Protein AF-0000000074753159 (afdb_homodimer)

Nearest PDB structures (foldseek):
  1zh8-assembly1_B  TM=9.110E-01  e=6.812E-24  Thermotoga maritima MSB8
  7xr9-assembly1_B  TM=7.878E-01  e=3.392E-16  human intestinal bacterium PUE
  7xre-assembly1_C  TM=8.024E-01  e=1.038E-15  human intestinal bacterium PUE
  6a3i-assembly1_C  TM=8.044E-01  e=7.735E-16  Pseudarthrobacter phenanthrenivorans Sphe3
  3moi-assembly1_A-2  TM=8.042E-01  e=1.394E-15  Bordetella bronchiseptica

Organism: NCBI:txid2562239

Foldseek 3Di:
DPPVLVVLPDDDPDDDDDALQRLVVLLVSLVCLLLPFAPAAFEEEEEEQDPCSQPFVLVLQVVNVRHHDYAEYEEQDPVSQVVSCVVVVNHHGAHHPVSLVVRLVDPGAEYEAEDDQVCRLVSLQVSQVSQHAYEYEDQCHLALVSNVVSPVSPGRYFYQLLLLSQSQLSSLQNSVVSAVQHDQQFKEKEKEKEFADDCPDPCNDPPRPCQDPSHDVCRVPVLSVLLSCCSRNHVQKAWPAKAFAAPDVSHPPGFWMKTWIDGNRYTYIYTGGNHDHDPDDDQDDDGTKMWMWMHHPQFIWTTISFKIWTAGPPPRDTDDMDGGRDRSSSSSSVSQSSCCSVVNHPDSRDSVSSSSSNVRSVVRVVRDHPPPDPPD/DPPVLVVLPDDDPDDDDDALQRLVVLLVSLVCLLLPFAPAAFEEEEEEQDPCSQPFVVVLQVVRRRHHDYAEYEEQDPVSQVVSCVSPVNHHGAHHPVSLVVVLVDPGAEYEAEDDQVCRLVSLQVSQVSQHAYEYEDQCHLALVSNVVSPVSDHRYFYQLLLLSLSQLSSLQNSVVSAVQHDFQFKEKEKEKEFADDCPDPCNDPPRPCQDPSHDVCRVPVLSVLLSCCSRNHVQKAWPAKAFAAPDVSHPPGFWMKTWIDGNRYTYIYTGGNHDHDPDDDQDDDGTKMWMWMHHPQFIWTTISFKIWTAGNPPGDTDDMDGGRDRSSSSSSVSQSSCCSVVNHPDSRDSVSSSSSNVRSVVRVPRDHPDPDPPD

Secondary structure (DSSP, 8-state):
-HHHHHHHHSSS--SS---TT-HHHHHHHHHHHHTPPPSSPEEEEEE--SHHIIIIIHHHHHHTTTTEEEEEEEESSHHHHHHHHHTSTTSEEEEHHHHHHHHTTSS-SEEEE---HHHHHHHHHHHHHTT-EEEEESPS-SSHHHHHHHHTT-SSEEEE-GGGG-HHHHHHHHHHHTTTTSSTT-EEEEEEEE----TTSGGGSTT-GGGSTT--HIIIIIHHHHHHHHHHH-TT-EEEEEEEE-SSTTSSS-SEEEEEEE-SSEEEEEEEESSS--SS--SSSSS---EEEEEETTEEEEE-SSEEEEEETTT--EEEEEE-----HHHHHHHHHHHHHTTS--STT-HHHHHHHHHHHHHHTTS----SS---/-HHHHHHHHSSS--SSPPPTT-HHHHHHHHHHHHTPPPSSPEEEEEE--SHHIIIIIHHHHHHTTTTEEEEEEEESSHHHHHHHHHTSTTSEEEEHHHHHHHHTTSS-SEEEE---HHHHHHHHHHHHHTT-EEEEESPS-SSHHHHHHHHTT-SSEEEE-GGGG-HHHHHHHHHHHTTTTSSTT-EEEEEEEE----TTSGGGSTT-GGGSTT--HIIIIIHHHHHHHHHHH-TT-EEEEEEEE-SSTTSSS-SEEEEEEE-SSEEEEEEEESSS--SS--SSSSS---EEEEEETTEEEEE-SSEEEEEETTT--EEEEEE-----HHHHHHHHHHHHHTTS--STT-HHHHHHHHHHHHHHTTS----SS---

Solvent-accessible surface area (backbone atoms only — not comparable to full-atom values): 38835 Å² total; per-residue (Å²): 125,65,66,65,57,50,62,76,66,60,74,74,88,60,74,79,81,65,56,36,73,37,60,66,53,36,43,53,52,46,52,52,62,54,62,54,81,45,97,55,54,42,38,22,31,44,34,33,56,44,70,61,27,60,70,45,48,46,54,28,44,60,73,37,48,53,32,31,39,64,46,32,28,31,18,77,38,62,68,50,9,47,59,56,20,68,78,40,70,80,22,44,60,29,30,37,72,66,25,50,58,53,53,74,68,51,96,56,54,34,38,40,38,40,58,59,67,92,54,37,55,60,54,50,52,53,41,34,74,69,67,33,28,35,39,31,46,60,44,68,38,81,42,64,68,55,33,54,56,57,57,70,70,56,73,54,55,29,35,47,54,30,49,65,43,28,55,32,49,47,31,49,20,52,26,50,72,58,33,44,30,39,67,88,49,47,36,41,35,44,34,38,38,41,25,53,63,61,70,82,40,75,65,55,30,90,83,28,71,58,53,40,95,81,24,48,47,42,44,64,54,38,26,47,54,38,36,36,47,28,61,44,76,30,82,67,57,40,78,74,42,38,39,59,40,60,79,48,86,71,42,28,83,44,36,29,35,13,29,18,35,33,41,99,34,33,36,16,37,42,39,38,21,42,68,26,38,37,89,42,76,78,74,56,87,78,78,73,61,47,42,36,39,39,29,8,68,51,10,28,41,39,36,30,70,21,29,37,34,35,22,35,36,90,66,30,47,77,76,40,76,49,66,75,52,75,75,58,15,60,36,27,35,51,46,50,47,41,28,32,75,72,69,76,40,77,70,90,34,34,47,67,59,44,47,54,19,41,45,55,44,56,52,48,71,66,37,64,54,74,70,84,73,66,79,122,123,65,64,64,58,50,61,74,66,62,74,73,85,64,73,79,82,66,56,38,73,37,59,67,52,37,42,54,52,48,53,52,61,54,62,54,81,44,97,55,53,42,38,23,31,42,35,34,58,44,71,60,27,61,70,44,49,46,53,29,44,61,73,37,49,54,33,30,39,64,46,31,26,30,16,77,39,62,68,50,9,48,58,52,19,69,78,42,69,80,22,44,60,28,30,38,73,67,25,50,58,52,54,74,68,51,97,55,55,33,38,38,39,40,57,61,69,92,53,36,57,61,53,51,53,54,40,34,74,68,66,32,28,36,38,30,45,59,44,70,39,82,41,63,69,55,32,55,56,56,58,70,71,56,71,55,56,29,34,48,54,29,49,66,41,28,56,30,48,47,32,50,20,53,25,50,74,58,35,44,29,40,67,88,50,46,35,40,35,44,34,38,37,42,25,52,64,61,72,83,39,74,65,56,29,90,84,27,70,58,53,41,95,81,25,48,47,41,44,65,53,39,26,48,54,38,36,35,49,29,61,44,77,30,82,67,56,41,80,76,41,36,39,60,41,59,80,48,83,71,42,27,85,45,35,31,35,13,30,19,34,32,41,98,35,33,36,16,37,42,38,38,22,43,69,26,39,37,88,42,76,78,72,55,87,78,78,74,62,47,42,35,40,39,30,9,69,50,11,29,40,40,38,29,69,20,28,37,36,34,22,35,37,89,66,29,46,77,75,39,75,48,66,75,53,74,74,58,16,60,38,29,34,52,45,49,48,42,28,32,77,71,70,74,41,78,70,91,33,34,48,68,58,43,47,52,18,41,46,55,46,56,52,47,72,65,38,63,54,73,70,85,72,65,77,122

Structure (mmCIF, N/CA/C/O backbone):
data_AF-0000000074753159-model_v1
#
loop_
_entity.id
_entity.type
_entity.pdbx_description
1 polymer 'Gfo/Idh/MocA-like oxidoreductase N-terminal domain-containing protein'
#
loop_
_atom_site.group_PDB
_atom_site.id
_atom_site.type_symbol
_atom_site.label_atom_id
_atom_site.label_alt_id
_atom_site.label_comp_id
_atom_site.label_asym_id
_atom_site.label_entity_id
_atom_site.label_seq_id
_atom_site.pdbx_PDB_ins_code
_atom_site.Cartn_x
_atom_site.Cartn_y
_atom_site.Cartn_z
_atom_site.occupancy
_atom_site.B_iso_or_equiv
_atom_site.auth_seq_id
_atom_site.auth_comp_id
_atom_site.auth_asym_id
_atom_site.auth_atom_id
_atom_site.pdbx_PDB_model_num
ATOM 1 N N . MET A 1 1 ? 17.875 18.031 -3.357 1 27.48 1 MET A N 1
ATOM 2 C CA . MET A 1 1 ? 18.062 16.891 -2.461 1 27.48 1 MET A CA 1
ATOM 3 C C . MET A 1 1 ? 18.875 17.297 -1.237 1 27.48 1 MET A C 1
ATOM 5 O O . MET A 1 1 ? 18.609 16.844 -0.126 1 27.48 1 MET A O 1
ATOM 9 N N . LEU A 1 2 ? 19.812 18.25 -1.621 1 31.81 2 LEU A N 1
ATOM 10 C CA . LEU A 1 2 ? 20.859 18.734 -0.723 1 31.81 2 LEU A CA 1
ATOM 11 C C . LEU A 1 2 ? 20.281 19.703 0.299 1 31.81 2 LEU A C 1
ATOM 13 O O . LEU A 1 2 ? 20.891 19.969 1.336 1 31.81 2 LEU A O 1
ATOM 17 N N . ARG A 1 3 ? 19.203 20.359 -0.165 1 32.41 3 ARG A N 1
ATOM 18 C CA . ARG A 1 3 ? 18.938 21.547 0.64 1 32.41 3 ARG A CA 1
ATOM 19 C C . ARG A 1 3 ? 18.266 21.172 1.959 1 32.41 3 ARG A C 1
ATOM 21 O O . ARG A 1 3 ? 18.328 21.922 2.932 1 32.41 3 ARG A O 1
ATOM 28 N N . LEU A 1 4 ? 17.422 20.109 1.877 1 35.69 4 LEU A N 1
ATOM 29 C CA . LEU A 1 4 ? 16.766 19.828 3.145 1 35.69 4 LEU A CA 1
ATOM 30 C C . LEU A 1 4 ? 17.75 19.297 4.176 1 35.69 4 LEU A C 1
ATOM 32 O O . LEU A 1 4 ? 17.641 19.594 5.363 1 35.69 4 LEU A O 1
ATOM 36 N N . VAL A 1 5 ? 18.703 18.391 3.719 1 36.59 5 VAL A N 1
ATOM 37 C CA . VAL A 1 5 ? 19.766 17.891 4.586 1 36.59 5 VAL A CA 1
ATOM 38 C C . VAL A 1 5 ? 20.578 19.062 5.137 1 36.59 5 VAL A C 1
ATOM 40 O O . VAL A 1 5 ? 21.188 18.953 6.199 1 36.59 5 VAL A O 1
ATOM 43 N N . HIS A 1 6 ? 20.719 20.047 4.305 1 37.09 6 HIS A N 1
ATOM 44 C CA . HIS A 1 6 ? 21.484 21.172 4.844 1 37.09 6 HIS A CA 1
ATOM 45 C C . HIS A 1 6 ? 20.828 21.734 6.102 1 37.09 6 HIS A C 1
ATOM 47 O O . HIS A 1 6 ? 21.484 22.391 6.906 1 37.09 6 HIS A O 1
ATOM 53 N N . PHE A 1 7 ? 19.531 21.594 6.035 1 38.09 7 PHE A N 1
ATOM 54 C CA . PHE A 1 7 ? 18.891 22.297 7.141 1 38.09 7 PHE A CA 1
ATOM 55 C C . PHE A 1 7 ? 19.109 21.547 8.453 1 38.09 7 PHE A C 1
ATOM 57 O O . PHE A 1 7 ? 19.047 22.141 9.531 1 38.09 7 PHE A O 1
ATOM 64 N N . LEU A 1 8 ? 19.109 20.156 8.305 1 40.84 8 LEU A N 1
ATOM 65 C CA . LEU A 1 8 ? 19.25 19.469 9.586 1 40.84 8 LEU A CA 1
ATOM 66 C C . LEU A 1 8 ? 20.656 19.641 10.156 1 40.84 8 LEU A C 1
ATOM 68 O O . LEU A 1 8 ? 20.891 19.328 11.32 1 40.84 8 LEU A O 1
ATOM 72 N N . SER A 1 9 ? 21.688 19.672 9.266 1 37.16 9 SER A N 1
ATOM 73 C CA . SER A 1 9 ? 23.062 19.672 9.773 1 37.16 9 SER A CA 1
ATOM 74 C C . SER A 1 9 ? 23.375 20.969 10.531 1 37.16 9 SER A C 1
ATOM 76 O O . SER A 1 9 ? 24.344 21.031 11.273 1 37.16 9 SER A O 1
ATOM 78 N N . LEU A 1 10 ? 22.953 22.125 9.93 1 36.06 10 LEU A N 1
ATOM 79 C CA . LEU A 1 10 ? 23.75 23.281 10.312 1 36.06 10 LEU A CA 1
ATOM 80 C C . LEU A 1 10 ? 23.75 23.469 11.828 1 36.06 10 LEU A C 1
ATOM 82 O O . LEU A 1 10 ? 24.812 23.656 12.43 1 36.06 10 LEU A O 1
ATOM 86 N N . ALA A 1 11 ? 22.75 24.344 12.398 1 35.97 11 ALA A N 1
ATOM 87 C CA . ALA A 1 11 ? 23.078 25.406 13.336 1 35.97 11 ALA A CA 1
ATOM 88 C C . ALA A 1 11 ? 23.312 24.859 14.742 1 35.97 11 ALA A C 1
ATOM 90 O O . ALA A 1 11 ? 23.719 25.594 15.648 1 35.97 11 ALA A O 1
ATOM 91 N N . VAL A 1 12 ? 22.422 23.875 15.266 1 37.38 12 VAL A N 1
ATOM 92 C CA . VAL A 1 12 ? 22.422 24.078 16.719 1 37.38 12 VAL A CA 1
ATOM 93 C C . VAL A 1 12 ? 23.578 23.297 17.344 1 37.38 12 VAL A C 1
ATOM 95 O O . VAL A 1 12 ? 23.594 22.062 17.312 1 37.38 12 VAL A O 1
ATOM 98 N N . GLY A 1 13 ? 24.797 23.906 17.391 1 44.59 13 GLY A N 1
ATOM 99 C CA . GLY A 1 13 ? 25.875 23.578 18.312 1 44.59 13 GLY A CA 1
ATOM 100 C C . GLY A 1 13 ? 25.766 22.172 18.859 1 44.59 13 GLY A C 1
ATOM 101 O O . GLY A 1 13 ? 26.344 21.875 19.906 1 44.59 13 GLY A O 1
ATOM 102 N N . LEU A 1 14 ? 24.75 21.469 18.328 1 48.56 14 LEU A N 1
ATOM 103 C CA . LEU A 1 14 ? 24.641 20.219 19.062 1 48.56 14 LEU A CA 1
ATOM 104 C C . LEU A 1 14 ? 25.859 19.328 18.812 1 48.56 14 LEU A C 1
ATOM 106 O O . LEU A 1 14 ? 26.578 19.531 17.828 1 48.56 14 LEU A O 1
ATOM 110 N N . GLY A 1 15 ? 26.062 18.297 19.766 1 55.91 15 GLY A N 1
ATOM 111 C CA . GLY A 1 15 ? 27.047 17.25 19.984 1 55.91 15 GLY A CA 1
ATOM 112 C C . GLY A 1 15 ? 27.406 16.484 18.734 1 55.91 15 GLY A C 1
ATOM 113 O O . GLY A 1 15 ? 27.078 16.922 17.625 1 55.91 15 GLY A O 1
ATOM 114 N N . ALA A 1 16 ? 28.016 15.352 18.906 1 65.56 16 ALA A N 1
ATOM 115 C CA . ALA A 1 16 ? 28.531 14.438 17.906 1 65.56 16 ALA A CA 1
ATOM 116 C C . ALA A 1 16 ? 27.438 14.039 16.922 1 65.56 16 ALA A C 1
ATOM 118 O O . ALA A 1 16 ? 26.266 13.93 17.281 1 65.56 16 ALA A O 1
ATOM 119 N N . PRO A 1 17 ? 27.703 14.148 15.633 1 85.94 17 PRO A N 1
ATOM 120 C CA . PRO A 1 17 ? 26.75 13.734 14.602 1 85.94 17 PRO A CA 1
ATOM 121 C C . PRO A 1 17 ? 26.125 12.375 14.883 1 85.94 17 PRO A C 1
ATOM 123 O O . PRO A 1 17 ? 26.781 11.492 15.438 1 85.94 17 PRO A O 1
ATOM 126 N N . CYS A 1 18 ? 24.797 12.32 14.812 1 91.94 18 CYS A N 1
ATOM 127 C CA . CYS A 1 18 ? 24.078 11.07 15.016 1 91.94 18 CYS A CA 1
ATOM 128 C C . CYS A 1 18 ? 24.406 10.07 13.914 1 91.94 18 CYS A C 1
ATOM 130 O O . CYS A 1 18 ? 24.469 10.43 12.734 1 91.94 18 CYS A O 1
ATOM 132 N N . GLY A 1 19 ? 24.688 8.852 14.359 1 91.38 19 GLY A N 1
ATOM 133 C CA . GLY A 1 19 ? 24.703 7.805 13.352 1 91.38 19 GLY A CA 1
ATOM 134 C C . GLY A 1 19 ? 23.344 7.57 12.711 1 91.38 19 GLY A C 1
ATOM 135 O O . GLY A 1 19 ? 22.312 7.773 13.352 1 91.38 19 GLY A O 1
ATOM 136 N N . PRO A 1 20 ? 23.328 7.086 11.508 1 89.31 20 PRO A N 1
ATOM 137 C CA . PRO A 1 20 ? 22.062 6.938 10.797 1 89.31 20 PRO A CA 1
ATOM 138 C C . PRO A 1 20 ? 21.078 6.035 11.531 1 89.31 20 PRO A C 1
ATOM 140 O O . PRO A 1 20 ? 19.859 6.25 11.461 1 89.31 20 PRO A O 1
ATOM 143 N N . ARG A 1 21 ? 21.562 5.102 12.266 1 94.06 21 ARG A N 1
ATOM 144 C CA . ARG A 1 21 ? 20.688 4.105 12.875 1 94.06 21 ARG A CA 1
ATOM 145 C C . ARG A 1 21 ? 20.406 4.441 14.344 1 94.06 21 ARG A C 1
ATOM 147 O O . ARG A 1 21 ? 19.766 3.672 15.047 1 94.06 21 ARG A O 1
ATOM 154 N N . ASP A 1 22 ? 20.906 5.551 14.812 1 95.62 22 ASP A N 1
ATOM 155 C CA . ASP A 1 22 ? 20.734 5.949 16.203 1 95.62 22 ASP A CA 1
ATOM 156 C C . ASP A 1 22 ? 19.469 6.789 16.391 1 95.62 22 ASP A C 1
ATOM 158 O O . ASP A 1 22 ? 19.547 8.008 16.562 1 95.62 22 ASP A O 1
ATOM 162 N N . LEU A 1 23 ? 18.328 6.152 16.484 1 97 23 LEU A N 1
ATOM 163 C CA . LEU A 1 23 ? 17.047 6.836 16.562 1 97 23 LEU A CA 1
ATOM 164 C C . LEU A 1 23 ? 16.938 7.66 17.844 1 97 23 LEU A C 1
ATOM 166 O O . LEU A 1 23 ? 16.312 8.719 17.859 1 97 23 LEU A O 1
ATOM 170 N N . ASP A 1 24 ? 17.578 7.203 18.891 1 95.81 24 ASP A N 1
ATOM 171 C CA . ASP A 1 24 ? 17.547 7.957 20.141 1 95.81 24 ASP A CA 1
ATOM 172 C C . ASP A 1 24 ? 18.281 9.289 20 1 95.81 24 ASP A C 1
ATOM 174 O O . ASP A 1 24 ? 17.781 10.328 20.453 1 95.81 24 ASP A O 1
ATOM 178 N N . CYS A 1 25 ? 19.391 9.188 19.406 1 96 25 CYS A N 1
ATOM 179 C CA . CYS A 1 25 ? 20.141 10.406 19.141 1 96 25 CYS A CA 1
ATOM 180 C C . CYS A 1 25 ? 19.344 11.375 18.281 1 96 25 CYS A C 1
ATOM 182 O O . CYS A 1 25 ? 19.25 12.562 18.594 1 96 25 CYS A O 1
ATOM 184 N N . TRP A 1 26 ? 18.719 10.867 17.234 1 95.75 26 TRP A N 1
ATOM 185 C CA . TRP A 1 26 ? 17.891 11.703 16.375 1 95.75 26 TRP A CA 1
ATOM 186 C C . TRP A 1 26 ? 16.719 12.305 17.141 1 95.75 26 TRP A C 1
ATOM 188 O O . TRP A 1 26 ? 16.359 13.461 16.922 1 95.75 26 TRP A O 1
ATOM 198 N N . THR A 1 27 ? 16.172 11.539 17.969 1 95.75 27 THR A N 1
ATOM 199 C CA . THR A 1 27 ? 15.055 12.016 18.766 1 95.75 27 THR A CA 1
ATOM 200 C C . THR A 1 27 ? 15.477 13.203 19.641 1 95.75 27 THR A C 1
ATOM 202 O O . THR A 1 27 ? 14.766 14.203 19.703 1 95.75 27 THR A O 1
ATOM 205 N N . GLN A 1 28 ? 16.578 13.062 20.25 1 94.44 28 GLN A N 1
ATOM 206 C CA . GLN A 1 28 ? 17.094 14.156 21.078 1 94.44 28 GLN A CA 1
ATOM 207 C C . GLN A 1 28 ? 17.344 15.406 20.25 1 94.44 28 GLN A C 1
ATOM 209 O O . GLN A 1 28 ? 16.984 16.516 20.656 1 94.44 28 GLN A O 1
ATOM 214 N N . HIS A 1 29 ? 17.875 15.227 19.109 1 94.38 29 HIS A N 1
ATOM 215 C CA . HIS A 1 29 ? 18.156 16.359 18.234 1 94.38 29 HIS A CA 1
ATOM 216 C C . HIS A 1 29 ? 16.875 17.031 17.781 1 94.38 29 HIS A C 1
ATOM 218 O O . HIS A 1 29 ? 16.781 18.266 17.797 1 94.38 29 HIS A O 1
ATOM 224 N N . VAL A 1 30 ? 15.953 16.25 17.391 1 94.5 30 VAL A N 1
ATOM 225 C CA . VAL A 1 30 ? 14.688 16.766 16.891 1 94.5 30 VAL A CA 1
ATOM 226 C C . VAL A 1 30 ? 13.953 17.5 18.016 1 94.5 30 VAL A C 1
ATOM 228 O O . VAL A 1 30 ? 13.438 18.609 17.797 1 94.5 30 VAL A O 1
ATOM 231 N N . GLU A 1 31 ? 13.945 16.938 19.141 1 92.94 31 GLU A N 1
ATOM 232 C CA . GLU A 1 31 ? 13.266 17.562 20.281 1 92.94 31 GLU A CA 1
ATOM 233 C C . GLU A 1 31 ? 13.898 18.906 20.641 1 92.94 31 GLU A C 1
ATOM 235 O O . GLU A 1 31 ? 13.195 19.875 20.953 1 92.94 31 GLU A O 1
ATOM 240 N N . ALA A 1 32 ? 15.164 18.953 20.578 1 92.44 32 ALA A N 1
ATOM 241 C CA . ALA A 1 32 ? 15.875 20.203 20.844 1 92.44 32 ALA A CA 1
ATOM 242 C C . ALA A 1 32 ? 15.531 21.25 19.812 1 92.44 32 ALA A C 1
ATOM 244 O O . ALA A 1 32 ? 15.352 22.438 20.141 1 92.44 32 ALA A O 1
ATOM 245 N N . GLN A 1 33 ? 15.398 20.859 18.609 1 90.81 33 GLN A N 1
ATOM 246 C CA . GLN A 1 33 ? 15.062 21.781 17.531 1 90.81 33 GLN A CA 1
ATOM 247 C C . GLN A 1 33 ? 13.641 22.312 17.672 1 90.81 33 GLN A C 1
ATOM 249 O O . GLN A 1 33 ? 13.383 23.5 17.469 1 90.81 33 GLN A O 1
ATOM 254 N N . LEU A 1 34 ? 12.758 21.438 18.016 1 93.12 34 LEU A N 1
ATOM 255 C CA . LEU A 1 34 ? 11.344 21.781 18.078 1 93.12 34 LEU A CA 1
ATOM 256 C C . LEU A 1 34 ? 11.047 22.703 19.25 1 93.12 34 LEU A C 1
ATOM 258 O O . LEU A 1 34 ? 10.047 23.422 19.25 1 93.12 34 LEU A O 1
ATOM 262 N N . SER A 1 35 ? 11.938 22.75 20.25 1 91.5 35 SER A N 1
ATOM 263 C CA . SER A 1 35 ? 11.695 23.531 21.453 1 91.5 35 SER A CA 1
ATOM 264 C C . SER A 1 35 ? 12.672 24.703 21.562 1 91.5 35 SER A C 1
ATOM 266 O O . SER A 1 35 ? 12.812 25.312 22.609 1 91.5 35 SER A O 1
ATOM 268 N N . ARG A 1 36 ? 13.305 24.953 20.469 1 92.06 36 ARG A N 1
ATOM 269 C CA . ARG A 1 36 ? 14.281 26.031 20.469 1 92.06 36 ARG A CA 1
ATOM 270 C C . ARG A 1 36 ? 13.641 27.344 20.922 1 92.06 36 ARG A C 1
ATOM 272 O O . ARG A 1 36 ? 12.578 27.734 20.438 1 92.06 36 ARG A O 1
ATOM 279 N N . PRO A 1 37 ? 14.258 28.031 21.828 1 94.56 37 PRO A N 1
ATOM 280 C CA . PRO A 1 37 ? 13.68 29.297 22.328 1 94.56 37 PRO A CA 1
ATOM 281 C C . PRO A 1 37 ? 13.758 30.422 21.297 1 94.56 37 PRO A C 1
ATOM 283 O O . PRO A 1 37 ? 14.492 30.312 20.312 1 94.56 37 PRO A O 1
ATOM 286 N N . CYS A 1 38 ? 12.969 31.438 21.531 1 95.75 38 CYS A N 1
ATOM 287 C CA . CYS A 1 38 ? 13.008 32.656 20.719 1 95.75 38 CYS A CA 1
ATOM 288 C C . CYS A 1 38 ? 13.852 33.719 21.375 1 95.75 38 CYS A C 1
ATOM 290 O O . CYS A 1 38 ? 14.047 33.719 22.594 1 95.75 38 CYS A O 1
ATOM 292 N N . GLY A 1 39 ? 14.375 34.594 20.531 1 95.31 39 GLY A N 1
ATOM 293 C CA . GLY A 1 39 ? 15.18 35.688 21.062 1 95.31 39 GLY A CA 1
ATOM 294 C C . GLY A 1 39 ? 14.391 36.656 21.938 1 95.31 39 GLY A C 1
ATOM 295 O O . GLY A 1 39 ? 14.93 37.25 22.875 1 95.31 39 GLY A O 1
ATOM 296 N N . ARG A 1 40 ? 13.164 36.875 21.578 1 97.25 40 ARG A N 1
ATOM 297 C CA . ARG A 1 40 ? 12.211 37.688 22.312 1 97.25 40 ARG A CA 1
ATOM 298 C C . ARG A 1 40 ? 10.773 37.312 21.953 1 97.25 40 ARG A C 1
ATOM 300 O O . ARG A 1 40 ? 10.539 36.688 20.906 1 97.25 40 ARG A O 1
ATOM 307 N N . PRO A 1 41 ? 9.875 37.719 22.766 1 97.62 41 PRO A N 1
ATOM 308 C CA . PRO A 1 41 ? 8.477 37.469 22.391 1 97.62 41 PRO A CA 1
ATOM 309 C C . PRO A 1 41 ? 7.988 38.344 21.25 1 97.62 41 PRO A C 1
ATOM 311 O O . PRO A 1 41 ? 8.328 39.531 21.203 1 97.62 41 PRO A O 1
ATOM 314 N N . VAL A 1 42 ? 7.285 37.781 20.344 1 97.81 42 VAL A N 1
ATOM 315 C CA . VAL A 1 42 ? 6.602 38.5 19.266 1 97.81 42 VAL A CA 1
ATOM 316 C C . VAL A 1 42 ? 5.203 38.906 19.734 1 97.81 42 VAL A C 1
ATOM 318 O O . VAL A 1 42 ? 4.434 38.062 20.203 1 97.81 42 VAL A O 1
ATOM 321 N N . ARG A 1 43 ? 4.906 40.156 19.688 1 98.06 43 ARG A N 1
ATOM 322 C CA . ARG A 1 43 ? 3.559 40.625 20.016 1 98.06 43 ARG A CA 1
ATOM 323 C C . ARG A 1 43 ? 2.57 40.25 18.922 1 98.06 43 ARG A C 1
ATOM 325 O O . ARG A 1 43 ? 2.771 40.594 17.75 1 98.06 43 ARG A O 1
ATOM 332 N N . LEU A 1 44 ? 1.466 39.5 19.328 1 98.12 44 LEU A N 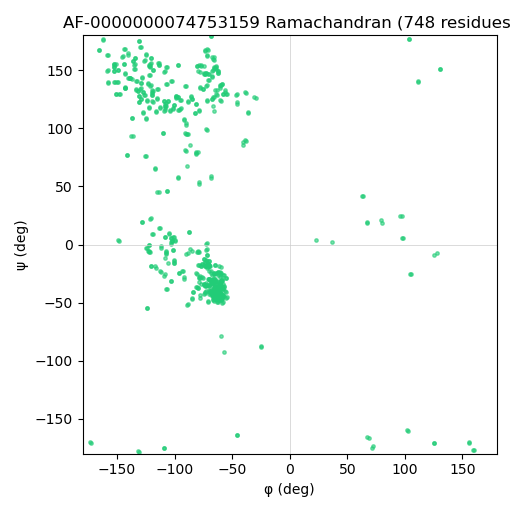1
ATOM 333 C CA . LEU A 1 44 ? 0.607 39 18.25 1 98.12 44 LEU A CA 1
ATOM 334 C C . LEU A 1 44 ? -0.863 39.094 18.656 1 98.12 44 LEU A C 1
ATOM 336 O O . LEU A 1 44 ? -1.183 39.375 19.812 1 98.12 44 LEU A O 1
ATOM 340 N N . ALA A 1 45 ? -1.705 39 17.625 1 98.69 45 ALA A N 1
ATOM 341 C CA . ALA A 1 45 ? -3.137 38.781 17.812 1 98.69 45 ALA A CA 1
ATOM 342 C C . ALA A 1 45 ? -3.525 37.344 17.422 1 98.69 45 ALA A C 1
ATOM 344 O O . ALA A 1 45 ? -3 36.781 16.453 1 98.69 45 ALA A O 1
ATOM 345 N N . LEU A 1 46 ? -4.348 36.75 18.203 1 98.62 46 LEU A N 1
ATOM 346 C CA . LEU A 1 46 ? -5.02 35.5 17.828 1 98.62 46 LEU A CA 1
ATOM 347 C C . LEU A 1 46 ? -6.387 35.812 17.219 1 98.62 46 LEU A C 1
ATOM 349 O O . LEU A 1 46 ? -7.254 36.375 17.875 1 98.62 46 LEU A O 1
ATOM 353 N N . VAL A 1 47 ? -6.539 35.438 15.953 1 98.62 47 VAL A N 1
ATOM 354 C CA . VAL A 1 47 ? -7.754 35.719 15.195 1 98.62 47 VAL A CA 1
ATOM 355 C C . VAL A 1 47 ? -8.547 34.438 14.984 1 98.62 47 VAL A C 1
ATOM 357 O O . VAL A 1 47 ? -8.109 33.562 14.25 1 98.62 47 VAL A O 1
ATOM 360 N N . GLY A 1 48 ? -9.719 34.344 15.492 1 97.44 48 GLY A N 1
ATOM 361 C CA . GLY A 1 48 ? -10.547 33.156 15.5 1 97.44 48 GLY A CA 1
ATOM 362 C C . GLY A 1 48 ? -10.742 32.562 16.891 1 97.44 48 GLY A C 1
ATOM 363 O O . GLY A 1 48 ? -9.812 32.562 17.703 1 97.44 48 GLY A O 1
ATOM 364 N N . ALA A 1 49 ? -11.961 32.094 17.188 1 95.06 49 ALA A N 1
ATOM 365 C CA . ALA A 1 49 ? -12.273 31.609 18.531 1 95.06 49 ALA A CA 1
ATOM 366 C C . ALA A 1 49 ? -12.891 30.219 18.469 1 95.06 49 ALA A C 1
ATOM 368 O O . ALA A 1 49 ? -13.586 29.781 19.391 1 95.06 4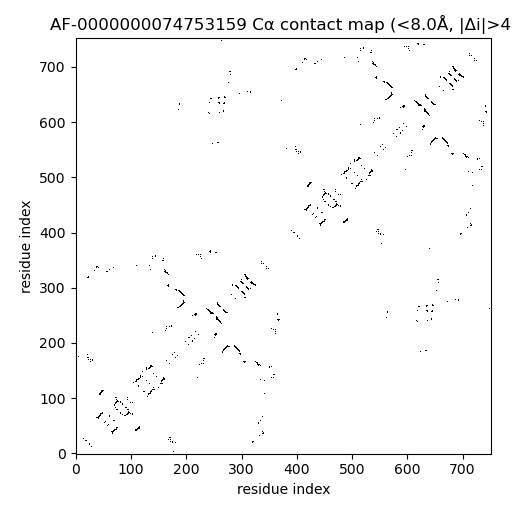9 ALA A O 1
ATOM 369 N N . GLY A 1 50 ? -12.68 29.547 17.344 1 90.5 50 GLY A N 1
ATOM 370 C CA . GLY A 1 50 ? -13.156 28.188 17.219 1 90.5 50 GLY A CA 1
ATOM 371 C C . GLY A 1 50 ? -12.414 27.203 18.109 1 90.5 50 GLY A C 1
ATOM 372 O O . GLY A 1 50 ? -11.523 27.609 18.875 1 90.5 50 GLY A O 1
ATOM 373 N N . SER A 1 51 ? -12.836 25.953 18.016 1 89.31 51 SER A N 1
ATOM 374 C CA . SER A 1 51 ? -12.297 24.906 18.891 1 89.31 51 SER A CA 1
ATOM 375 C C . SER A 1 51 ? -10.781 24.812 18.766 1 89.31 51 SER A C 1
ATOM 377 O O . SER A 1 51 ? -10.078 24.688 19.781 1 89.31 51 SER A O 1
ATOM 379 N N . PHE A 1 52 ? -10.258 24.938 17.562 1 92.56 52 PHE A N 1
ATOM 380 C CA . PHE A 1 52 ? -8.82 24.766 17.375 1 92.56 52 PHE A CA 1
ATOM 381 C C . PHE A 1 52 ? -8.062 25.984 17.906 1 92.56 52 PHE A C 1
ATOM 383 O O . PHE A 1 52 ? -6.941 25.859 18.406 1 92.56 52 PHE A O 1
ATOM 390 N N . ALA A 1 53 ? -8.609 27.156 17.797 1 95.75 53 ALA A N 1
ATOM 391 C CA . ALA A 1 53 ? -8.016 28.344 18.406 1 95.75 53 ALA A CA 1
ATOM 392 C C . ALA A 1 53 ? -7.934 28.219 19.922 1 95.75 53 ALA A C 1
ATOM 394 O O . ALA A 1 53 ? -6.887 28.484 20.516 1 95.75 53 ALA A O 1
ATOM 395 N N . ARG A 1 54 ? -8.961 27.703 20.484 1 94.56 54 ARG A N 1
ATOM 396 C CA . ARG A 1 54 ? -9.094 27.672 21.938 1 94.56 54 ARG A CA 1
ATOM 397 C C . ARG A 1 54 ? -8.297 26.516 22.531 1 94.56 54 ARG A C 1
ATOM 399 O O . ARG A 1 54 ? -7.711 26.641 23.609 1 94.56 54 ARG A O 1
ATOM 406 N N . LYS A 1 55 ? -8.297 25.422 21.797 1 93.38 55 LYS A N 1
ATOM 407 C CA . LYS A 1 55 ? -7.793 24.203 22.422 1 93.38 55 LYS A CA 1
ATOM 408 C C . LYS A 1 55 ? -6.363 23.906 21.984 1 93.38 55 LYS A C 1
ATOM 410 O O . LYS A 1 55 ? -5.664 23.109 22.609 1 93.38 55 LYS A O 1
ATOM 415 N N . ALA A 1 56 ? -5.941 24.516 20.953 1 95.5 56 ALA A N 1
ATOM 416 C CA . ALA A 1 56 ? -4.613 24.203 20.438 1 95.5 56 ALA A CA 1
ATOM 417 C C . ALA A 1 56 ? -3.744 25.453 20.344 1 95.5 56 ALA A C 1
ATOM 419 O O . ALA A 1 56 ? -2.701 25.531 21 1 95.5 56 ALA A O 1
ATOM 420 N N . HIS A 1 57 ? -4.188 26.469 19.672 1 97.81 57 HIS A N 1
ATOM 421 C CA . HIS A 1 57 ? -3.342 27.641 19.438 1 97.81 57 HIS A CA 1
ATOM 422 C C . HIS A 1 57 ? -3.143 28.438 20.719 1 97.81 57 HIS A C 1
ATOM 424 O O . HIS A 1 57 ? -2.008 28.719 21.109 1 97.81 57 HIS A O 1
ATOM 430 N N . LEU A 1 58 ? -4.223 28.719 21.406 1 96.88 58 LEU A N 1
ATOM 431 C CA . LEU A 1 58 ? -4.113 29.578 22.578 1 96.88 58 LEU A CA 1
ATOM 432 C C . LEU A 1 58 ? -3.23 28.922 23.641 1 96.88 58 LEU A C 1
ATOM 434 O O . LEU A 1 58 ? -2.293 29.547 24.141 1 96.88 58 LEU A O 1
ATOM 438 N N . PRO A 1 59 ? -3.463 27.672 23.984 1 96.38 59 PRO A N 1
ATOM 439 C CA . PRO A 1 59 ? -2.559 27.031 24.953 1 96.38 59 PRO A CA 1
ATOM 440 C C . PRO A 1 59 ? -1.106 27.031 24.484 1 96.38 59 PRO A C 1
ATOM 442 O O . PRO A 1 59 ? -0.192 27.219 25.297 1 96.38 59 PRO A O 1
ATOM 445 N N . SER A 1 60 ? -0.878 26.828 23.219 1 97.38 60 SER A N 1
ATOM 446 C CA . SER A 1 60 ? 0.473 26.828 22.672 1 97.38 60 SER A CA 1
ATOM 447 C C . SER A 1 60 ? 1.136 28.188 22.812 1 97.38 60 SER A C 1
ATOM 449 O O . SER A 1 60 ? 2.309 28.281 23.172 1 97.38 60 SER A O 1
ATOM 451 N N . LEU A 1 61 ? 0.393 29.219 22.531 1 97.25 61 LEU A N 1
ATOM 452 C CA . LEU A 1 61 ? 0.9 30.578 22.656 1 97.25 61 LEU A CA 1
ATOM 453 C C . LEU A 1 61 ? 1.237 30.906 24.109 1 97.25 61 LEU A C 1
ATOM 455 O O . LEU A 1 61 ? 2.254 31.547 24.391 1 97.25 61 LEU A O 1
ATOM 459 N N . ARG A 1 62 ? 0.399 30.422 24.969 1 95 62 ARG A N 1
ATOM 460 C CA . ARG A 1 62 ? 0.607 30.656 26.391 1 95 62 ARG A CA 1
ATOM 461 C C . ARG A 1 62 ? 1.835 29.906 26.891 1 95 62 ARG A C 1
ATOM 463 O O . ARG A 1 62 ? 2.637 30.453 27.656 1 95 62 ARG A O 1
ATOM 470 N N . ASP A 1 63 ? 1.951 28.734 26.469 1 95.06 63 ASP A N 1
ATOM 471 C CA . ASP A 1 63 ? 3.051 27.891 26.922 1 95.06 63 ASP A CA 1
ATOM 472 C C . ASP A 1 63 ? 4.387 28.375 26.359 1 95.06 63 ASP A C 1
ATOM 474 O O . ASP A 1 63 ? 5.43 28.203 26.984 1 95.06 63 ASP A O 1
ATOM 478 N N . ALA A 1 64 ? 4.328 28.984 25.188 1 96.75 64 ALA A N 1
ATOM 479 C CA . ALA A 1 64 ? 5.535 29.5 24.547 1 96.75 64 ALA A CA 1
ATOM 480 C C . ALA A 1 64 ? 5.699 30.984 24.828 1 96.75 64 ALA A C 1
ATOM 482 O O . ALA A 1 64 ? 5.887 31.781 23.891 1 96.75 64 ALA A O 1
ATOM 483 N N . SER A 1 65 ? 5.75 31.328 26.047 1 95.5 65 SER A N 1
ATOM 484 C CA . SER A 1 65 ? 5.777 32.719 26.453 1 95.5 65 SER A CA 1
ATOM 485 C C . SER A 1 65 ? 7.113 33.375 26.094 1 95.5 65 SER A C 1
ATOM 487 O O . SER A 1 65 ? 7.223 34.594 26.062 1 95.5 65 SER A O 1
ATOM 489 N N . ASP A 1 66 ? 8.094 32.562 25.859 1 97.38 66 ASP A N 1
ATOM 490 C CA . ASP A 1 66 ? 9.383 33.094 25.406 1 97.38 66 ASP A CA 1
ATOM 491 C C . ASP A 1 66 ? 9.312 33.531 23.953 1 97.38 66 ASP A C 1
ATOM 493 O O . ASP A 1 66 ? 10.18 34.281 23.484 1 97.38 66 ASP A O 1
ATOM 497 N N . CYS A 1 67 ? 8.266 33.156 23.25 1 97.44 67 CYS A N 1
ATOM 498 C CA . CYS A 1 67 ? 8.172 33.469 21.828 1 97.44 67 CYS A CA 1
ATOM 499 C C . CYS A 1 67 ? 6.996 34.406 21.547 1 97.44 67 CYS A C 1
ATOM 501 O O . CYS A 1 67 ? 6.969 35.094 20.516 1 97.44 67 CYS A O 1
ATOM 503 N N . PHE A 1 68 ? 6.059 34.406 22.531 1 97.62 68 PHE A N 1
ATOM 504 C CA . PHE A 1 68 ? 4.84 35.094 22.156 1 97.62 68 PHE A CA 1
ATOM 505 C C . PHE A 1 68 ? 4.332 35.969 23.297 1 97.62 68 PHE A C 1
ATOM 507 O O . PHE A 1 68 ? 4.41 35.594 24.469 1 97.62 68 PHE A O 1
ATOM 514 N N . ALA A 1 69 ? 3.801 37.125 22.984 1 97.38 69 ALA A N 1
ATOM 515 C CA . ALA A 1 69 ? 2.963 37.969 23.828 1 97.38 69 ALA A CA 1
ATOM 516 C C . ALA A 1 69 ? 1.629 38.281 23.141 1 97.38 69 ALA A C 1
ATOM 518 O O . ALA A 1 69 ? 1.57 39.094 22.203 1 97.38 69 ALA A O 1
ATOM 519 N N . VAL A 1 70 ? 0.57 37.688 23.656 1 97.75 70 VAL A N 1
ATOM 520 C CA . VAL A 1 70 ? -0.741 37.875 23.047 1 97.75 70 VAL A CA 1
ATOM 521 C C . VAL A 1 70 ? -1.327 39.219 23.469 1 97.75 70 VAL A C 1
ATOM 523 O O . VAL A 1 70 ? -1.67 39.406 24.641 1 97.75 70 VAL A O 1
ATOM 526 N N . GLY A 1 71 ? -1.501 40.094 22.516 1 97.38 71 GLY A N 1
ATOM 527 C CA . GLY A 1 71 ? -1.998 41.406 22.844 1 97.38 71 GLY A CA 1
ATOM 528 C C . GLY A 1 71 ? -3.463 41.594 22.5 1 97.38 71 GLY A C 1
ATOM 529 O O . GLY A 1 71 ? -4.152 42.406 23.125 1 97.38 71 GLY A O 1
ATOM 530 N N . VAL A 1 72 ? -3.857 40.938 21.5 1 98.25 72 VAL A N 1
ATOM 531 C CA . VAL A 1 72 ? -5.227 41.125 21.016 1 98.25 72 VAL A CA 1
ATOM 532 C C . VAL A 1 72 ? -5.816 39.75 20.641 1 98.25 72 VAL A C 1
ATOM 534 O O . VAL A 1 72 ? -5.102 38.875 20.172 1 98.25 72 VAL A O 1
ATOM 537 N N . VAL A 1 73 ? -7.09 39.594 20.906 1 98.44 73 VAL A N 1
ATOM 538 C CA . VAL A 1 73 ? -7.855 38.469 20.344 1 98.44 73 VAL A CA 1
ATOM 539 C C . VAL A 1 73 ? -9.031 39.031 19.531 1 98.44 73 VAL A C 1
ATOM 541 O O . VAL A 1 73 ? -9.562 40.094 19.844 1 98.44 73 VAL A O 1
ATOM 544 N N . TRP A 1 74 ? -9.367 38.312 18.453 1 98.5 74 TRP A N 1
ATOM 545 C CA . TRP A 1 74 ? -10.477 38.719 17.594 1 98.5 74 TRP A CA 1
ATOM 546 C C . TRP A 1 74 ? -11.383 37.531 17.281 1 98.5 74 TRP A C 1
ATOM 548 O O . TRP A 1 74 ? -10.898 36.406 17.094 1 98.5 74 TRP A O 1
ATOM 558 N N . SER A 1 75 ? -12.703 37.75 17.25 1 98.06 75 SER A N 1
ATOM 559 C CA . SER A 1 75 ? -13.703 36.781 16.75 1 98.06 75 SER A CA 1
ATOM 560 C C . SER A 1 75 ? -14.836 37.5 16.047 1 98.06 75 SER A C 1
ATOM 562 O O . SER A 1 75 ? -14.922 38.75 16.062 1 98.06 75 SER A O 1
ATOM 564 N N . HIS A 1 76 ? -15.602 36.688 15.391 1 96 76 HIS A N 1
ATOM 565 C CA . HIS A 1 76 ? -16.719 37.25 14.641 1 96 76 HIS A CA 1
ATOM 566 C C . HIS A 1 76 ? -17.75 37.875 15.578 1 96 76 HIS A C 1
ATOM 568 O O . HIS A 1 76 ? -18.391 38.875 15.219 1 96 76 HIS A O 1
ATOM 574 N N . THR A 1 77 ? -17.875 37.344 16.812 1 97.25 77 THR A N 1
ATOM 575 C CA . THR A 1 77 ? -18.875 37.844 17.75 1 97.25 77 THR A CA 1
ATOM 576 C C . THR A 1 77 ? -18.219 38.344 19.031 1 97.25 77 THR A C 1
ATOM 578 O O . THR A 1 77 ? -17.156 37.875 19.422 1 97.25 77 THR A O 1
ATOM 581 N N . GLU A 1 78 ? -18.938 39.219 19.641 1 97.38 78 GLU A N 1
ATOM 582 C CA . GLU A 1 78 ? -18.469 39.75 20.922 1 97.38 78 GLU A CA 1
ATOM 583 C C . GLU A 1 78 ? -18.344 38.625 21.953 1 97.38 78 GLU A C 1
ATOM 585 O O . GLU A 1 78 ? -17.328 38.562 22.672 1 97.38 78 GLU A O 1
ATOM 590 N N . VAL A 1 79 ? -19.312 37.781 21.984 1 97.12 79 VAL A N 1
ATOM 591 C CA . VAL A 1 79 ? -19.359 36.719 23 1 97.12 79 VAL A CA 1
ATOM 592 C C . VAL A 1 79 ? -18.141 35.812 22.859 1 97.12 79 VAL A C 1
ATOM 594 O O . VAL A 1 79 ? -17.469 35.531 23.844 1 97.12 79 VAL A O 1
ATOM 597 N N . SER A 1 80 ? -17.859 35.406 21.672 1 96.5 80 SER A N 1
ATOM 598 C CA . SER A 1 80 ? -16.75 34.469 21.453 1 96.5 80 SER A CA 1
ATOM 599 C C . SER A 1 80 ? -15.406 35.188 21.656 1 96.5 80 SER A C 1
ATOM 601 O O . SER A 1 80 ? -14.461 34.562 22.156 1 96.5 80 SER A O 1
ATOM 603 N N . ALA A 1 81 ? -15.281 36.438 21.312 1 97.19 81 ALA A N 1
ATOM 604 C CA . ALA A 1 81 ? -14.047 37.219 21.531 1 97.19 81 ALA A CA 1
ATOM 605 C C . ALA A 1 81 ? -13.75 37.375 23.016 1 97.19 81 ALA A C 1
ATOM 607 O O . ALA A 1 81 ? -12.617 37.156 23.453 1 97.19 81 ALA A O 1
ATOM 608 N N . ARG A 1 82 ? -14.758 37.656 23.766 1 96 82 ARG A N 1
ATOM 609 C CA . ARG A 1 82 ? -14.578 37.875 25.203 1 96 82 ARG A CA 1
ATOM 610 C C . ARG A 1 82 ? -14.242 36.562 25.906 1 96 82 ARG A C 1
ATOM 612 O O . ARG A 1 82 ? -13.43 36.531 26.828 1 96 82 ARG A O 1
ATOM 619 N N . ARG A 1 83 ? -14.891 35.562 25.469 1 94.69 83 ARG A N 1
ATOM 620 C CA . ARG A 1 83 ? -14.578 34.25 26.031 1 94.69 83 ARG A CA 1
ATOM 621 C C . ARG A 1 83 ? -13.117 33.875 25.781 1 94.69 83 ARG A C 1
ATOM 623 O O . ARG A 1 83 ? -12.445 33.375 26.672 1 94.69 83 ARG A O 1
ATOM 630 N N . LEU A 1 84 ? -12.68 34.156 24.578 1 95.06 84 LEU A N 1
ATOM 631 C CA . LEU A 1 84 ? -11.289 33.875 24.234 1 95.06 84 LEU A CA 1
ATOM 632 C C . LEU A 1 84 ? -10.336 34.75 25.047 1 95.06 84 LEU A C 1
ATOM 634 O O . LEU A 1 84 ? -9.305 34.25 25.531 1 95.06 84 LEU A O 1
ATOM 638 N N . ALA A 1 85 ? -10.641 35.938 25.281 1 94.88 85 ALA A N 1
ATOM 639 C CA . ALA A 1 85 ? -9.797 36.875 26.016 1 94.88 85 ALA A CA 1
ATOM 640 C C . ALA A 1 85 ? -9.695 36.5 27.484 1 94.88 85 ALA A C 1
ATOM 642 O O . ALA A 1 85 ? -8.672 36.781 28.125 1 94.88 85 ALA A O 1
ATOM 643 N N . ALA A 1 86 ? -10.711 35.906 28.016 1 93.81 86 ALA A N 1
ATOM 644 C CA . ALA A 1 86 ? -10.734 35.5 29.422 1 93.81 86 ALA A CA 1
ATOM 645 C C . ALA A 1 86 ? -9.617 34.5 29.719 1 93.81 86 ALA A C 1
ATOM 647 O O . ALA A 1 86 ? -9.125 34.438 30.859 1 93.81 86 ALA A O 1
ATOM 648 N N . ASP A 1 87 ? -9.219 33.844 28.703 1 91.25 87 ASP A N 1
ATOM 649 C CA . ASP A 1 87 ? -8.188 32.812 28.891 1 91.25 87 ASP A CA 1
ATOM 650 C C . ASP A 1 87 ? -6.793 33.406 28.734 1 91.25 87 ASP A C 1
ATOM 652 O O . ASP A 1 87 ? -5.793 32.75 28.984 1 91.25 87 ASP A O 1
ATOM 656 N N . VAL A 1 88 ? -6.762 34.656 28.297 1 91 88 VAL A N 1
ATOM 657 C CA . VAL A 1 88 ? -5.488 35.375 28.141 1 91 88 VAL A CA 1
ATOM 658 C C . VAL A 1 88 ? -5.641 36.812 28.562 1 91 88 VAL A C 1
ATOM 660 O O . VAL A 1 88 ? -5.539 37.719 27.734 1 91 88 VAL A O 1
ATOM 663 N N . PRO A 1 89 ? -5.68 37.125 29.781 1 81.75 89 PRO A N 1
ATOM 664 C CA . PRO A 1 89 ? -6.18 38.375 30.344 1 81.75 89 PRO A CA 1
ATOM 665 C C . PRO A 1 89 ? -5.426 39.594 29.828 1 81.75 89 PRO A C 1
ATOM 667 O O . PRO A 1 89 ? -6.023 40.656 29.641 1 81.75 89 PRO A O 1
ATOM 670 N N . PRO A 1 90 ? -4.324 39.625 29.516 1 84.06 90 PRO A N 1
ATOM 671 C CA . PRO A 1 90 ? -3.73 40.875 29.031 1 84.06 90 PRO A CA 1
ATOM 672 C C . PRO A 1 90 ? -4.195 41.25 27.625 1 84.06 90 PRO A C 1
ATOM 674 O O . PRO A 1 90 ? -3.982 42.375 27.172 1 84.06 90 PRO A O 1
ATOM 677 N N . ALA A 1 91 ? -4.957 40.344 27.094 1 91.69 91 ALA A N 1
ATOM 678 C CA . ALA A 1 91 ? -5.281 40.562 25.688 1 91.69 91 ALA A CA 1
ATOM 679 C C . ALA A 1 91 ? -6.562 41.375 25.531 1 91.69 91 ALA A C 1
ATOM 681 O O . ALA A 1 91 ? -7.523 41.188 26.281 1 91.69 91 ALA A O 1
ATOM 682 N N . LYS A 1 92 ? -6.527 42.312 24.641 1 96.69 92 LYS A N 1
ATOM 683 C CA . LYS A 1 92 ? -7.703 43.094 24.234 1 96.69 92 LYS A CA 1
ATOM 684 C C . LYS A 1 92 ? -8.617 42.25 23.328 1 96.69 92 LYS A C 1
ATOM 686 O O . LYS A 1 92 ? -8.141 41.562 22.422 1 96.69 92 LYS A O 1
ATOM 691 N N . ALA A 1 93 ? -9.953 42.312 23.656 1 98 93 ALA A N 1
ATOM 692 C CA . ALA A 1 93 ? -10.914 41.594 22.828 1 98 93 ALA A CA 1
ATOM 693 C C . ALA A 1 93 ? -11.516 42.531 21.766 1 98 93 ALA A C 1
ATOM 695 O O . ALA A 1 93 ? -12.008 43.594 22.094 1 98 93 ALA A O 1
ATOM 696 N N . LEU A 1 94 ? -11.391 42.125 20.531 1 98.44 94 LEU A N 1
ATOM 697 C CA . LEU A 1 94 ? -12.031 42.812 19.422 1 98.44 94 LEU A CA 1
ATOM 698 C C . LEU A 1 94 ? -12.938 41.875 18.656 1 98.44 94 LEU A C 1
ATOM 700 O O . LEU A 1 94 ? -12.758 40.656 18.703 1 98.44 94 LEU A O 1
ATOM 704 N N . TRP A 1 95 ? -13.961 42.406 17.969 1 98.31 95 TRP A N 1
ATOM 705 C CA . TRP A 1 95 ? -14.906 41.531 17.281 1 98.31 95 TRP A CA 1
ATOM 706 C C . TRP A 1 95 ? -15.523 42.25 16.094 1 98.31 95 TRP A C 1
ATOM 708 O O . TRP A 1 95 ? -15.492 43.469 15.992 1 98.31 95 TRP A O 1
ATOM 718 N N . GLY A 1 96 ? -15.961 41.438 15.141 1 97.69 96 GLY A N 1
ATOM 719 C CA . GLY A 1 96 ? -16.688 41.969 13.992 1 97.69 96 GLY A CA 1
ATOM 720 C C . GLY A 1 96 ? -15.812 42.719 13.031 1 97.69 96 GLY A C 1
ATOM 721 O O . GLY A 1 96 ? -14.586 42.75 13.18 1 97.69 96 GLY A O 1
ATOM 722 N N . GLU A 1 97 ? -16.484 43.312 12.062 1 97.19 97 GLU A N 1
ATOM 723 C CA . GLU A 1 97 ? -15.781 44.062 11.023 1 97.19 97 GLU A CA 1
ATOM 724 C C . GLU A 1 97 ? -15.062 45.281 11.602 1 97.19 97 GLU A C 1
ATOM 726 O O . GLU A 1 97 ? -13.93 45.594 11.211 1 97.19 97 GLU A O 1
ATOM 731 N N . GLU A 1 98 ? -15.703 45.906 12.484 1 97.62 98 GLU A N 1
ATOM 732 C CA . GLU A 1 98 ? -15.086 47.062 13.125 1 97.62 98 GLU A CA 1
ATOM 733 C C . GLU A 1 98 ? -13.875 46.656 13.961 1 97.62 98 GLU A C 1
ATOM 735 O O . GLU A 1 98 ? -12.859 47.344 13.984 1 97.62 98 GLU A O 1
ATOM 740 N N . GLY A 1 99 ? -14.039 45.562 14.68 1 98.31 99 GLY A N 1
ATOM 741 C CA . GLY A 1 99 ? -12.922 45.031 15.445 1 98.31 99 GLY A CA 1
ATOM 742 C C . GLY A 1 99 ? -11.734 44.625 14.586 1 98.31 99 GLY A C 1
ATOM 743 O O . GLY A 1 99 ? -10.586 44.844 14.984 1 98.31 99 GLY A O 1
ATOM 744 N N . TRP A 1 100 ? -12.039 44.094 13.375 1 98.38 100 TRP A N 1
ATOM 745 C CA . TRP A 1 100 ? -10.969 43.719 12.453 1 98.38 100 TRP A CA 1
ATOM 746 C C . TRP A 1 100 ? -10.219 44.969 11.969 1 98.38 100 TRP A C 1
ATOM 748 O O . TRP A 1 100 ? -8.984 44.969 11.961 1 98.38 100 TRP A O 1
ATOM 758 N N . ARG A 1 101 ? -10.93 45.969 11.656 1 97.75 101 ARG A N 1
ATOM 759 C CA . ARG A 1 101 ? -10.297 47.219 11.242 1 97.75 101 ARG A CA 1
ATOM 760 C C . ARG A 1 101 ? -9.445 47.812 12.359 1 97.75 101 ARG A C 1
ATOM 762 O O . ARG A 1 101 ? -8.328 48.281 12.117 1 97.75 101 ARG A O 1
ATOM 769 N N . ALA A 1 102 ? -9.969 47.781 13.547 1 98.19 102 ALA A N 1
ATOM 770 C CA . ALA A 1 102 ? -9.234 48.281 14.711 1 98.19 102 ALA A CA 1
ATOM 771 C C . ALA A 1 102 ? -7.965 47.469 14.945 1 98.19 102 ALA A C 1
ATOM 773 O O . ALA A 1 102 ? -6.914 48.031 15.273 1 98.19 102 ALA A O 1
ATOM 774 N N . LEU A 1 103 ? -8.062 46.188 14.773 1 98.38 103 LEU A N 1
ATOM 775 C CA . LEU A 1 103 ? -6.938 45.281 14.969 1 98.38 103 LEU A CA 1
ATOM 776 C C . LEU A 1 103 ? -5.793 45.625 14.023 1 98.38 103 LEU A C 1
ATOM 778 O O . LEU A 1 103 ? -4.625 45.594 14.422 1 98.38 103 LEU A O 1
ATOM 782 N N . LEU A 1 104 ? -6.102 45.969 12.797 1 97.56 104 LEU A N 1
ATOM 783 C CA . LEU A 1 104 ? -5.102 46.25 11.773 1 97.56 104 LEU A CA 1
ATOM 784 C C . LEU A 1 104 ? -4.398 47.594 12.047 1 97.56 104 LEU A C 1
ATOM 786 O O . LEU A 1 104 ? -3.449 47.938 11.344 1 97.56 104 LEU A O 1
ATOM 790 N N . SER A 1 105 ? -4.785 48.25 13.156 1 96.25 105 SER A N 1
ATOM 791 C CA . SER A 1 105 ? -4.133 49.5 13.555 1 96.25 105 SER A CA 1
ATOM 792 C C . SER A 1 105 ? -3.328 49.312 14.844 1 96.25 105 SER A C 1
ATOM 794 O O . SER A 1 105 ? -2.682 50.25 15.32 1 96.25 105 SER A O 1
ATOM 796 N N . GLU A 1 106 ? -3.412 48.125 15.367 1 96.88 106 GLU A N 1
ATOM 797 C CA . GLU A 1 106 ? -2.703 47.812 16.609 1 96.88 106 GLU A CA 1
ATOM 798 C C . GLU A 1 106 ? -1.206 47.656 16.359 1 96.88 106 GLU A C 1
ATOM 800 O O . GLU A 1 106 ? -0.785 47.344 15.242 1 96.88 106 GLU A O 1
ATOM 805 N N . ASP A 1 107 ? -0.374 47.906 17.406 1 96.69 107 ASP A N 1
ATOM 806 C CA . ASP A 1 107 ? 1.067 47.688 17.359 1 96.69 107 ASP A CA 1
ATOM 807 C C . ASP A 1 107 ? 1.402 46.219 17.594 1 96.69 107 ASP A C 1
ATOM 809 O O . ASP A 1 107 ? 1.764 45.844 18.719 1 96.69 107 ASP A O 1
ATOM 813 N N . LEU A 1 108 ? 1.262 45.438 16.625 1 97.75 108 LEU A N 1
ATOM 814 C CA . LEU A 1 108 ? 1.51 44 16.625 1 97.75 108 LEU A CA 1
ATOM 815 C C . LEU A 1 108 ? 2.471 43.594 15.508 1 97.75 108 LEU A C 1
ATOM 817 O O . LEU A 1 108 ? 2.615 44.344 14.523 1 97.75 108 LEU A O 1
ATOM 821 N N . GLU A 1 109 ? 3.107 42.5 15.641 1 97.44 109 GLU A N 1
ATOM 822 C CA . GLU A 1 109 ? 4.086 42.031 14.656 1 97.44 109 GLU A CA 1
ATOM 823 C C . GLU A 1 109 ? 3.555 40.844 13.859 1 97.44 109 GLU A C 1
ATOM 825 O O . GLU A 1 109 ? 3.984 40.625 12.727 1 97.44 109 GLU A O 1
ATOM 830 N N . LEU A 1 110 ? 2.631 40.125 14.469 1 98.31 110 LEU A N 1
ATOM 831 C CA . LEU A 1 110 ? 2.178 38.844 13.891 1 98.31 110 LEU A CA 1
ATOM 832 C C . LEU A 1 110 ? 0.684 38.656 14.125 1 98.31 110 LEU A C 1
ATOM 834 O O . LEU A 1 110 ? 0.178 38.938 15.219 1 98.31 110 LEU A O 1
ATOM 838 N N . LEU A 1 111 ? 0.031 38.25 13.094 1 98.75 111 LEU A N 1
ATOM 839 C CA . LEU A 1 111 ? -1.347 37.781 13.234 1 98.75 111 LEU A CA 1
ATOM 840 C C . LEU A 1 111 ? -1.435 36.281 13.078 1 98.75 111 LEU A C 1
ATOM 842 O O . LEU A 1 111 ? -1.021 35.719 12.047 1 98.75 111 LEU A O 1
ATOM 846 N N . ASP A 1 112 ? -1.901 35.594 14.109 1 98.69 112 ASP A N 1
ATOM 847 C CA . ASP A 1 112 ? -2.207 34.156 14.078 1 98.69 112 ASP A CA 1
ATOM 848 C C . ASP A 1 112 ? -3.658 33.906 13.664 1 98.69 112 ASP A C 1
ATOM 850 O O . ASP A 1 112 ? -4.578 34.125 14.461 1 98.69 112 ASP A O 1
ATOM 854 N N . LEU A 1 113 ? -3.809 33.469 12.406 1 98.44 113 LEU A N 1
ATOM 855 C CA . LEU A 1 113 ? -5.148 33.312 11.844 1 98.44 113 LEU A CA 1
ATOM 856 C C . LEU A 1 113 ? -5.609 31.875 11.953 1 98.44 113 LEU A C 1
ATOM 858 O O . LEU A 1 113 ? -5.043 30.984 11.312 1 98.44 113 LEU A O 1
ATOM 862 N N . VAL A 1 114 ? -6.656 31.594 12.719 1 97.44 114 VAL A N 1
ATOM 863 C CA . VAL A 1 114 ? -7.289 30.297 12.914 1 97.44 114 VAL A CA 1
ATOM 864 C C . VAL A 1 114 ? -8.773 30.391 12.594 1 97.44 114 VAL A C 1
ATOM 866 O O . VAL A 1 114 ? -9.617 30.375 13.492 1 97.44 114 VAL A O 1
ATOM 869 N N . LEU A 1 115 ? -9.094 30.438 11.305 1 94 115 LEU A N 1
ATOM 870 C CA . LEU A 1 115 ? -10.438 30.688 10.797 1 94 115 LEU A CA 1
ATOM 871 C C . LEU A 1 115 ? -10.875 29.578 9.852 1 94 115 LEU A C 1
ATOM 873 O O . LEU A 1 115 ? -10.039 28.812 9.352 1 94 115 LEU A O 1
ATOM 877 N N . PRO A 1 116 ? -12.148 29.516 9.617 1 86.81 116 PRO A N 1
ATOM 878 C CA . PRO A 1 116 ? -12.602 28.547 8.609 1 86.81 116 PRO A CA 1
ATOM 879 C C . PRO A 1 116 ? -12.031 28.844 7.219 1 86.81 116 PRO A C 1
ATOM 881 O O . PRO A 1 116 ? -11.805 30 6.871 1 86.81 116 PRO A O 1
ATOM 884 N N . PHE A 1 117 ? -11.82 27.766 6.418 1 76.62 117 PHE A N 1
ATOM 885 C CA . PHE A 1 117 ? -11.047 27.891 5.188 1 76.62 117 PHE A CA 1
ATOM 886 C C . PHE A 1 117 ? -11.758 28.781 4.18 1 76.62 117 PHE A C 1
ATOM 888 O O . PHE A 1 117 ? -11.117 29.469 3.381 1 76.62 117 PHE A O 1
ATOM 895 N N . GLY A 1 118 ? -13.078 28.875 4.281 1 79.94 118 GLY A N 1
ATOM 896 C CA . GLY A 1 118 ? -13.789 29.688 3.316 1 79.94 118 GLY A CA 1
ATOM 897 C C . GLY A 1 118 ? -13.555 31.172 3.514 1 79.94 118 GLY A C 1
ATOM 898 O O . GLY A 1 118 ? -13.734 31.969 2.586 1 79.94 118 GLY A O 1
ATOM 899 N N . VAL A 1 119 ? -13.047 31.578 4.684 1 89.31 119 VAL A N 1
ATOM 900 C CA . VAL A 1 119 ? -12.922 33 4.941 1 89.31 119 VAL A CA 1
ATOM 901 C C . VAL A 1 119 ? -11.453 33.375 5.203 1 89.31 119 VAL A C 1
ATOM 903 O O . VAL A 1 119 ? -11.062 34.531 5.109 1 89.31 119 VAL A O 1
ATOM 906 N N . GLN A 1 120 ? -10.633 32.438 5.523 1 93.56 120 GLN A N 1
ATOM 907 C CA . GLN A 1 120 ? -9.266 32.688 5.973 1 93.56 120 GLN A CA 1
ATOM 908 C C . GLN A 1 120 ? -8.469 33.438 4.914 1 93.56 120 GLN A C 1
ATOM 910 O O . GLN A 1 120 ? -7.695 34.344 5.234 1 93.56 120 GLN A O 1
ATOM 915 N N . SER A 1 121 ? -8.711 33.125 3.682 1 94.5 121 SER A N 1
ATOM 916 C CA . SER A 1 121 ? -7.922 33.719 2.602 1 94.5 121 SER A CA 1
ATOM 917 C C . SER A 1 121 ? -8.078 35.219 2.553 1 94.5 121 SER A C 1
ATOM 919 O O . SER A 1 121 ? -7.105 35.969 2.318 1 94.5 121 SER A O 1
ATOM 921 N N . SER A 1 122 ? -9.242 35.688 2.75 1 95.31 122 SER A N 1
ATOM 922 C CA . SER A 1 122 ? -9.477 37.125 2.729 1 95.31 122 SER A CA 1
ATOM 923 C C . SER A 1 122 ? -8.766 37.812 3.883 1 95.31 122 SER A C 1
ATOM 925 O O . SER A 1 122 ? -8.203 38.906 3.711 1 95.31 122 SER A O 1
ATOM 927 N N . PHE A 1 123 ? -8.773 37.219 5.035 1 97.19 123 PHE A N 1
ATOM 928 C CA . PHE A 1 123 ? -8.086 37.75 6.199 1 97.19 123 PHE A CA 1
ATOM 929 C C . PHE A 1 123 ? -6.578 37.781 5.977 1 97.19 123 PHE A C 1
ATOM 931 O O . PHE A 1 123 ? -5.91 38.75 6.332 1 97.19 123 PHE A O 1
ATOM 938 N N . VAL A 1 124 ? -6.078 36.75 5.363 1 97.12 124 VAL A N 1
ATOM 939 C CA . VAL A 1 124 ? -4.656 36.688 5.047 1 97.12 124 VAL A CA 1
ATOM 940 C C . VAL A 1 124 ? -4.285 37.844 4.113 1 97.12 124 VAL A C 1
ATOM 942 O O . VAL A 1 124 ? -3.332 38.562 4.375 1 97.12 124 VAL A O 1
ATOM 945 N N . ARG A 1 125 ? -5.043 38 3.133 1 95.81 125 ARG A N 1
ATOM 946 C CA . ARG A 1 125 ? -4.797 39.031 2.146 1 95.81 125 ARG A CA 1
ATOM 947 C C . ARG A 1 125 ? -4.777 40.406 2.803 1 95.81 125 ARG A C 1
ATOM 949 O O . ARG A 1 125 ? -3.848 41.188 2.584 1 95.81 125 ARG A O 1
ATOM 956 N N . GLU A 1 126 ? -5.734 40.719 3.561 1 96.75 126 GLU A N 1
ATOM 957 C CA . GLU A 1 126 ? -5.871 42.031 4.191 1 96.75 126 GLU A CA 1
ATOM 958 C C . GLU A 1 126 ? -4.746 42.281 5.191 1 96.75 126 GLU A C 1
ATOM 960 O O . GLU A 1 126 ? -4.215 43.375 5.273 1 96.75 126 GLU A O 1
ATOM 965 N N . ALA A 1 127 ? -4.453 41.25 5.934 1 97.5 127 ALA A N 1
ATOM 966 C CA . ALA A 1 127 ? -3.391 41.375 6.93 1 97.5 127 ALA A CA 1
ATOM 967 C C . ALA A 1 127 ? -2.043 41.656 6.262 1 97.5 127 ALA A C 1
ATOM 969 O O . ALA A 1 127 ? -1.287 42.531 6.695 1 97.5 127 ALA A O 1
ATOM 970 N N . LEU A 1 128 ? -1.759 40.906 5.246 1 96 128 LEU A N 1
ATOM 971 C CA . LEU A 1 128 ? -0.502 41.062 4.527 1 96 128 LEU A CA 1
ATOM 972 C C . LEU A 1 128 ? -0.429 42.469 3.895 1 96 128 LEU A C 1
ATOM 974 O O . LEU A 1 128 ? 0.615 43.125 3.941 1 96 128 LEU A O 1
ATOM 978 N N . LYS A 1 129 ? -1.495 42.906 3.34 1 95.19 129 LYS A N 1
ATOM 979 C CA . LYS A 1 129 ? -1.559 44.25 2.742 1 95.19 129 LYS A CA 1
ATOM 980 C C . LYS A 1 129 ? -1.288 45.344 3.783 1 95.19 129 LYS A C 1
ATOM 982 O O . LYS A 1 129 ? -0.7 46.375 3.469 1 95.19 129 LYS A O 1
ATOM 987 N N . ALA A 1 130 ? -1.713 45.062 4.973 1 96.19 130 ALA A N 1
ATOM 988 C CA . ALA A 1 130 ? -1.542 46.031 6.062 1 96.19 130 ALA A CA 1
ATOM 989 C C . ALA A 1 130 ? -0.127 45.969 6.633 1 96.19 130 ALA A C 1
ATOM 991 O O . ALA A 1 130 ? 0.226 46.75 7.523 1 96.19 130 ALA A O 1
ATOM 992 N N . GLY A 1 131 ? 0.683 45 6.18 1 95.12 131 GLY A N 1
ATOM 993 C CA . GLY A 1 131 ? 2.096 44.969 6.52 1 95.12 131 GLY A CA 1
ATOM 994 C C . GLY A 1 131 ? 2.406 44.031 7.668 1 95.12 131 GLY A C 1
ATOM 995 O O . GLY A 1 131 ? 3.553 43.938 8.109 1 95.12 131 GLY A O 1
ATOM 996 N N . PHE A 1 132 ? 1.472 43.312 8.125 1 97.31 132 PHE A N 1
ATOM 997 C CA . PHE A 1 132 ? 1.692 42.375 9.219 1 97.31 132 PHE A CA 1
ATOM 998 C C . PHE A 1 132 ? 2.35 41.094 8.711 1 97.31 132 PHE A C 1
ATOM 1000 O O . PHE A 1 132 ? 2.141 40.688 7.566 1 97.31 132 PHE A O 1
ATOM 1007 N N . ALA A 1 133 ? 3.16 40.438 9.562 1 97.06 133 ALA A N 1
ATOM 1008 C CA . ALA A 1 133 ? 3.404 39.031 9.375 1 97.06 133 ALA A CA 1
ATOM 1009 C C . ALA A 1 133 ? 2.164 38.188 9.719 1 97.06 133 ALA A C 1
ATOM 1011 O O . ALA A 1 133 ? 1.37 38.594 10.578 1 97.06 133 ALA A O 1
ATOM 1012 N N . VAL A 1 134 ? 2.043 37.125 8.992 1 97.94 134 VAL A N 1
ATOM 1013 C CA . VAL A 1 134 ? 0.86 36.312 9.195 1 97.94 134 VAL A CA 1
ATOM 1014 C C . VAL A 1 134 ? 1.278 34.844 9.375 1 97.94 134 VAL A C 1
ATOM 1016 O O . VAL A 1 134 ? 2.152 34.344 8.664 1 97.94 134 VAL A O 1
ATOM 1019 N N . VAL A 1 135 ? 0.736 34.156 10.352 1 97.94 135 VAL A N 1
ATOM 1020 C CA . VAL A 1 135 ? 0.709 32.688 10.398 1 97.94 135 VAL A CA 1
ATOM 1021 C C . VAL A 1 135 ? -0.735 32.188 10.344 1 97.94 135 VAL A C 1
ATOM 1023 O O . VAL A 1 135 ? -1.552 32.562 11.195 1 97.94 135 VAL A O 1
ATOM 1026 N N . SER A 1 136 ? -1.021 31.516 9.273 1 97.44 136 SER A N 1
ATOM 1027 C CA . SER A 1 136 ? -2.371 31 9.117 1 97.44 136 SER A CA 1
ATOM 1028 C C . SER A 1 136 ? -2.393 29.469 9.266 1 97.44 136 SER A C 1
ATOM 1030 O O . SER A 1 136 ? -1.418 28.797 8.93 1 97.44 136 SER A O 1
ATOM 1032 N N . GLU A 1 137 ? -3.486 29 9.766 1 96.06 137 GLU A N 1
ATOM 1033 C CA . GLU A 1 137 ? -3.699 27.547 9.82 1 96.06 137 GLU A CA 1
ATOM 1034 C C . GLU A 1 137 ? -3.773 26.953 8.422 1 96.06 137 GLU A C 1
ATOM 1036 O O . GLU A 1 137 ? -4.125 27.641 7.461 1 96.06 137 GLU A O 1
ATOM 1041 N N . LYS A 1 138 ? -3.383 25.75 8.336 1 95.25 138 LYS A N 1
ATOM 1042 C CA . LYS A 1 138 ? -3.559 25 7.102 1 95.25 138 LYS A CA 1
ATOM 1043 C C . LYS A 1 138 ? -5.039 24.766 6.801 1 95.25 138 LYS A C 1
ATOM 1045 O O . LYS A 1 138 ? -5.875 24.812 7.707 1 95.25 138 LYS A O 1
ATOM 1050 N N . PRO A 1 139 ? -5.43 24.5 5.586 1 95.06 139 PRO A N 1
ATOM 1051 C CA . PRO A 1 139 ? -4.598 24.562 4.379 1 95.06 139 PRO A CA 1
ATOM 1052 C C . PRO A 1 139 ? -4.305 26 3.936 1 95.06 139 PRO A C 1
ATOM 1054 O O . PRO A 1 139 ? -4.91 26.938 4.445 1 95.06 139 PRO A O 1
ATOM 1057 N N . ILE A 1 140 ? -3.33 26.141 3.018 1 95.81 140 ILE A N 1
ATOM 1058 C CA . ILE A 1 140 ? -2.93 27.453 2.539 1 95.81 140 ILE A CA 1
ATOM 1059 C C . ILE A 1 140 ? -4.129 28.156 1.916 1 95.81 140 ILE A C 1
ATOM 1061 O O . ILE A 1 140 ? -4.246 29.391 1.998 1 95.81 140 ILE A O 1
ATOM 1065 N N . ALA A 1 141 ? -4.965 27.391 1.228 1 93.5 141 ALA A N 1
ATOM 1066 C CA . ALA A 1 141 ? -6.211 27.828 0.608 1 93.5 141 ALA A CA 1
ATOM 1067 C C . ALA A 1 141 ? -7.117 26.641 0.292 1 93.5 141 ALA A C 1
ATOM 1069 O O . ALA A 1 141 ? -6.734 25.484 0.497 1 93.5 141 ALA A O 1
ATOM 1070 N N . THR A 1 142 ? -8.289 26.969 -0.196 1 87.75 142 THR A N 1
ATOM 1071 C CA . THR A 1 142 ? -9.234 25.891 -0.511 1 87.75 142 THR A CA 1
ATOM 1072 C C . THR A 1 142 ? -8.859 25.219 -1.829 1 87.75 142 THR A C 1
ATOM 1074 O O . THR A 1 142 ? -9.172 24.047 -2.041 1 87.75 142 THR A O 1
ATOM 1077 N N . THR A 1 143 ? -8.242 26.016 -2.676 1 90.44 143 THR A N 1
ATOM 1078 C CA . THR A 1 143 ? -7.801 25.516 -3.967 1 90.44 143 THR A CA 1
ATOM 1079 C C . THR A 1 143 ? -6.383 25.969 -4.281 1 90.44 143 THR A C 1
ATOM 1081 O O . THR A 1 143 ? -5.91 26.969 -3.725 1 90.44 143 THR A O 1
ATOM 1084 N N . VAL A 1 144 ? -5.801 25.25 -5.195 1 94.25 144 VAL A N 1
ATOM 1085 C CA . VAL A 1 144 ? -4.457 25.609 -5.645 1 94.25 144 VAL A CA 1
ATOM 1086 C C . VAL A 1 144 ? -4.48 26.984 -6.312 1 94.25 144 VAL A C 1
ATOM 1088 O O . VAL A 1 144 ? -3.596 27.812 -6.078 1 94.25 144 VAL A O 1
ATOM 1091 N N . ALA A 1 145 ? -5.5 27.266 -7.059 1 93.88 145 ALA A N 1
ATOM 1092 C CA . ALA A 1 145 ? -5.625 28.547 -7.746 1 93.88 145 ALA A CA 1
ATOM 1093 C C . ALA A 1 145 ? -5.684 29.688 -6.75 1 93.88 145 ALA A C 1
ATOM 1095 O O . ALA A 1 145 ? -5 30.703 -6.918 1 93.88 145 ALA A O 1
ATOM 1096 N N . GLU A 1 146 ? -6.449 29.516 -5.746 1 93.06 146 GLU A N 1
ATOM 1097 C CA . GLU A 1 146 ? -6.562 30.531 -4.711 1 93.06 146 GLU A CA 1
ATOM 1098 C C . GLU A 1 146 ? -5.234 30.734 -3.98 1 93.06 146 GLU A C 1
ATOM 1100 O O . GLU A 1 146 ? -4.855 31.859 -3.668 1 93.06 146 GLU A O 1
ATOM 1105 N N . ALA A 1 147 ? -4.617 29.656 -3.73 1 95.44 147 ALA A N 1
ATOM 1106 C CA . ALA A 1 147 ? -3.322 29.703 -3.059 1 95.44 147 ALA A CA 1
ATOM 1107 C C . ALA A 1 147 ? -2.312 30.5 -3.887 1 95.44 147 ALA A C 1
ATOM 1109 O O . ALA A 1 147 ? -1.596 31.344 -3.357 1 95.44 147 ALA A O 1
ATOM 1110 N N . GLU A 1 148 ? -2.273 30.219 -5.148 1 96 148 GLU A N 1
ATOM 1111 C CA . GLU A 1 148 ? -1.345 30.891 -6.043 1 96 148 GLU A CA 1
ATOM 1112 C C . GLU A 1 148 ? -1.637 32.375 -6.109 1 96 148 GLU A C 1
ATOM 1114 O O . GLU A 1 148 ? -0.714 33.219 -6.141 1 96 148 GLU A O 1
ATOM 1119 N N . GLU A 1 149 ? -2.85 32.688 -6.109 1 94.56 149 GLU A N 1
ATOM 1120 C CA . GLU A 1 149 ? -3.242 34.094 -6.082 1 94.56 149 GLU A CA 1
ATOM 1121 C C . GLU A 1 149 ? -2.764 34.781 -4.805 1 94.56 149 GLU A C 1
ATOM 1123 O O . GLU A 1 149 ? -2.234 35.906 -4.852 1 94.56 149 GLU A O 1
ATOM 1128 N N . LEU A 1 150 ? -2.945 34.188 -3.723 1 94.25 150 LEU A N 1
ATOM 1129 C CA . LEU A 1 150 ? -2.533 34.75 -2.443 1 94.25 150 LEU A CA 1
ATOM 1130 C C . LEU A 1 150 ? -1.022 34.938 -2.4 1 94.25 150 LEU A C 1
ATOM 1132 O O . LEU A 1 150 ? -0.543 35.938 -1.86 1 94.25 150 LEU A O 1
ATOM 1136 N N . LEU A 1 151 ? -0.336 34 -2.949 1 95.25 151 LEU A N 1
ATOM 1137 C CA . LEU A 1 151 ? 1.122 34.062 -2.941 1 95.25 151 LEU A CA 1
ATOM 1138 C C . LEU A 1 151 ? 1.634 35.219 -3.77 1 95.25 151 LEU A C 1
ATOM 1140 O O . LEU A 1 151 ? 2.725 35.75 -3.518 1 95.25 151 LEU A O 1
ATOM 1144 N N . SER A 1 152 ? 0.868 35.625 -4.684 1 92.94 152 SER A N 1
ATOM 1145 C CA . SER A 1 152 ? 1.293 36.719 -5.57 1 92.94 152 SER A CA 1
ATOM 1146 C C . SER A 1 152 ? 1.352 38.031 -4.836 1 92.94 152 SER A C 1
ATOM 1148 O O . SER A 1 152 ? 2.002 39 -5.297 1 92.94 152 SER A O 1
ATOM 1150 N N . HIS A 1 153 ? 0.729 38.188 -3.709 1 88.88 153 HIS A N 1
ATOM 1151 C CA . HIS A 1 153 ? 0.705 39.406 -2.945 1 88.88 153 HIS A CA 1
ATOM 1152 C C . HIS A 1 153 ? 1.996 39.594 -2.156 1 88.88 153 HIS A C 1
ATOM 1154 O O . HIS A 1 153 ? 2.289 40.719 -1.688 1 88.88 153 HIS A O 1
ATOM 1160 N N . GLY A 1 154 ? 2.736 38.531 -1.993 1 88.81 154 GLY A N 1
ATOM 1161 C CA . GLY A 1 154 ? 3.957 38.594 -1.206 1 88.81 154 GLY A CA 1
ATOM 1162 C C . GLY A 1 154 ? 3.701 38.844 0.27 1 88.81 154 GLY A C 1
ATOM 1163 O O . GLY A 1 154 ? 2.598 38.594 0.762 1 88.81 154 GLY A O 1
ATOM 1164 N N . GLY A 1 155 ? 4.871 39.25 1.062 1 92.56 155 GLY A N 1
ATOM 1165 C CA . GLY A 1 155 ? 4.77 39.469 2.492 1 92.56 155 GLY A CA 1
ATOM 1166 C C . GLY A 1 155 ? 5.34 38.344 3.328 1 92.56 155 GLY A C 1
ATOM 1167 O O . GLY A 1 155 ? 5.785 37.344 2.787 1 92.56 155 GLY A O 1
ATOM 1168 N N . ARG A 1 156 ? 5.293 38.594 4.59 1 94.69 156 ARG A N 1
ATOM 1169 C CA . ARG A 1 156 ? 5.758 37.594 5.535 1 94.69 156 ARG A CA 1
ATOM 1170 C C . ARG A 1 156 ? 4.617 36.688 5.957 1 94.69 156 ARG A C 1
ATOM 1172 O O . ARG A 1 156 ? 3.834 37.031 6.848 1 94.69 156 ARG A O 1
ATOM 1179 N N . TRP A 1 157 ? 4.527 35.531 5.254 1 96.5 157 TRP A N 1
ATOM 1180 C CA . TRP A 1 157 ? 3.412 34.625 5.441 1 96.5 157 TRP A CA 1
ATOM 1181 C C . TRP A 1 157 ? 3.916 33.219 5.762 1 96.5 157 TRP A C 1
ATOM 1183 O O . TRP A 1 157 ? 4.82 32.719 5.094 1 96.5 157 TRP A O 1
ATOM 1193 N N . TYR A 1 158 ? 3.377 32.688 6.84 1 96.44 158 TYR A N 1
ATOM 1194 C CA . TYR A 1 158 ? 3.654 31.312 7.289 1 96.44 158 TYR A CA 1
ATOM 1195 C C . TYR A 1 158 ? 2.375 30.5 7.355 1 96.44 158 TYR A C 1
ATOM 1197 O O . TYR A 1 158 ? 1.325 31 7.766 1 96.44 158 TYR A O 1
ATOM 1205 N N . VAL A 1 159 ? 2.428 29.281 6.898 1 96.88 159 VAL A N 1
ATOM 1206 C CA . VAL A 1 159 ? 1.282 28.391 7.02 1 96.88 159 VAL A CA 1
ATOM 1207 C C . VAL A 1 159 ? 1.569 27.312 8.07 1 96.88 159 VAL A C 1
ATOM 1209 O O . VAL A 1 159 ? 2.516 26.547 7.938 1 96.88 159 VAL A O 1
ATOM 1212 N N . ALA A 1 160 ? 0.748 27.281 9.062 1 96.69 160 ALA A N 1
ATOM 1213 C CA . ALA A 1 160 ? 0.959 26.406 10.211 1 96.69 160 ALA A CA 1
ATOM 1214 C C . ALA A 1 160 ? 0.486 24.984 9.906 1 96.69 160 ALA A C 1
ATOM 1216 O O . ALA A 1 160 ? -0.578 24.562 10.367 1 96.69 160 ALA A O 1
ATOM 1217 N N . GLU A 1 161 ? 1.277 24.266 9.203 1 96.62 161 GLU A N 1
ATOM 1218 C CA . GLU A 1 161 ? 1.133 22.812 9.039 1 96.62 161 GLU A CA 1
ATOM 1219 C C . GLU A 1 161 ? 1.883 22.062 10.133 1 96.62 161 GLU A C 1
ATOM 1221 O O . GLU A 1 161 ? 3.061 21.734 9.977 1 96.62 161 GLU A O 1
ATOM 1226 N N . ASN A 1 162 ? 1.144 21.734 11.156 1 95.88 162 ASN A N 1
ATOM 1227 C CA . ASN A 1 162 ? 1.798 21.219 12.359 1 95.88 162 ASN A CA 1
ATOM 1228 C C . ASN A 1 162 ? 2.336 19.812 12.156 1 95.88 162 ASN A C 1
ATOM 1230 O O . ASN A 1 162 ? 3.205 19.359 12.898 1 95.88 162 ASN A O 1
ATOM 1234 N N . TRP A 1 163 ? 1.938 19.125 11.102 1 95.81 163 TRP A N 1
ATOM 1235 C CA . TRP A 1 163 ? 2.416 17.766 10.891 1 95.81 163 TRP A CA 1
ATOM 1236 C C . TRP A 1 163 ? 3.871 17.766 10.438 1 95.81 163 TRP A C 1
ATOM 1238 O O . TRP A 1 163 ? 4.559 16.734 10.531 1 95.81 163 TRP A O 1
ATOM 1248 N N . ARG A 1 164 ? 4.309 18.859 9.969 1 96.06 164 ARG A N 1
ATOM 1249 C CA . ARG A 1 164 ? 5.73 19 9.664 1 96.06 164 ARG A CA 1
ATOM 1250 C C . ARG A 1 164 ? 6.555 19.078 10.945 1 96.06 164 ARG A C 1
ATOM 1252 O O . ARG A 1 164 ? 7.781 18.953 10.914 1 96.06 164 ARG A O 1
ATOM 1259 N N . PHE A 1 165 ? 5.855 19.188 12.031 1 96 165 PHE A N 1
ATOM 1260 C CA . PHE A 1 165 ? 6.539 19.375 13.305 1 96 165 PHE A CA 1
ATOM 1261 C C . PHE A 1 165 ? 6.223 18.234 14.258 1 96 165 PHE A C 1
ATOM 1263 O O . PHE A 1 165 ? 6.492 18.312 15.461 1 96 165 PHE A O 1
ATOM 1270 N N . GLU A 1 166 ? 5.574 17.203 13.766 1 95.38 166 GLU A N 1
ATOM 1271 C CA . GLU A 1 166 ? 5.445 15.977 14.547 1 95.38 166 GLU A CA 1
ATOM 1272 C C . GLU A 1 166 ? 6.801 15.297 14.734 1 95.38 166 GLU A C 1
ATOM 1274 O O . GLU A 1 166 ? 7.48 14.977 13.758 1 95.38 166 GLU A O 1
ATOM 1279 N N . PRO A 1 167 ? 7.152 15 15.984 1 95.88 167 PRO A N 1
ATOM 1280 C CA . PRO A 1 167 ? 8.516 14.523 16.25 1 95.88 167 PRO A CA 1
ATOM 1281 C C . PRO A 1 167 ? 8.828 13.219 15.516 1 95.88 167 PRO A C 1
ATOM 1283 O O . PRO A 1 167 ? 9.93 13.047 14.984 1 95.88 167 PRO A O 1
ATOM 1286 N N . ALA A 1 168 ? 7.934 12.305 15.5 1 96.12 168 ALA A N 1
ATOM 1287 C CA . ALA A 1 168 ? 8.18 11.008 14.883 1 96.12 168 ALA A CA 1
ATOM 1288 C C . ALA A 1 168 ? 8.547 11.164 13.406 1 96.12 168 ALA A C 1
ATOM 1290 O O . ALA A 1 168 ? 9.492 10.531 12.93 1 96.12 168 ALA A O 1
ATOM 1291 N N . PHE A 1 169 ? 7.816 12.008 12.688 1 96.81 169 PHE A N 1
ATOM 1292 C CA . PHE A 1 169 ? 8.078 12.195 11.266 1 96.81 169 PHE A CA 1
ATOM 1293 C C . PHE A 1 169 ? 9.406 12.914 11.047 1 96.81 169 PHE A C 1
ATOM 1295 O O . PHE A 1 169 ? 10.125 12.625 10.086 1 96.81 169 PHE A O 1
ATOM 1302 N N . ARG A 1 170 ? 9.75 13.812 11.906 1 96.56 170 ARG A N 1
ATOM 1303 C CA . ARG A 1 170 ? 11.031 14.508 11.805 1 96.56 170 ARG A CA 1
ATOM 1304 C C . ARG A 1 170 ? 12.188 13.555 12.094 1 96.56 170 ARG A C 1
ATOM 1306 O O . ARG A 1 170 ? 13.227 13.617 11.43 1 96.56 170 ARG A O 1
ATOM 1313 N N . VAL A 1 171 ? 11.992 12.719 13.086 1 96.75 171 VAL A N 1
ATOM 1314 C CA . VAL A 1 171 ? 13.008 11.719 13.391 1 96.75 171 VAL A CA 1
ATOM 1315 C C . VAL A 1 171 ? 13.195 10.789 12.195 1 96.75 171 VAL A C 1
ATOM 1317 O O . VAL A 1 171 ? 14.328 10.516 11.781 1 96.75 171 VAL A O 1
ATOM 1320 N N . ALA A 1 172 ? 12.102 10.344 11.656 1 96.75 172 ALA A N 1
ATOM 1321 C CA . ALA A 1 172 ? 12.156 9.484 10.477 1 96.75 172 ALA A CA 1
ATOM 1322 C C . ALA A 1 172 ? 12.867 10.188 9.32 1 96.75 172 ALA A C 1
ATOM 1324 O O . ALA A 1 172 ? 13.719 9.594 8.656 1 96.75 172 ALA A O 1
ATOM 1325 N N . ALA A 1 173 ? 12.5 11.422 9.078 1 95.94 173 ALA A N 1
ATOM 1326 C CA . ALA A 1 173 ? 13.109 12.195 8 1 95.94 173 ALA A CA 1
ATOM 1327 C C . ALA A 1 173 ? 14.617 12.312 8.188 1 95.94 173 ALA A C 1
ATOM 1329 O O . ALA A 1 173 ? 15.383 12.109 7.246 1 95.94 173 ALA A O 1
ATOM 1330 N N . ALA A 1 174 ? 15.008 12.609 9.375 1 94.62 174 ALA A N 1
ATOM 1331 C CA . ALA A 1 174 ? 16.438 12.742 9.68 1 94.62 174 ALA A CA 1
ATOM 1332 C C . ALA A 1 174 ? 17.172 11.43 9.438 1 94.62 174 ALA A C 1
ATOM 1334 O O . ALA A 1 174 ? 18.234 11.414 8.812 1 94.62 174 ALA A O 1
ATOM 1335 N N . ALA A 1 175 ? 16.609 10.375 9.914 1 94.69 175 ALA A N 1
ATOM 1336 C CA . ALA A 1 175 ? 17.219 9.055 9.766 1 94.69 175 ALA A CA 1
ATOM 1337 C C . ALA A 1 175 ? 17.328 8.664 8.297 1 94.69 175 ALA A C 1
ATOM 1339 O O . ALA A 1 175 ? 18.375 8.188 7.852 1 94.69 175 ALA A O 1
ATOM 1340 N N . VAL A 1 176 ? 16.266 8.828 7.555 1 94.12 176 VAL A N 1
ATOM 1341 C CA . VAL A 1 176 ? 16.234 8.477 6.141 1 94.12 176 VAL A CA 1
ATOM 1342 C C . VAL A 1 176 ? 17.281 9.297 5.387 1 94.12 176 VAL A C 1
ATOM 1344 O O . VAL A 1 176 ? 18.047 8.75 4.59 1 94.12 176 VAL A O 1
ATOM 1347 N N . HIS A 1 177 ? 17.344 10.531 5.637 1 90.69 177 HIS A N 1
ATOM 1348 C CA . HIS A 1 177 ? 18.281 11.414 4.961 1 90.69 177 HIS A CA 1
ATOM 1349 C C . HIS A 1 177 ? 19.719 11.062 5.316 1 90.69 177 HIS A C 1
ATOM 1351 O O . HIS A 1 177 ? 20.625 11.234 4.5 1 90.69 177 HIS A O 1
ATOM 1357 N N . ALA A 1 178 ? 19.875 10.594 6.484 1 92.56 178 ALA A N 1
ATOM 1358 C CA . ALA A 1 178 ? 21.203 10.211 6.941 1 92.56 178 ALA A CA 1
ATOM 1359 C C . ALA A 1 178 ? 21.609 8.844 6.391 1 92.56 178 ALA A C 1
ATOM 1361 O O . ALA A 1 178 ? 22.719 8.367 6.633 1 92.56 178 ALA A O 1
ATOM 1362 N N . GLY A 1 179 ? 20.688 8.164 5.711 1 92.69 179 GLY A N 1
ATOM 1363 C CA . GLY A 1 179 ? 21.031 6.945 5 1 92.69 179 GLY A CA 1
ATOM 1364 C C . GLY A 1 179 ? 20.719 5.688 5.793 1 92.69 179 GLY A C 1
ATOM 1365 O O . GLY A 1 179 ? 21.359 4.652 5.598 1 92.69 179 GLY A O 1
ATOM 1366 N N . VAL A 1 180 ? 19.812 5.754 6.688 1 93.88 180 VAL A N 1
ATOM 1367 C CA . VAL A 1 180 ? 19.5 4.625 7.551 1 93.88 180 VAL A CA 1
ATOM 1368 C C . VAL A 1 180 ? 19.109 3.418 6.703 1 93.88 180 VAL A C 1
ATOM 1370 O O . VAL A 1 180 ? 19.312 2.271 7.105 1 93.88 180 VAL A O 1
ATOM 1373 N N . LEU A 1 181 ? 18.609 3.656 5.523 1 94.31 181 LEU A N 1
ATOM 1374 C CA . LEU A 1 181 ? 18.078 2.59 4.68 1 94.31 181 LEU A CA 1
ATOM 1375 C C . LEU A 1 181 ? 19 2.314 3.5 1 94.31 181 LEU A C 1
ATOM 1377 O O . LEU A 1 181 ? 18.656 1.526 2.613 1 94.31 181 LEU A O 1
ATOM 1381 N N . GLY A 1 182 ? 20.109 2.918 3.471 1 89.31 182 GLY A N 1
ATOM 1382 C CA . GLY A 1 182 ? 21.047 2.736 2.379 1 89.31 182 GLY A CA 1
ATOM 1383 C C . GLY A 1 182 ? 21.047 3.889 1.393 1 89.31 182 GLY A C 1
ATOM 1384 O O . GLY A 1 182 ? 20.688 5.016 1.746 1 89.31 182 GLY A O 1
ATOM 1385 N N . GLU A 1 183 ? 21.609 3.498 0.137 1 75.69 183 GLU A N 1
ATOM 1386 C CA . GLU A 1 183 ? 21.766 4.531 -0.884 1 75.69 183 GLU A CA 1
ATOM 1387 C C . GLU A 1 183 ? 20.406 5.109 -1.292 1 75.69 183 GLU A C 1
ATOM 1389 O O . GLU A 1 183 ? 19.422 4.383 -1.394 1 75.69 183 GLU A O 1
ATOM 1394 N N . ALA A 1 184 ? 20.625 6.402 -1.6 1 65.31 184 ALA A N 1
ATOM 1395 C CA . ALA A 1 184 ? 19.469 7.141 -2.066 1 65.31 184 ALA A CA 1
ATOM 1396 C C . ALA A 1 184 ? 18.969 6.605 -3.41 1 65.31 184 ALA A C 1
ATOM 1398 O O . ALA A 1 184 ? 19.781 6.18 -4.242 1 65.31 184 ALA A O 1
ATOM 1399 N N . GLY A 1 185 ? 17.906 6.09 -3.553 1 66.81 185 GLY A N 1
ATOM 1400 C CA . GLY A 1 185 ? 17.375 5.629 -4.824 1 66.81 185 GLY A CA 1
ATOM 1401 C C . GLY A 1 185 ? 16.891 4.195 -4.781 1 66.81 185 GLY A C 1
ATOM 1402 O O . GLY A 1 185 ? 16.359 3.682 -5.77 1 66.81 185 GLY A O 1
ATOM 1403 N N . ALA A 1 186 ? 17.141 3.678 -3.809 1 82.19 186 ALA A N 1
ATOM 1404 C CA . ALA A 1 186 ? 16.766 2.268 -3.719 1 82.19 186 ALA A CA 1
ATOM 1405 C C . ALA A 1 186 ? 15.703 2.045 -2.646 1 82.19 186 ALA A C 1
ATOM 1407 O O . ALA A 1 186 ? 15.789 1.091 -1.87 1 82.19 186 ALA A O 1
ATOM 1408 N N . VAL A 1 187 ? 14.719 2.945 -2.703 1 90.81 187 VAL A N 1
ATOM 1409 C CA . VAL A 1 187 ? 13.75 2.885 -1.615 1 90.81 187 VAL A CA 1
ATOM 1410 C C . VAL A 1 187 ? 12.344 2.701 -2.188 1 90.81 187 VAL A C 1
ATOM 1412 O O . VAL A 1 187 ? 12.031 3.213 -3.264 1 90.81 187 VAL A O 1
ATOM 1415 N N . ALA A 1 188 ? 11.562 1.895 -1.589 1 95 188 ALA A N 1
ATOM 1416 C CA . ALA A 1 188 ? 10.117 1.81 -1.809 1 95 188 ALA A CA 1
ATOM 1417 C C . ALA A 1 188 ? 9.352 2.057 -0.514 1 95 188 ALA A C 1
ATOM 1419 O O . ALA A 1 188 ? 9.891 1.868 0.58 1 95 188 ALA A O 1
ATOM 1420 N N . PHE A 1 189 ? 8.078 2.568 -0.667 1 96.62 189 PHE A N 1
ATOM 1421 C CA . PHE A 1 189 ? 7.355 2.908 0.555 1 96.62 189 PHE A CA 1
ATOM 1422 C C . PHE A 1 189 ? 5.867 2.602 0.41 1 96.62 189 PHE A C 1
ATOM 1424 O O . PHE A 1 189 ? 5.363 2.469 -0.706 1 96.62 189 PHE A O 1
ATOM 1431 N N . SER A 1 190 ? 5.23 2.383 1.532 1 96.81 190 SER A N 1
ATOM 1432 C CA . SER A 1 190 ? 3.785 2.225 1.661 1 96.81 190 SER A CA 1
ATOM 1433 C C . SER A 1 190 ? 3.23 3.096 2.783 1 96.81 190 SER A C 1
ATOM 1435 O O . SER A 1 190 ? 3.666 2.99 3.932 1 96.81 190 SER A O 1
ATOM 1437 N N . ALA A 1 191 ? 2.301 3.932 2.391 1 97.19 191 ALA A N 1
ATOM 1438 C CA . ALA A 1 191 ? 1.664 4.828 3.352 1 97.19 191 ALA A CA 1
ATOM 1439 C C . ALA A 1 191 ? 0.183 4.496 3.512 1 97.19 191 ALA A C 1
ATOM 1441 O O . ALA A 1 191 ? -0.514 4.242 2.525 1 97.19 191 ALA A O 1
ATOM 1442 N N . HIS A 1 192 ? -0.245 4.449 4.789 1 95.62 192 HIS A N 1
ATOM 1443 C CA . HIS A 1 192 ? -1.641 4.184 5.117 1 95.62 192 HIS A CA 1
ATOM 1444 C C . HIS A 1 192 ? -2.203 5.25 6.051 1 95.62 192 HIS A C 1
ATOM 1446 O O . HIS A 1 192 ? -1.718 5.418 7.172 1 95.62 192 HIS A O 1
ATOM 1452 N N . SER A 1 193 ? -3.1 5.977 5.547 1 95.56 193 SER A N 1
ATOM 1453 C CA . SER A 1 193 ? -3.895 6.898 6.352 1 95.56 193 SER A CA 1
ATOM 1454 C C . SER A 1 193 ? -5.367 6.516 6.34 1 95.56 193 SER A C 1
ATOM 1456 O O . SER A 1 193 ? -6.207 7.266 5.836 1 95.56 193 SER A O 1
ATOM 1458 N N . VAL A 1 194 ? -5.637 5.395 6.91 1 92.69 194 VAL A N 1
ATOM 1459 C CA . VAL A 1 194 ? -6.977 4.812 6.934 1 92.69 194 VAL A CA 1
ATOM 1460 C C . VAL A 1 194 ? -7.547 4.887 8.344 1 92.69 194 VAL A C 1
ATOM 1462 O O . VAL A 1 194 ? -6.984 4.312 9.281 1 92.69 194 VAL A O 1
ATOM 1465 N N . SER A 1 195 ? -8.562 5.629 8.461 1 89.75 195 SER A N 1
ATOM 1466 C CA . SER A 1 195 ? -9.266 5.77 9.727 1 89.75 195 SER A CA 1
ATOM 1467 C C . SER A 1 195 ? -10.742 6.09 9.508 1 89.75 195 SER A C 1
ATOM 1469 O O . SER A 1 195 ? -11.086 6.941 8.688 1 89.75 195 SER A O 1
ATOM 1471 N N . PHE A 1 196 ? -11.547 5.488 10.305 1 91.31 196 PHE A N 1
ATOM 1472 C CA . PHE A 1 196 ? -12.977 5.75 10.211 1 91.31 196 PHE A CA 1
ATOM 1473 C C . PHE A 1 196 ? -13.344 7.035 10.945 1 91.31 196 PHE A C 1
ATOM 1475 O O . PHE A 1 196 ? -13.117 7.156 12.148 1 91.31 196 PHE A O 1
ATOM 1482 N N . MET A 1 197 ? -13.93 7.996 10.188 1 92.44 197 MET A N 1
ATOM 1483 C CA . MET A 1 197 ? -14.453 9.211 10.805 1 92.44 197 MET A CA 1
ATOM 1484 C C . MET A 1 197 ? -15.852 8.977 11.375 1 92.44 197 MET A C 1
ATOM 1486 O O . MET A 1 197 ? -16.812 8.789 10.617 1 92.44 197 MET A O 1
ATOM 1490 N N . PRO A 1 198 ? -15.938 9.047 12.688 1 90.88 198 PRO A N 1
ATOM 1491 C CA . PRO A 1 198 ? -17.25 8.773 13.281 1 90.88 198 PRO A CA 1
ATOM 1492 C C . PRO A 1 198 ? -18.281 9.836 12.945 1 90.88 198 PRO A C 1
ATOM 1494 O O . PRO A 1 198 ? -17.953 11.023 12.883 1 90.88 198 PRO A O 1
ATOM 1497 N N . PRO A 1 199 ? -19.516 9.383 12.773 1 89.06 199 PRO A N 1
ATOM 1498 C CA . PRO A 1 199 ? -20.578 10.328 12.398 1 89.06 199 PRO A CA 1
ATOM 1499 C C . PRO A 1 199 ? -20.938 11.281 13.531 1 89.06 199 PRO A C 1
ATOM 1501 O O . PRO A 1 199 ? -21.547 12.328 13.297 1 89.06 199 PRO A O 1
ATOM 1504 N N . ASP A 1 200 ? -20.516 10.984 14.734 1 89.94 200 ASP A N 1
ATOM 1505 C CA . ASP A 1 200 ? -20.984 11.75 15.883 1 89.94 200 ASP A CA 1
ATOM 1506 C C . ASP A 1 200 ? -19.938 12.773 16.328 1 89.94 200 ASP A C 1
ATOM 1508 O O . ASP A 1 200 ? -20.156 13.508 17.281 1 89.94 200 ASP A O 1
ATOM 1512 N N . VAL A 1 201 ? -18.906 12.891 15.57 1 87.69 201 VAL A N 1
ATOM 1513 C CA . VAL A 1 201 ? -17.922 13.906 15.922 1 87.69 201 VAL A CA 1
ATOM 1514 C C . VAL A 1 201 ? -18.391 15.273 15.43 1 87.69 201 VAL A C 1
ATOM 1516 O O . VAL A 1 201 ? -19.156 15.359 14.469 1 87.69 201 VAL A O 1
ATOM 1519 N N . PRO A 1 202 ? -17.953 16.312 16.078 1 84 202 PRO A N 1
ATOM 1520 C CA . PRO A 1 202 ? -18.422 17.656 15.742 1 84 202 PRO A CA 1
ATOM 1521 C C . PRO A 1 202 ? -18.203 18 14.273 1 84 202 PRO A C 1
ATOM 1523 O O . PRO A 1 202 ? -19.031 18.703 13.68 1 84 202 PRO A O 1
ATOM 1526 N N . TYR A 1 203 ? -17.234 17.453 13.641 1 85.38 203 TYR A N 1
ATOM 1527 C CA . TYR A 1 203 ? -16.875 17.766 12.258 1 85.38 203 TYR A CA 1
ATOM 1528 C C . TYR A 1 203 ? -17.938 17.234 11.297 1 85.38 203 TYR A C 1
ATOM 1530 O O . TYR A 1 203 ? -18.047 17.719 10.164 1 85.38 203 TYR A O 1
ATOM 1538 N N . MET A 1 204 ? -18.656 16.266 11.781 1 89.81 204 MET A N 1
ATOM 1539 C CA . MET A 1 204 ? -19.578 15.578 10.891 1 89.81 204 MET A CA 1
ATOM 1540 C C . MET A 1 204 ? -21.016 16.031 11.141 1 89.81 204 MET A C 1
ATOM 1542 O O . MET A 1 204 ? -21.938 15.531 10.508 1 89.81 204 MET A O 1
ATOM 1546 N N . GLN A 1 205 ? -21.188 16.969 12.055 1 88.75 205 GLN A N 1
ATOM 1547 C CA . GLN A 1 205 ? -22.531 17.422 12.391 1 88.75 205 GLN A CA 1
ATOM 1548 C C . GLN A 1 205 ? -23.062 18.391 11.336 1 88.75 205 GLN A C 1
ATOM 1550 O O . GLN A 1 205 ? -22.297 19.109 10.703 1 88.75 205 GLN A O 1
ATOM 1555 N N . PRO A 1 206 ? -24.406 18.312 11.375 1 84.44 206 PRO A N 1
ATOM 1556 C CA . PRO A 1 206 ? -25.016 19.297 10.477 1 84.44 206 PRO A CA 1
ATOM 1557 C C . PRO A 1 206 ? -24.656 20.734 10.852 1 84.44 206 PRO A C 1
ATOM 1559 O O . PRO A 1 206 ? -24.562 21.062 12.031 1 84.44 206 PRO A O 1
ATOM 1562 N N . GLY A 1 207 ? -24.312 21.578 10.023 1 83.44 207 GLY A N 1
ATOM 1563 C CA . GLY A 1 207 ? -23.938 22.953 10.289 1 83.44 207 GLY A CA 1
ATOM 1564 C C . GLY A 1 207 ? -22.438 23.188 10.195 1 83.44 207 GLY A C 1
ATOM 1565 O O . GLY A 1 207 ? -21.984 24.328 10.047 1 83.44 207 GLY A O 1
ATOM 1566 N N . SER A 1 208 ? -21.781 22 10.438 1 86.38 208 SER A N 1
ATOM 1567 C CA . SER A 1 208 ? -20.344 22.125 10.242 1 86.38 208 SER A CA 1
ATOM 1568 C C . SER A 1 208 ? -20.016 22.531 8.812 1 86.38 208 SER A C 1
ATOM 1570 O O . SER A 1 208 ? -20.625 22.031 7.863 1 86.38 208 SER A O 1
ATOM 1572 N N . TRP A 1 209 ? -19.047 23.484 8.766 1 82.81 209 TRP A N 1
ATOM 1573 C CA . TRP A 1 209 ? -18.625 23.891 7.426 1 82.81 209 TRP A CA 1
ATOM 1574 C C . TRP A 1 209 ? -18.062 22.703 6.645 1 82.81 209 TRP A C 1
ATOM 1576 O O . TRP A 1 209 ? -18.078 22.703 5.414 1 82.81 209 TRP A O 1
ATOM 1586 N N . ARG A 1 210 ? -17.656 21.641 7.242 1 88.19 210 ARG A N 1
ATOM 1587 C CA . ARG A 1 210 ? -17.078 20.453 6.613 1 88.19 210 ARG A CA 1
ATOM 1588 C C . ARG A 1 210 ? -18.156 19.609 5.945 1 88.19 210 ARG A C 1
ATOM 1590 O O . ARG A 1 210 ? -17.844 18.703 5.164 1 88.19 210 ARG A O 1
ATOM 1597 N N . MET A 1 211 ? -19.312 19.875 6.309 1 90.69 211 MET A N 1
ATOM 1598 C CA . MET A 1 211 ? -20.406 19.094 5.75 1 90.69 211 MET A CA 1
ATOM 1599 C C . MET A 1 211 ? -21.141 19.875 4.66 1 90.69 211 MET A C 1
ATOM 1601 O O . MET A 1 211 ? -22.125 19.391 4.094 1 90.69 211 MET A O 1
ATOM 1605 N N . SER A 1 212 ? -20.641 21.016 4.391 1 86.56 212 SER A N 1
ATOM 1606 C CA . SER A 1 212 ? -21.234 21.828 3.328 1 86.56 212 SER A CA 1
ATOM 1607 C C . SER A 1 212 ? -20.953 21.234 1.955 1 86.56 212 SER A C 1
ATOM 1609 O O . SER A 1 212 ? -20.062 20.391 1.815 1 86.56 212 SER A O 1
ATOM 1611 N N . GLU A 1 213 ? -21.656 21.734 0.909 1 85.31 213 GLU A N 1
ATOM 1612 C CA . GLU A 1 213 ? -21.484 21.25 -0.457 1 85.31 213 GLU A CA 1
ATOM 1613 C C . GLU A 1 213 ? -20.141 21.656 -1.034 1 85.31 213 GLU A C 1
ATOM 1615 O O . GLU A 1 213 ? -19.656 21.062 -1.998 1 85.31 213 GLU A O 1
ATOM 1620 N N . THR A 1 214 ? -19.578 22.594 -0.41 1 80.75 214 THR A N 1
ATOM 1621 C CA . THR A 1 214 ? -18.312 23.109 -0.928 1 80.75 214 THR A CA 1
ATOM 1622 C C . THR A 1 214 ? -17.141 22.625 -0.089 1 80.75 214 THR A C 1
ATOM 1624 O O . THR A 1 214 ? -16.016 23.078 -0.265 1 80.75 214 THR A O 1
ATOM 1627 N N . SER A 1 215 ? -17.531 21.688 0.773 1 85.44 215 SER A N 1
ATOM 1628 C CA . SER A 1 215 ? -16.484 21.172 1.629 1 85.44 215 SER A CA 1
ATOM 1629 C C . SER A 1 215 ? -15.453 20.375 0.82 1 85.44 215 SER A C 1
ATOM 1631 O O . SER A 1 215 ? -15.758 19.891 -0.27 1 85.44 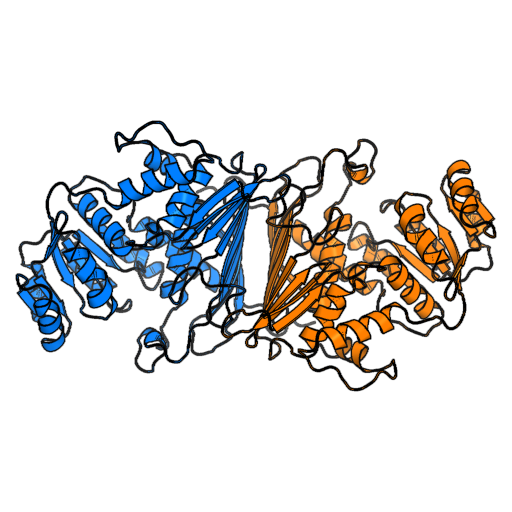215 SER A O 1
ATOM 1633 N N . ASN A 1 216 ? -14.219 20.422 1.317 1 89.75 216 ASN A N 1
ATOM 1634 C CA . ASN A 1 216 ? -13.117 19.656 0.727 1 89.75 216 ASN A CA 1
ATOM 1635 C C . ASN A 1 216 ? -12.258 18.984 1.797 1 89.75 216 ASN A C 1
ATOM 1637 O O . ASN A 1 216 ? -11.289 19.578 2.279 1 89.75 216 ASN A O 1
ATOM 1641 N N . TRP A 1 217 ? -12.602 17.734 2.088 1 90.88 217 TRP A N 1
ATOM 1642 C CA . TRP A 1 217 ? -11.93 17 3.152 1 90.88 217 TRP A CA 1
ATOM 1643 C C . TRP A 1 217 ? -10.484 16.688 2.773 1 90.88 217 TRP A C 1
ATOM 1645 O O . TRP A 1 217 ? -9.633 16.5 3.646 1 90.88 217 TRP A O 1
ATOM 1655 N N . MET A 1 218 ? -10.172 16.625 1.479 1 90.81 218 MET A N 1
ATOM 1656 C CA . MET A 1 218 ? -8.805 16.391 1.037 1 90.81 218 MET A CA 1
ATOM 1657 C C . MET A 1 218 ? -7.93 17.609 1.336 1 90.81 218 MET A C 1
ATOM 1659 O O . MET A 1 218 ? -6.797 17.469 1.805 1 90.81 218 MET A O 1
ATOM 1663 N N . ALA A 1 219 ? -8.484 18.75 1.115 1 90.5 219 ALA A N 1
ATOM 1664 C CA . ALA A 1 219 ? -7.746 19.969 1.433 1 90.5 219 ALA A CA 1
ATOM 1665 C C . ALA A 1 219 ? -7.621 20.156 2.941 1 90.5 219 ALA A C 1
ATOM 1667 O O . ALA A 1 219 ? -6.621 20.703 3.426 1 90.5 219 ALA A O 1
ATOM 1668 N N . ASP A 1 220 ? -8.57 19.672 3.623 1 90.12 220 ASP A N 1
ATOM 1669 C CA . ASP A 1 220 ? -8.594 19.891 5.066 1 90.12 220 ASP A CA 1
ATOM 1670 C C . ASP A 1 220 ? -7.75 18.859 5.797 1 90.12 220 ASP A C 1
ATOM 1672 O O . ASP A 1 220 ? -6.965 19.203 6.684 1 90.12 220 ASP A O 1
ATOM 1676 N N . VAL A 1 221 ? -7.941 17.578 5.406 1 92.25 221 VAL A N 1
ATOM 1677 C CA . VAL A 1 221 ? -7.328 16.484 6.148 1 92.25 221 VAL A CA 1
ATOM 1678 C C . VAL A 1 221 ? -6.164 15.906 5.344 1 92.25 221 VAL A C 1
ATOM 1680 O O . VAL A 1 221 ? -5.109 15.602 5.902 1 92.25 221 VAL A O 1
ATOM 1683 N N . GLY A 1 222 ? -6.328 15.828 4.113 1 94.44 222 GLY A N 1
ATOM 1684 C CA . GLY A 1 222 ? -5.344 15.195 3.252 1 94.44 222 GLY A CA 1
ATOM 1685 C C . GLY A 1 222 ? -4.004 15.906 3.26 1 94.44 222 GLY A C 1
ATOM 1686 O O . GLY A 1 222 ? -2.959 15.266 3.111 1 94.44 222 GLY A O 1
ATOM 1687 N N . VAL A 1 223 ? -3.975 17.172 3.418 1 95.88 223 VAL A N 1
ATOM 1688 C CA . VAL A 1 223 ? -2.748 17.953 3.326 1 95.88 223 VAL A CA 1
ATOM 1689 C C . VAL A 1 223 ? -1.814 17.594 4.48 1 95.88 223 VAL A C 1
ATOM 1691 O O . VAL A 1 223 ? -0.592 17.688 4.352 1 95.88 223 VAL A O 1
ATOM 1694 N N . HIS A 1 224 ? -2.396 17.188 5.664 1 96.5 224 HIS A N 1
ATOM 1695 C CA . HIS A 1 224 ? -1.558 16.719 6.762 1 96.5 224 HIS A CA 1
ATOM 1696 C C . HIS A 1 224 ? -0.653 15.578 6.316 1 96.5 224 HIS A C 1
ATOM 1698 O O . HIS A 1 224 ? 0.551 15.594 6.578 1 96.5 224 HIS A O 1
ATOM 1704 N N . PHE A 1 225 ? -1.244 14.703 5.648 1 97.12 225 PHE A N 1
ATOM 1705 C CA . PHE A 1 225 ? -0.527 13.508 5.23 1 97.12 225 PHE A CA 1
ATOM 1706 C C . PHE A 1 225 ? 0.466 13.828 4.117 1 97.12 225 PHE A C 1
ATOM 1708 O O . PHE A 1 225 ? 1.591 13.328 4.117 1 97.12 225 PHE A O 1
ATOM 1715 N N . ALA A 1 226 ? 0.031 14.672 3.225 1 97.25 226 ALA A N 1
ATOM 1716 C CA . ALA A 1 226 ? 0.946 15.117 2.178 1 97.25 226 ALA A CA 1
ATOM 1717 C C . ALA A 1 226 ? 2.186 15.773 2.779 1 97.25 226 ALA A C 1
ATOM 1719 O O . ALA A 1 226 ? 3.311 15.5 2.352 1 97.25 226 ALA A O 1
ATOM 1720 N N . ALA A 1 227 ? 1.972 16.609 3.742 1 97.38 227 ALA A N 1
ATOM 1721 C CA . ALA A 1 227 ? 3.074 17.297 4.398 1 97.38 227 ALA A CA 1
ATOM 1722 C C . ALA A 1 227 ? 4.035 16.312 5.055 1 97.38 227 ALA A C 1
ATOM 1724 O O . ALA A 1 227 ? 5.25 16.422 4.887 1 97.38 227 ALA A O 1
ATOM 1725 N N . ALA A 1 228 ? 3.479 15.352 5.766 1 97.19 228 ALA A N 1
ATOM 1726 C CA . ALA A 1 228 ? 4.301 14.352 6.441 1 97.19 228 ALA A CA 1
ATOM 1727 C C . ALA A 1 228 ? 5.078 13.508 5.434 1 97.19 228 ALA A C 1
ATOM 1729 O O . ALA A 1 228 ? 6.273 13.258 5.613 1 97.19 228 ALA A O 1
ATOM 1730 N N . LEU A 1 229 ? 4.391 13.086 4.41 1 97.38 229 LEU A N 1
ATOM 1731 C CA . LEU A 1 229 ? 5.027 12.258 3.395 1 97.38 229 LEU A CA 1
ATOM 1732 C C . LEU A 1 229 ? 6.16 13.008 2.705 1 97.38 229 LEU A C 1
ATOM 1734 O O . LEU A 1 229 ? 7.254 12.469 2.525 1 97.38 229 LEU A O 1
ATOM 1738 N N . ARG A 1 230 ? 5.914 14.258 2.322 1 96.88 230 ARG A N 1
ATOM 1739 C CA . ARG A 1 230 ? 6.922 15.062 1.634 1 96.88 230 ARG A CA 1
ATOM 1740 C C . ARG A 1 230 ? 8.094 15.383 2.557 1 96.88 230 ARG A C 1
ATOM 1742 O O . ARG A 1 230 ? 9.234 15.477 2.107 1 96.88 230 ARG A O 1
ATOM 1749 N N . LEU A 1 231 ? 7.801 15.531 3.814 1 96.31 231 LEU A N 1
ATOM 1750 C CA . LEU A 1 231 ? 8.852 15.75 4.801 1 96.31 231 LEU A CA 1
ATOM 1751 C C . LEU A 1 231 ? 9.781 14.547 4.879 1 96.31 231 LEU A C 1
ATOM 1753 O O . LEU A 1 231 ? 11.008 14.703 4.867 1 96.31 231 LEU A O 1
ATOM 1757 N N . VAL A 1 232 ? 9.227 13.359 4.914 1 96.19 232 VAL A N 1
ATOM 1758 C CA . VAL A 1 232 ? 9.992 12.148 5.184 1 96.19 232 VAL A CA 1
ATOM 1759 C C . VAL A 1 232 ? 10.625 11.641 3.893 1 96.19 232 VAL A C 1
ATOM 1761 O O . VAL A 1 232 ? 11.781 11.211 3.885 1 96.19 232 VAL A O 1
ATOM 1764 N N . LEU A 1 233 ? 9.875 11.695 2.779 1 94.94 233 LEU A N 1
ATOM 1765 C CA . LEU A 1 233 ? 10.297 11.023 1.552 1 94.94 233 LEU A CA 1
ATOM 1766 C C . LEU A 1 233 ? 11.008 12 0.62 1 94.94 233 LEU A C 1
ATOM 1768 O O . LEU A 1 233 ? 11.734 11.586 -0.285 1 94.94 233 LEU A O 1
ATOM 1772 N N . GLY A 1 234 ? 10.703 13.25 0.78 1 93.19 234 GLY A N 1
ATOM 1773 C CA . GLY A 1 234 ? 11.305 14.266 -0.07 1 93.19 234 GLY A CA 1
ATOM 1774 C C . GLY A 1 234 ? 10.297 15.219 -0.674 1 93.19 234 GLY A C 1
ATOM 1775 O O . GLY A 1 234 ? 9.18 14.812 -1.015 1 93.19 234 GLY A O 1
ATOM 1776 N N . GLU A 1 235 ? 10.758 16.391 -0.907 1 92.75 235 GLU A N 1
ATOM 1777 C CA . GLU A 1 235 ? 9.891 17.453 -1.411 1 92.75 235 GLU A CA 1
ATOM 1778 C C . GLU A 1 235 ? 9.547 17.234 -2.881 1 92.75 235 GLU A C 1
ATOM 1780 O O . GLU A 1 235 ? 8.633 17.859 -3.41 1 92.75 235 GLU A O 1
ATOM 1785 N N . ASP A 1 236 ? 10.266 16.391 -3.566 1 92.62 236 ASP A N 1
ATOM 1786 C CA . ASP A 1 236 ? 10.023 16.109 -4.98 1 92.62 236 ASP A CA 1
ATOM 1787 C C . ASP A 1 236 ? 8.992 15 -5.152 1 92.62 236 ASP A C 1
ATOM 1789 O O . ASP A 1 236 ? 8.789 14.5 -6.262 1 92.62 236 ASP A O 1
ATOM 1793 N N . LEU A 1 237 ? 8.328 14.617 -4.074 1 94.69 237 LEU A N 1
ATOM 1794 C CA . LEU A 1 237 ? 7.281 13.609 -4.141 1 94.69 237 LEU A CA 1
ATOM 1795 C C . LEU A 1 237 ? 6.176 14.031 -5.102 1 94.69 237 LEU A C 1
ATOM 1797 O O . LEU A 1 237 ? 5.668 15.156 -5.016 1 94.69 237 LEU A O 1
ATOM 1801 N N . ARG A 1 238 ? 5.812 13.117 -6.027 1 93.12 238 ARG A N 1
ATOM 1802 C CA . ARG A 1 238 ? 4.797 13.453 -7.02 1 93.12 238 ARG A CA 1
ATOM 1803 C C . ARG A 1 238 ? 3.811 12.305 -7.195 1 93.12 238 ARG A C 1
ATOM 1805 O O . ARG A 1 238 ? 4.137 11.148 -6.914 1 93.12 238 ARG A O 1
ATOM 1812 N N . LEU A 1 239 ? 2.672 12.695 -7.688 1 94.69 239 LEU A N 1
ATOM 1813 C CA . LEU A 1 239 ? 1.608 11.742 -7.977 1 94.69 239 LEU A CA 1
ATOM 1814 C C . LEU A 1 239 ? 1.782 11.141 -9.367 1 94.69 239 LEU A C 1
ATOM 1816 O O . LEU A 1 239 ? 1.956 11.867 -10.344 1 94.69 239 LEU A O 1
ATOM 1820 N N . VAL A 1 240 ? 1.779 9.828 -9.414 1 91.81 240 VAL A N 1
ATOM 1821 C CA . VAL A 1 240 ? 1.781 9.133 -10.695 1 91.81 240 VAL A CA 1
ATOM 1822 C C . VAL A 1 240 ? 0.345 8.922 -11.172 1 91.81 240 VAL A C 1
ATOM 1824 O O . VAL A 1 240 ? 0.003 9.273 -12.305 1 91.81 240 VAL A O 1
ATOM 1827 N N . ALA A 1 241 ? -0.467 8.359 -10.289 1 90.81 241 ALA A N 1
ATOM 1828 C CA . ALA A 1 241 ? -1.885 8.133 -10.555 1 90.81 241 ALA A CA 1
ATOM 1829 C C . ALA A 1 241 ? -2.641 7.809 -9.273 1 90.81 241 ALA A C 1
ATOM 1831 O O . ALA A 1 241 ? -2.029 7.562 -8.227 1 90.81 241 ALA A O 1
ATOM 1832 N N . ALA A 1 242 ? -3.943 7.848 -9.414 1 94.31 242 ALA A N 1
ATOM 1833 C CA . ALA A 1 242 ? -4.785 7.5 -8.273 1 94.31 242 ALA A CA 1
ATOM 1834 C C . ALA A 1 242 ? -6.137 6.957 -8.734 1 94.31 242 ALA A C 1
ATOM 1836 O O . ALA A 1 242 ? -6.539 7.176 -9.875 1 94.31 242 ALA A O 1
ATOM 1837 N N . ALA A 1 243 ? -6.711 6.148 -7.918 1 92.69 243 ALA A N 1
ATOM 1838 C CA . ALA A 1 243 ? -8.109 5.734 -8.016 1 92.69 243 ALA A CA 1
ATOM 1839 C C . ALA A 1 243 ? -8.891 6.137 -6.766 1 92.69 243 ALA A C 1
ATOM 1841 O O . ALA A 1 243 ? -8.445 5.887 -5.645 1 92.69 243 ALA A O 1
ATOM 1842 N N . THR A 1 244 ? -10.031 6.809 -7.012 1 92.62 244 THR A N 1
ATOM 1843 C CA . THR A 1 244 ? -10.789 7.328 -5.875 1 92.62 244 THR A CA 1
ATOM 1844 C C . THR A 1 244 ? -12.133 6.625 -5.75 1 92.62 244 THR A C 1
ATOM 1846 O O . THR A 1 244 ? -12.609 6.012 -6.707 1 92.62 244 THR A O 1
ATOM 1849 N N . GLN A 1 245 ? -12.641 6.625 -4.527 1 90.75 245 GLN A N 1
ATOM 1850 C CA . GLN A 1 245 ? -13.992 6.188 -4.207 1 90.75 245 GLN A CA 1
ATOM 1851 C C . GLN A 1 245 ? -14.641 7.102 -3.17 1 90.75 245 GLN A C 1
ATOM 1853 O O . GLN A 1 245 ? -13.945 7.707 -2.35 1 90.75 245 GLN A O 1
ATOM 1858 N N . ARG A 1 246 ? -15.883 7.285 -3.377 1 91.44 246 ARG A N 1
ATOM 1859 C CA . ARG A 1 246 ? -16.672 7.953 -2.35 1 91.44 246 ARG A CA 1
ATOM 1860 C C . ARG A 1 246 ? -17.641 6.977 -1.683 1 91.44 246 ARG A C 1
ATOM 1862 O O . ARG A 1 246 ? -18.766 6.781 -2.158 1 91.44 246 ARG A O 1
ATOM 1869 N N . LEU A 1 247 ? -17.234 6.43 -0.562 1 90.69 247 LEU A N 1
ATOM 1870 C CA . LEU A 1 247 ? -18 5.402 0.143 1 90.69 247 LEU A CA 1
ATOM 1871 C C . LEU A 1 247 ? -19.125 6.023 0.958 1 90.69 247 LEU A C 1
ATOM 1873 O O . LEU A 1 247 ? -20.172 5.402 1.152 1 90.69 247 LEU A O 1
ATOM 1877 N N . ARG A 1 248 ? -18.859 7.148 1.522 1 91.62 248 ARG A N 1
ATOM 1878 C CA . ARG A 1 248 ? -19.875 7.93 2.24 1 91.62 248 ARG A CA 1
ATOM 1879 C C . ARG A 1 248 ? -20.172 9.234 1.51 1 91.62 248 ARG A C 1
ATOM 1881 O O . ARG A 1 248 ? -19.328 10.133 1.454 1 91.62 248 ARG A O 1
ATOM 1888 N N . PRO A 1 249 ? -21.344 9.43 1.083 1 89.94 249 PRO A N 1
ATOM 1889 C CA . PRO A 1 249 ? -21.688 10.555 0.212 1 89.94 249 PRO A CA 1
ATOM 1890 C C . PRO A 1 249 ? -21.484 11.914 0.883 1 89.94 249 PRO A C 1
ATOM 1892 O O . PRO A 1 249 ? -21.25 12.914 0.2 1 89.94 249 PRO A O 1
ATOM 1895 N N . GLU A 1 250 ? -21.516 11.992 2.188 1 91.31 250 GLU A N 1
ATOM 1896 C CA . GLU A 1 250 ? -21.406 13.273 2.885 1 91.31 250 GLU A CA 1
ATOM 1897 C C . GLU A 1 250 ? -19.969 13.766 2.916 1 91.31 250 GLU A C 1
ATOM 1899 O O . GLU A 1 250 ? -19.703 14.945 3.164 1 91.31 250 GLU A O 1
ATOM 1904 N N . LEU A 1 251 ? -19.031 12.852 2.693 1 92.69 251 LEU A N 1
ATOM 1905 C CA . LEU A 1 251 ? -17.609 13.227 2.688 1 92.69 251 LEU A CA 1
ATOM 1906 C C . LEU A 1 251 ? -17.156 13.594 1.279 1 92.69 251 LEU A C 1
ATOM 1908 O O . LEU A 1 251 ? -17 12.719 0.426 1 92.69 251 LEU A O 1
ATOM 1912 N N . ARG A 1 252 ? -16.953 14.961 1.148 1 90.75 252 ARG A N 1
ATOM 1913 C CA . ARG A 1 252 ? -16.656 15.461 -0.187 1 90.75 252 ARG A CA 1
ATOM 1914 C C . ARG A 1 252 ? -15.195 15.875 -0.3 1 90.75 252 ARG A C 1
ATOM 1916 O O . ARG A 1 252 ? -14.594 16.312 0.684 1 90.75 252 ARG A O 1
ATOM 1923 N N . PRO A 1 253 ? -14.562 15.812 -1.63 1 90.38 253 PRO A N 1
ATOM 1924 C CA . PRO A 1 253 ? -15.172 15.281 -2.852 1 90.38 253 PRO A CA 1
ATOM 1925 C C . PRO A 1 253 ? -15.156 13.758 -2.912 1 90.38 253 PRO A C 1
ATOM 1927 O O . PRO A 1 253 ? -15.938 13.156 -3.648 1 90.38 253 PRO A O 1
ATOM 1930 N N . PHE A 1 254 ? -14.242 13.133 -2.303 1 92.12 254 PHE A N 1
ATOM 1931 C CA . PHE A 1 254 ? -14.125 11.703 -2.082 1 92.12 254 PHE A CA 1
ATOM 1932 C C . PHE A 1 254 ? -13.5 11.414 -0.724 1 92.12 254 PHE A C 1
ATOM 1934 O O . PHE A 1 254 ? -12.914 12.305 -0.099 1 92.12 254 PHE A O 1
ATOM 1941 N N . ASP A 1 255 ? -13.688 10.148 -0.266 1 93.5 255 ASP A N 1
ATOM 1942 C CA . ASP A 1 255 ? -13.234 9.875 1.096 1 93.5 255 ASP A CA 1
ATOM 1943 C C . ASP A 1 255 ? -12.266 8.695 1.125 1 93.5 255 ASP A C 1
ATOM 1945 O O . ASP A 1 255 ? -11.781 8.312 2.191 1 93.5 255 ASP A O 1
ATOM 1949 N N . THR A 1 256 ? -12.047 8.078 -0.042 1 94.62 256 THR A N 1
ATOM 1950 C CA . THR A 1 256 ? -11.156 6.934 -0.165 1 94.62 256 THR A CA 1
ATOM 1951 C C . THR A 1 256 ? -10.383 6.984 -1.481 1 94.62 256 THR A C 1
ATOM 1953 O O . THR A 1 256 ? -10.953 7.301 -2.527 1 94.62 256 THR A O 1
ATOM 1956 N N . PHE A 1 257 ? -9.039 6.707 -1.37 1 95.31 257 PHE A N 1
ATOM 1957 C CA . PHE A 1 257 ? -8.289 6.602 -2.615 1 95.31 257 PHE A CA 1
ATOM 1958 C C . PHE A 1 257 ? -7.078 5.691 -2.443 1 95.31 257 PHE A C 1
ATOM 1960 O O . PHE A 1 257 ? -6.641 5.438 -1.319 1 95.31 257 PHE A O 1
ATOM 1967 N N . ALA A 1 258 ? -6.648 5.141 -3.492 1 96.5 258 ALA A N 1
ATOM 1968 C CA . ALA A 1 258 ? -5.344 4.508 -3.66 1 96.5 258 ALA A CA 1
ATOM 1969 C C . ALA A 1 258 ? -4.496 5.25 -4.688 1 96.5 258 ALA A C 1
ATOM 1971 O O . ALA A 1 258 ? -4.938 5.477 -5.816 1 96.5 258 ALA A O 1
ATOM 1972 N N . ALA A 1 259 ? -3.279 5.625 -4.242 1 95.81 259 ALA A N 1
ATOM 1973 C CA . ALA A 1 259 ? -2.438 6.426 -5.129 1 95.81 259 ALA A CA 1
ATOM 1974 C C . ALA A 1 259 ? -1.048 5.809 -5.266 1 95.81 259 ALA A C 1
ATOM 1976 O O . ALA A 1 259 ? -0.535 5.203 -4.32 1 95.81 259 ALA A O 1
ATOM 1977 N N . THR A 1 260 ? -0.494 5.91 -6.445 1 95.06 260 THR A N 1
ATOM 1978 C CA . THR A 1 260 ? 0.915 5.633 -6.703 1 95.06 260 THR A CA 1
ATOM 1979 C C . THR A 1 260 ? 1.724 6.926 -6.742 1 95.06 260 THR A C 1
ATOM 1981 O O . THR A 1 260 ? 1.343 7.883 -7.418 1 95.06 260 THR A O 1
ATOM 1984 N N . LEU A 1 261 ? 2.775 6.91 -5.906 1 95.25 261 LEU A N 1
ATOM 1985 C CA . LEU A 1 261 ? 3.637 8.086 -5.809 1 95.25 261 LEU A CA 1
ATOM 1986 C C . LEU A 1 261 ? 5.07 7.734 -6.191 1 95.25 261 LEU A C 1
ATOM 1988 O O . LEU A 1 261 ? 5.453 6.562 -6.188 1 95.25 261 LEU A O 1
ATOM 1992 N N . ARG A 1 262 ? 5.828 8.812 -6.535 1 93.38 262 ARG A N 1
ATOM 1993 C CA . ARG A 1 262 ? 7.25 8.602 -6.785 1 93.38 262 ARG A CA 1
ATOM 1994 C C . ARG A 1 262 ? 8.055 9.859 -6.488 1 93.38 262 ARG A C 1
ATOM 1996 O O . ARG A 1 262 ? 7.52 10.969 -6.508 1 93.38 262 ARG A O 1
ATOM 2003 N N . THR A 1 263 ? 9.242 9.656 -6.078 1 91.62 263 THR A N 1
ATOM 2004 C CA . THR A 1 263 ? 10.297 10.664 -6.145 1 91.62 263 THR A CA 1
ATOM 2005 C C . THR A 1 263 ? 11.344 10.281 -7.195 1 91.62 263 THR A C 1
ATOM 2007 O O . THR A 1 263 ? 11.156 9.312 -7.938 1 91.62 263 THR A O 1
ATOM 2010 N N . ASN A 1 264 ? 12.383 11.078 -7.254 1 83.38 264 ASN A N 1
ATOM 2011 C CA . ASN A 1 264 ? 13.477 10.695 -8.133 1 83.38 264 ASN A CA 1
ATOM 2012 C C . ASN A 1 264 ? 14.156 9.406 -7.66 1 83.38 264 ASN A C 1
ATOM 2014 O O . ASN A 1 264 ? 14.742 8.68 -8.461 1 83.38 264 ASN A O 1
ATOM 2018 N N . ALA A 1 265 ? 13.914 9.078 -6.43 1 80.69 265 ALA A N 1
ATOM 2019 C CA . ALA A 1 265 ? 14.703 8.008 -5.836 1 80.69 265 ALA A CA 1
ATOM 2020 C C . ALA A 1 265 ? 13.805 6.883 -5.328 1 80.69 265 ALA A C 1
ATOM 2022 O O . ALA A 1 265 ? 14.289 5.836 -4.891 1 80.69 265 ALA A O 1
ATOM 2023 N N . SER A 1 266 ? 12.531 7.055 -5.371 1 89.75 266 SER A N 1
ATOM 2024 C CA . SER A 1 266 ? 11.68 6.082 -4.688 1 89.75 266 SER A CA 1
ATOM 2025 C C . SER A 1 266 ? 10.336 5.941 -5.391 1 89.75 266 SER A C 1
ATOM 2027 O O . SER A 1 266 ? 9.898 6.848 -6.102 1 89.75 266 SER A O 1
ATOM 2029 N N . VAL A 1 267 ? 9.781 4.762 -5.293 1 93.5 267 VAL A N 1
ATOM 2030 C CA . VAL A 1 267 ? 8.391 4.523 -5.684 1 93.5 267 VAL A CA 1
ATOM 2031 C C . VAL A 1 267 ? 7.586 4.047 -4.477 1 93.5 267 VAL A C 1
ATOM 2033 O O . VAL A 1 267 ? 8.141 3.453 -3.551 1 93.5 267 VAL A O 1
ATOM 2036 N N . GLY A 1 268 ? 6.352 4.34 -4.449 1 96.38 268 GLY A N 1
ATOM 2037 C CA . GLY A 1 268 ? 5.539 3.859 -3.348 1 96.38 268 GLY A CA 1
ATOM 2038 C C . GLY A 1 268 ? 4.059 4.145 -3.527 1 96.38 268 GLY A C 1
ATOM 2039 O O . GLY A 1 268 ? 3.607 4.426 -4.641 1 96.38 268 GLY A O 1
ATOM 2040 N N . GLN A 1 269 ? 3.355 3.889 -2.426 1 96.62 269 GLN A N 1
ATOM 2041 C CA . GLN A 1 269 ? 1.897 3.934 -2.471 1 96.62 269 GLN A CA 1
ATOM 2042 C C . GLN A 1 269 ? 1.333 4.684 -1.269 1 96.62 269 GLN A C 1
ATOM 2044 O O . GLN A 1 269 ? 1.986 4.785 -0.228 1 96.62 269 GLN A O 1
ATOM 2049 N N . TRP A 1 270 ? 0.131 5.219 -1.486 1 97.56 270 TRP A N 1
ATOM 2050 C CA . TRP A 1 270 ? -0.614 5.902 -0.435 1 97.56 270 TRP A CA 1
ATOM 2051 C C . TRP A 1 270 ? -2.084 5.5 -0.458 1 97.56 270 TRP A C 1
ATOM 2053 O O . TRP A 1 270 ? -2.803 5.805 -1.413 1 97.56 270 TRP A O 1
ATOM 2063 N N . LEU A 1 271 ? -2.496 4.715 0.557 1 97.06 271 LEU A N 1
ATOM 2064 C CA . LEU A 1 271 ? -3.902 4.375 0.75 1 97.06 271 LEU A CA 1
ATOM 2065 C C . LEU A 1 271 ? -4.539 5.27 1.807 1 97.06 271 LEU A C 1
ATOM 2067 O O . LEU A 1 271 ? -4 5.422 2.906 1 97.06 271 LEU A O 1
ATOM 2071 N N . PHE A 1 272 ? -5.645 5.848 1.413 1 96.44 272 PHE A N 1
ATOM 2072 C CA . PHE A 1 272 ? -6.352 6.777 2.287 1 96.44 272 PHE A CA 1
ATOM 2073 C C . PHE A 1 272 ? -7.828 6.406 2.387 1 96.44 272 PHE A C 1
ATOM 2075 O O . PHE A 1 272 ? -8.453 6.051 1.386 1 96.44 272 PHE A O 1
ATOM 2082 N N . SER A 1 273 ? -8.359 6.516 3.633 1 95.5 273 SER A N 1
ATOM 2083 C CA . SER A 1 273 ? -9.812 6.426 3.775 1 95.5 273 SER A CA 1
ATOM 2084 C C . SER A 1 273 ? -10.281 7.086 5.066 1 95.5 273 SER A C 1
ATOM 2086 O O . SER A 1 273 ? -9.641 6.945 6.109 1 95.5 273 SER A O 1
ATOM 2088 N N . LEU A 1 274 ? -11.375 7.773 4.949 1 94.62 274 LEU A N 1
ATOM 2089 C CA . LEU A 1 274 ? -12.062 8.289 6.129 1 94.62 274 LEU A CA 1
ATOM 2090 C C . LEU A 1 274 ? -13.289 7.445 6.449 1 94.62 274 LEU A C 1
ATOM 2092 O O . LEU A 1 274 ? -14.047 7.77 7.367 1 94.62 274 LEU A O 1
ATOM 2096 N N . SER A 1 275 ? -13.461 6.352 5.707 1 93.75 275 SER A N 1
ATOM 2097 C CA . SER A 1 275 ? -14.703 5.602 5.824 1 93.75 275 SER A CA 1
ATOM 2098 C C . SER A 1 275 ? -14.438 4.148 6.203 1 93.75 275 SER A C 1
ATOM 2100 O O . SER A 1 275 ? -15.375 3.389 6.457 1 93.75 275 SER A O 1
ATOM 2102 N N . LEU A 1 276 ? -13.234 3.752 6.258 1 94.12 276 LEU A N 1
ATOM 2103 C CA . LEU A 1 276 ? -12.867 2.377 6.57 1 94.12 276 LEU A CA 1
ATOM 2104 C C . LEU A 1 276 ? -12.117 2.303 7.898 1 94.12 276 LEU A C 1
ATOM 2106 O O . LEU A 1 276 ? -11.516 3.289 8.336 1 94.12 276 LEU A O 1
ATOM 2110 N N . PRO A 1 277 ? -12.164 1.123 8.516 1 92.25 277 PRO A N 1
ATOM 2111 C CA . PRO A 1 277 ? -11.461 0.999 9.797 1 92.25 277 PRO A CA 1
ATOM 2112 C C . PRO A 1 277 ? -9.945 0.941 9.641 1 92.25 277 PRO A C 1
ATOM 2114 O O . PRO A 1 277 ? -9.445 0.407 8.648 1 92.25 277 PRO A O 1
ATOM 2117 N N . LYS A 1 278 ? -9.25 1.464 10.57 1 89.31 278 LYS A N 1
ATOM 2118 C CA . LYS A 1 278 ? -7.797 1.288 10.617 1 89.31 278 LYS A CA 1
ATOM 2119 C C . LYS A 1 278 ? -7.43 -0.178 10.82 1 89.31 278 LYS A C 1
ATOM 2121 O O . LYS A 1 278 ? -7.965 -0.843 11.711 1 89.31 278 LYS A O 1
ATOM 2126 N N . PRO A 1 279 ? -6.473 -0.718 9.906 1 84.38 279 PRO A N 1
ATOM 2127 C CA . PRO A 1 279 ? -6.09 -2.127 10.023 1 84.38 279 PRO A CA 1
ATOM 2128 C C . PRO A 1 279 ? -5.086 -2.373 11.148 1 84.38 279 PRO A C 1
ATOM 2130 O O . PRO A 1 279 ? -4.023 -2.951 10.914 1 84.38 279 PRO A O 1
ATOM 2133 N N . GLY A 1 280 ? -5.301 -1.963 12.344 1 81.69 280 GLY A N 1
ATOM 2134 C CA . GLY A 1 280 ? -4.387 -2.146 13.461 1 81.69 280 GLY A CA 1
ATOM 2135 C C . GLY A 1 280 ? -4.648 -1.187 14.609 1 81.69 280 GLY A C 1
ATOM 2136 O O . GLY A 1 280 ? -5.562 -0.363 14.539 1 81.69 280 GLY A O 1
ATOM 2137 N N . PRO A 1 281 ? -3.779 -1.37 15.492 1 76.81 281 PRO A N 1
ATOM 2138 C CA . PRO A 1 281 ? -3.967 -0.53 16.672 1 76.81 281 PRO A CA 1
ATOM 2139 C C . PRO A 1 281 ? -3.572 0.926 16.438 1 76.81 281 PRO A C 1
ATOM 2141 O O . PRO A 1 281 ? -2.682 1.203 15.633 1 76.81 281 PRO A O 1
ATOM 2144 N N . LYS A 1 282 ? -4.32 1.771 17.141 1 75.62 282 LYS A N 1
ATOM 2145 C CA . LYS A 1 282 ? -3.932 3.18 17.141 1 75.62 282 LYS A CA 1
ATOM 2146 C C . LYS A 1 282 ? -2.746 3.418 18.078 1 75.62 282 LYS A C 1
ATOM 2148 O O . LYS A 1 282 ? -2.676 2.84 19.172 1 75.62 282 LYS A O 1
ATOM 2153 N N . THR A 1 283 ? -1.814 4.184 17.562 1 69.38 283 THR A N 1
ATOM 2154 C CA . THR A 1 283 ? -0.648 4.477 18.391 1 69.38 283 THR A CA 1
ATOM 2155 C C . THR A 1 283 ? -0.842 5.785 19.156 1 69.38 283 THR A C 1
ATOM 2157 O O . THR A 1 283 ? -0.12 6.066 20.109 1 69.38 283 THR A O 1
ATOM 2160 N N . VAL A 1 284 ? -1.71 6.621 18.641 1 70.06 284 VAL A N 1
ATOM 2161 C CA . VAL A 1 284 ? -2.027 7.883 19.297 1 70.06 284 VAL A CA 1
ATOM 2162 C C . VAL A 1 284 ? -3.539 8.094 19.297 1 70.06 284 VAL A C 1
ATOM 2164 O O . VAL A 1 284 ? -4.25 7.586 18.438 1 70.06 284 VAL A O 1
ATOM 2167 N N . PRO A 1 285 ? -3.887 8.812 20.328 1 69.5 285 PRO A N 1
ATOM 2168 C CA . PRO A 1 285 ? -5.301 9.188 20.281 1 69.5 285 PRO A CA 1
ATOM 2169 C C . PRO A 1 285 ? -5.625 10.125 19.125 1 69.5 285 PRO A C 1
ATOM 2171 O O . PRO A 1 285 ? -4.742 10.82 18.625 1 69.5 285 PRO A O 1
ATOM 2174 N N . GLY A 1 286 ? -6.891 10.031 18.703 1 71.31 286 GLY A N 1
ATOM 2175 C CA . GLY A 1 286 ? -7.309 10.977 17.688 1 71.31 286 GLY A CA 1
ATOM 2176 C C . GLY A 1 286 ? -7.883 10.312 16.453 1 71.31 286 GLY A C 1
ATOM 2177 O O . GLY A 1 286 ? -8.047 9.094 16.422 1 71.31 286 GLY A O 1
ATOM 2178 N N . LEU A 1 287 ? -8.07 11.227 15.445 1 71.44 287 LEU A N 1
ATOM 2179 C CA . LEU A 1 287 ? -8.867 10.781 14.305 1 71.44 287 LEU A CA 1
ATOM 2180 C C . LEU A 1 287 ? -7.988 10.555 13.086 1 71.44 287 LEU A C 1
ATOM 2182 O O . LEU A 1 287 ? -8.438 10 12.078 1 71.44 287 LEU A O 1
ATOM 2186 N N . SER A 1 288 ? -6.734 10.969 13.266 1 76.12 288 SER A N 1
ATOM 2187 C CA . SER A 1 288 ? -5.879 10.836 12.086 1 76.12 288 SER A CA 1
ATOM 2188 C C . SER A 1 288 ? -4.555 10.164 12.438 1 76.12 288 SER A C 1
ATOM 2190 O O . SER A 1 288 ? -3.938 10.492 13.453 1 76.12 288 SER A O 1
ATOM 2192 N N . ASP A 1 289 ? -4.23 9.203 11.617 1 83.94 289 ASP A N 1
ATOM 2193 C CA . ASP A 1 289 ? -2.951 8.516 11.766 1 83.94 289 ASP A CA 1
ATOM 2194 C C . ASP A 1 289 ? -2.348 8.172 10.406 1 83.94 289 ASP A C 1
ATOM 2196 O O . ASP A 1 289 ? -3.055 8.141 9.398 1 83.94 289 ASP A O 1
ATOM 2200 N N . LEU A 1 290 ? -1.076 8.211 10.398 1 93.19 290 LEU A N 1
ATOM 2201 C CA . LEU A 1 290 ? -0.307 7.785 9.234 1 93.19 290 LEU A CA 1
ATOM 2202 C C . LEU A 1 290 ? 0.667 6.672 9.602 1 93.19 290 LEU A C 1
ATOM 2204 O O . LEU A 1 290 ? 1.479 6.828 10.516 1 93.19 290 LEU A O 1
ATOM 2208 N N . ASP A 1 291 ? 0.456 5.57 8.992 1 94.44 291 ASP A N 1
ATOM 2209 C CA . ASP A 1 291 ? 1.434 4.488 9.07 1 94.44 291 ASP A CA 1
ATOM 2210 C C . ASP A 1 291 ? 2.285 4.422 7.805 1 94.44 291 ASP A C 1
ATOM 2212 O O . ASP A 1 291 ? 1.767 4.191 6.711 1 94.44 291 ASP A O 1
ATOM 2216 N N . LEU A 1 292 ? 3.553 4.641 8 1 96.12 292 LEU A N 1
ATOM 2217 C CA . LEU A 1 292 ? 4.48 4.691 6.875 1 96.12 292 LEU A CA 1
ATOM 2218 C C . LEU A 1 292 ? 5.551 3.611 7 1 96.12 292 LEU A C 1
ATOM 2220 O O . LEU A 1 292 ? 6.168 3.463 8.055 1 96.12 292 LEU A O 1
ATOM 2224 N N . GLN A 1 293 ? 5.617 2.809 5.984 1 96.31 293 GLN A N 1
ATOM 2225 C CA . GLN A 1 293 ? 6.684 1.821 5.84 1 96.31 293 GLN A CA 1
ATOM 2226 C C . GLN A 1 293 ? 7.637 2.201 4.715 1 96.31 293 GLN A C 1
ATOM 2228 O O . GLN A 1 293 ? 7.207 2.434 3.582 1 96.31 293 GLN A O 1
ATOM 2233 N N . ILE A 1 294 ? 8.898 2.316 5.023 1 96.31 294 ILE A N 1
ATOM 2234 C CA . ILE A 1 294 ? 9.922 2.654 4.035 1 96.31 294 ILE A CA 1
ATOM 2235 C C . ILE A 1 294 ? 11.008 1.586 4.035 1 96.31 294 ILE A C 1
ATOM 2237 O O . ILE A 1 294 ? 11.656 1.346 5.059 1 96.31 294 ILE A O 1
ATOM 2241 N N . SER A 1 295 ? 11.242 1.013 2.875 1 95.81 295 SER A N 1
ATOM 2242 C CA . SER A 1 295 ? 12.219 -0.069 2.789 1 95.81 295 SER A CA 1
ATOM 2243 C C . SER A 1 295 ? 13.359 0.29 1.845 1 95.81 295 SER A C 1
ATOM 2245 O O . SER A 1 295 ? 13.125 0.81 0.751 1 95.81 295 SER A O 1
ATOM 2247 N N . GLY A 1 296 ? 14.5 0.06 2.305 1 95.12 296 GLY A N 1
ATOM 2248 C CA . GLY A 1 296 ? 15.727 0.103 1.519 1 95.12 296 GLY A CA 1
ATOM 2249 C C . GLY A 1 296 ? 16.609 -1.113 1.722 1 95.12 296 GLY A C 1
ATOM 2250 O O . GLY A 1 296 ? 16.234 -2.051 2.428 1 95.12 296 GLY A O 1
ATOM 2251 N N . PRO A 1 297 ? 17.734 -1.092 1.071 1 91.94 297 PRO A N 1
ATOM 2252 C CA . PRO A 1 297 ? 18.609 -2.27 1.098 1 91.94 297 PRO A CA 1
ATOM 2253 C C . PRO A 1 297 ? 19.062 -2.631 2.508 1 91.94 297 PRO A C 1
ATOM 2255 O O . PRO A 1 297 ? 19.359 -3.795 2.785 1 91.94 297 PRO A O 1
ATOM 2258 N N . LEU A 1 298 ? 19.078 -1.677 3.41 1 94.12 298 LEU A N 1
ATOM 2259 C CA . LEU A 1 298 ? 19.688 -1.931 4.715 1 94.12 298 LEU A CA 1
ATOM 2260 C C . LEU A 1 298 ? 18.609 -2.201 5.762 1 94.12 298 LEU A C 1
ATOM 2262 O O . LEU A 1 298 ? 18.922 -2.506 6.918 1 94.12 298 LEU A O 1
ATOM 2266 N N . GLY A 1 299 ? 17.391 -2.074 5.395 1 95 299 GLY A N 1
ATOM 2267 C CA . GLY A 1 299 ? 16.328 -2.34 6.352 1 95 299 GLY A CA 1
ATOM 2268 C C . GLY A 1 299 ? 15.031 -1.622 6.023 1 95 299 GLY A C 1
ATOM 2269 O O . GLY A 1 299 ? 14.844 -1.15 4.898 1 95 299 GLY A O 1
ATOM 2270 N N . THR A 1 300 ? 14.133 -1.706 7.004 1 96.25 300 THR A N 1
ATOM 2271 C CA . THR A 1 300 ? 12.82 -1.073 6.871 1 96.25 300 THR A CA 1
ATOM 2272 C C . THR A 1 300 ? 12.531 -0.17 8.062 1 96.25 300 THR A C 1
ATOM 2274 O O . THR A 1 300 ? 12.758 -0.56 9.211 1 96.25 300 THR A O 1
ATOM 2277 N N . LEU A 1 301 ? 12.117 1.011 7.77 1 96.69 301 LEU A N 1
ATOM 2278 C CA . LEU A 1 301 ? 11.68 1.944 8.797 1 96.69 301 LEU A CA 1
ATOM 2279 C C . LEU A 1 301 ? 10.156 1.986 8.883 1 96.69 301 LEU A C 1
ATOM 2281 O O . LEU A 1 301 ? 9.484 2.219 7.879 1 96.69 301 LEU A O 1
ATOM 2285 N N . LEU A 1 302 ? 9.625 1.645 10.039 1 96 302 LEU A N 1
ATOM 2286 C CA . LEU A 1 302 ? 8.211 1.795 10.344 1 96 302 LEU A CA 1
ATOM 2287 C C . LEU A 1 302 ? 7.953 3.08 11.117 1 96 302 LEU A C 1
ATOM 2289 O O . LEU A 1 302 ? 8.57 3.312 12.164 1 96 302 LEU A O 1
ATOM 2293 N N . VAL A 1 303 ? 7.008 3.893 10.586 1 96 303 VAL A N 1
ATOM 2294 C CA . VAL A 1 303 ? 6.797 5.211 11.172 1 96 303 VAL A CA 1
ATOM 2295 C C . VAL A 1 303 ? 5.309 5.438 11.43 1 96 303 VAL A C 1
ATOM 2297 O O . VAL A 1 303 ? 4.48 5.176 10.555 1 96 303 VAL A O 1
ATOM 2300 N N . SER A 1 304 ? 4.957 5.805 12.578 1 93.44 304 SER A N 1
ATOM 2301 C CA . SER A 1 304 ? 3.658 6.352 12.953 1 93.44 304 SER A CA 1
ATOM 2302 C C . SER A 1 304 ? 3.811 7.633 13.766 1 93.44 304 SER A C 1
ATOM 2304 O O . SER A 1 304 ? 4.93 8.055 14.055 1 93.44 304 SER A O 1
ATOM 2306 N N . ARG A 1 305 ? 2.703 8.258 14.062 1 90.88 305 ARG A N 1
ATOM 2307 C CA . ARG A 1 305 ? 2.791 9.477 14.859 1 90.88 305 ARG A CA 1
ATOM 2308 C C . ARG A 1 305 ? 3.367 9.195 16.234 1 90.88 305 ARG A C 1
ATOM 2310 O O . ARG A 1 305 ? 4.008 10.055 16.844 1 90.88 305 ARG A O 1
ATOM 2317 N N . GLY A 1 306 ? 3.246 7.969 16.672 1 91 306 GLY A N 1
ATOM 2318 C CA . GLY A 1 306 ? 3.648 7.66 18.031 1 91 306 GLY A CA 1
ATOM 2319 C C . GLY A 1 306 ? 4.934 6.855 18.109 1 91 306 GLY A C 1
ATOM 2320 O O . GLY A 1 306 ? 5.465 6.625 19.203 1 91 306 GLY A O 1
ATOM 2321 N N . SER A 1 307 ? 5.426 6.449 16.969 1 94.12 307 SER A N 1
ATOM 2322 C CA . SER A 1 307 ? 6.566 5.547 17.062 1 94.12 307 SER A CA 1
ATOM 2323 C C . SER A 1 307 ? 7.383 5.555 15.773 1 94.12 307 SER A C 1
ATOM 2325 O O . SER A 1 307 ? 6.852 5.824 14.695 1 94.12 307 SER A O 1
ATOM 2327 N N . VAL A 1 308 ? 8.672 5.312 15.93 1 97 308 VAL A N 1
ATOM 2328 C CA . VAL A 1 308 ? 9.617 5.027 14.852 1 97 308 VAL A CA 1
ATOM 2329 C C . VAL A 1 308 ? 10.398 3.756 15.172 1 97 308 VAL A C 1
ATOM 2331 O O . VAL A 1 308 ? 11.016 3.652 16.234 1 97 308 VAL A O 1
ATOM 2334 N N . GLN A 1 309 ? 10.359 2.824 14.266 1 97 309 GLN A N 1
ATOM 2335 C CA . GLN A 1 309 ? 10.992 1.527 14.484 1 97 309 GLN A CA 1
ATOM 2336 C C . GLN A 1 309 ? 11.82 1.107 13.273 1 97 309 GLN A C 1
ATOM 2338 O O . GLN A 1 309 ? 11.367 1.226 12.133 1 97 309 GLN A O 1
ATOM 2343 N N . LEU A 1 310 ? 13.008 0.661 13.539 1 97.38 310 LEU A N 1
ATOM 2344 C CA . LEU A 1 310 ? 13.898 0.181 12.492 1 97.38 310 LEU A CA 1
ATOM 2345 C C . LEU A 1 310 ? 14 -1.341 12.516 1 97.38 310 LEU A C 1
ATOM 2347 O O . LEU A 1 310 ? 14.352 -1.926 13.547 1 97.38 310 LEU A O 1
ATOM 2351 N N . LEU A 1 311 ? 13.68 -1.966 11.391 1 96.31 311 LEU A N 1
ATOM 2352 C CA . LEU A 1 311 ? 13.805 -3.41 11.219 1 96.31 311 LEU A CA 1
ATOM 2353 C C . LEU A 1 311 ? 15.047 -3.752 10.391 1 96.31 311 LEU A C 1
ATOM 2355 O O . LEU A 1 311 ? 15.336 -3.084 9.398 1 96.31 311 LEU A O 1
ATOM 2359 N N . GLU A 1 312 ? 15.695 -4.789 10.797 1 95.12 312 GLU A N 1
ATOM 2360 C CA . GLU A 1 312 ? 16.875 -5.258 10.078 1 95.12 312 GLU A CA 1
ATOM 2361 C C . GLU A 1 312 ? 16.5 -5.914 8.758 1 95.12 312 GLU A C 1
ATOM 2363 O O . GLU A 1 312 ? 15.469 -6.582 8.664 1 95.12 312 GLU A O 1
ATOM 2368 N N . ALA A 1 313 ? 17.391 -5.758 7.793 1 91.25 313 ALA A N 1
ATOM 2369 C CA . ALA A 1 313 ? 17.125 -6.301 6.465 1 91.25 313 ALA A CA 1
ATOM 2370 C C . ALA A 1 313 ? 17.141 -7.828 6.484 1 91.25 313 ALA A C 1
ATOM 2372 O O . ALA A 1 313 ? 16.344 -8.469 5.797 1 91.25 313 ALA A O 1
ATOM 2373 N N . SER A 1 314 ? 17.938 -8.469 7.289 1 86.56 314 SER A N 1
ATOM 2374 C CA . SER A 1 314 ? 18.219 -9.898 7.238 1 86.56 314 SER A CA 1
ATOM 2375 C C . SER A 1 314 ? 17.047 -10.711 7.773 1 86.56 314 SER A C 1
ATOM 2377 O O . SER A 1 314 ? 16.734 -11.781 7.246 1 86.56 314 SER A O 1
ATOM 2379 N N . ASP A 1 315 ? 16.359 -10.117 8.797 1 87.19 315 ASP A N 1
ATOM 2380 C CA . ASP A 1 315 ? 15.367 -10.984 9.438 1 87.19 315 ASP A CA 1
ATOM 2381 C C . ASP A 1 315 ? 14.195 -10.172 9.969 1 87.19 315 ASP A C 1
ATOM 2383 O O . ASP A 1 315 ? 13.352 -10.688 10.711 1 87.19 315 ASP A O 1
ATOM 2387 N N . ALA A 1 316 ? 14.195 -8.914 9.727 1 89.06 316 ALA A N 1
ATOM 2388 C CA . ALA A 1 316 ? 13.125 -7.996 10.102 1 89.06 316 ALA A CA 1
ATOM 2389 C C . ALA A 1 316 ? 13.039 -7.848 11.617 1 89.06 316 ALA A C 1
ATOM 2391 O O . ALA A 1 316 ? 12 -7.434 12.148 1 89.06 316 ALA A O 1
ATOM 2392 N N . ARG A 1 317 ? 14.172 -8.234 12.25 1 92.44 317 ARG A N 1
ATOM 2393 C CA . ARG A 1 317 ? 14.188 -7.992 13.688 1 92.44 317 ARG A CA 1
ATOM 2394 C C . ARG A 1 317 ? 14.297 -6.5 13.992 1 92.44 317 ARG A C 1
ATOM 2396 O O . ARG A 1 317 ? 15.039 -5.781 13.32 1 92.44 317 ARG A O 1
ATOM 2403 N N . SER A 1 318 ? 13.578 -6.062 15.039 1 94.25 318 SER A N 1
ATOM 2404 C CA . SER A 1 318 ? 13.672 -4.672 15.477 1 94.25 318 SER A CA 1
ATOM 2405 C C . SER A 1 318 ? 15.047 -4.363 16.047 1 94.25 318 SER A C 1
ATOM 2407 O O . SER A 1 318 ? 15.5 -5.031 16.984 1 94.25 318 SER A O 1
ATOM 2409 N N . VAL A 1 319 ? 15.711 -3.363 15.547 1 94.94 319 VAL A N 1
ATOM 2410 C CA . VAL A 1 319 ? 17.047 -3.053 16.016 1 94.94 319 VAL A CA 1
ATOM 2411 C C . VAL A 1 319 ? 17.047 -1.72 16.766 1 94.94 319 VAL A C 1
ATOM 2413 O O . VAL A 1 319 ? 17.953 -1.432 17.547 1 94.94 319 VAL A O 1
ATOM 2416 N N . ALA A 1 320 ? 16.125 -0.872 16.516 1 96.25 320 ALA A N 1
ATOM 2417 C CA . ALA A 1 320 ? 15.898 0.392 17.219 1 96.25 320 ALA A CA 1
ATOM 2418 C C . ALA A 1 320 ? 14.422 0.763 17.219 1 96.25 320 ALA A C 1
ATOM 2420 O O . ALA A 1 320 ? 13.719 0.535 16.234 1 96.25 320 ALA A O 1
ATOM 2421 N N . LYS A 1 321 ? 14.023 1.261 18.344 1 96.81 321 LYS A N 1
ATOM 2422 C CA . LYS A 1 321 ? 12.625 1.674 18.453 1 96.81 321 LYS A CA 1
ATOM 2423 C C . LYS A 1 321 ? 12.477 2.826 19.453 1 96.81 321 LYS A C 1
ATOM 2425 O O . LYS A 1 321 ? 13.023 2.781 20.547 1 96.81 321 LYS A O 1
ATOM 2430 N N . VAL A 1 322 ? 11.805 3.842 18.984 1 96.44 322 VAL A N 1
ATOM 2431 C CA . VAL A 1 322 ? 11.391 4.934 19.859 1 96.44 322 VAL A CA 1
ATOM 2432 C C . VAL A 1 322 ? 9.867 5.047 19.844 1 96.44 322 VAL A C 1
ATOM 2434 O O . VAL A 1 322 ? 9.242 5.039 18.781 1 96.44 322 VAL A O 1
ATOM 2437 N N . GLU A 1 323 ? 9.273 5.129 21 1 93.69 323 GLU A N 1
ATOM 2438 C CA . GLU A 1 323 ? 7.82 5.199 21.141 1 93.69 323 GLU A CA 1
ATOM 2439 C C . GLU A 1 323 ? 7.406 6.359 22.047 1 93.69 323 GLU A C 1
ATOM 2441 O O . GLU A 1 323 ? 8.258 7.047 22.609 1 93.69 323 GLU A O 1
ATOM 2446 N N . ASN A 1 324 ? 6.109 6.605 22.047 1 88.62 324 ASN A N 1
ATOM 2447 C CA . ASN A 1 324 ? 5.469 7.57 22.953 1 88.62 324 ASN A CA 1
ATOM 2448 C C . ASN A 1 324 ? 5.961 8.992 22.688 1 88.62 324 ASN A C 1
ATOM 2450 O O . ASN A 1 324 ? 6.309 9.711 23.625 1 88.62 324 ASN A O 1
ATOM 2454 N N . PHE A 1 325 ? 6.059 9.258 21.453 1 87.75 325 PHE A N 1
ATOM 2455 C CA . PHE A 1 325 ? 6.355 10.648 21.109 1 87.75 325 PHE A CA 1
ATOM 2456 C C . PHE A 1 325 ? 5.266 11.578 21.625 1 87.75 325 PHE A C 1
ATOM 2458 O O . PHE A 1 325 ? 4.074 11.281 21.484 1 87.75 325 PHE A O 1
ATOM 2465 N N . SER A 1 326 ? 5.664 12.508 22.375 1 77.38 326 SER A N 1
ATOM 2466 C CA . SER A 1 326 ? 4.746 13.57 22.766 1 77.38 326 SER A CA 1
ATOM 2467 C C . SER A 1 326 ? 4.691 14.672 21.703 1 77.38 326 SER A C 1
ATOM 2469 O O . SER A 1 326 ? 5.73 15.172 21.266 1 77.38 326 SER A O 1
ATOM 2471 N N . SER A 1 327 ? 3.455 14.898 21.312 1 78.06 327 SER A N 1
ATOM 2472 C CA . SER A 1 327 ? 3.436 15.883 20.234 1 78.06 327 SER A CA 1
ATOM 2473 C C . SER A 1 327 ? 2.984 17.25 20.734 1 78.06 327 SER A C 1
ATOM 2475 O O . SER A 1 327 ? 1.908 17.375 21.328 1 78.06 327 SER A O 1
ATOM 2477 N N . ARG A 1 328 ? 3.855 18.281 20.703 1 91.25 328 ARG A N 1
ATOM 2478 C CA . ARG A 1 328 ? 3.566 19.719 20.797 1 91.25 328 ARG A CA 1
ATOM 2479 C C . ARG A 1 328 ? 3.73 20.406 19.453 1 91.25 328 ARG A C 1
ATOM 2481 O O . ARG A 1 328 ? 4.348 21.469 19.359 1 91.25 328 ARG A O 1
ATOM 2488 N N . SER A 1 329 ? 3.125 19.688 18.5 1 94.38 329 SER A N 1
ATOM 2489 C CA . SER A 1 329 ? 3.438 20.062 17.125 1 94.38 329 SER A CA 1
ATOM 2490 C C . SER A 1 329 ? 2.871 21.438 16.781 1 94.38 329 SER A C 1
ATOM 2492 O O . SER A 1 329 ? 3.482 22.203 16.031 1 94.38 329 SER A O 1
ATOM 2494 N N . VAL A 1 330 ? 1.74 21.828 17.344 1 96.69 330 VAL A N 1
ATOM 2495 C CA . VAL A 1 330 ? 1.169 23.156 17.109 1 96.69 330 VAL A CA 1
ATOM 2496 C C . VAL A 1 330 ? 2.08 24.219 17.703 1 96.69 330 VAL A C 1
ATOM 2498 O O . VAL A 1 330 ? 2.416 25.203 17.016 1 96.69 330 VAL A O 1
ATOM 2501 N N . GLU A 1 331 ? 2.498 24.016 18.906 1 97.12 331 GLU A N 1
ATOM 2502 C CA . GLU A 1 331 ? 3.418 24.938 19.547 1 97.12 331 GLU A CA 1
ATOM 2503 C C . GLU A 1 331 ? 4.719 25.062 18.75 1 97.12 331 GLU A C 1
ATOM 2505 O O . GLU A 1 331 ? 5.203 26.172 18.531 1 97.12 331 GLU A O 1
ATOM 2510 N N . SER A 1 332 ? 5.207 23.906 18.375 1 96 332 SER A N 1
ATOM 2511 C CA . SER A 1 332 ? 6.465 23.891 17.641 1 96 332 SER A CA 1
ATOM 2512 C C . SER A 1 332 ? 6.34 24.656 16.328 1 96 332 SER A C 1
ATOM 2514 O O . SER A 1 332 ? 7.254 25.391 15.93 1 96 332 SER A O 1
ATOM 2516 N N . ALA A 1 333 ? 5.27 24.5 15.641 1 96.44 333 ALA A N 1
ATOM 2517 C CA . ALA A 1 333 ? 5.027 25.234 14.398 1 96.44 333 ALA A CA 1
ATOM 2518 C C . ALA A 1 333 ? 4.949 26.734 14.656 1 96.44 333 ALA A C 1
ATOM 2520 O O . ALA A 1 333 ? 5.531 27.531 13.906 1 96.44 333 ALA A O 1
ATOM 2521 N N . LEU A 1 334 ? 4.27 27.125 15.688 1 97.12 334 LEU A N 1
ATOM 2522 C CA . LEU A 1 334 ? 4.129 28.531 16.016 1 97.12 334 LEU A CA 1
ATOM 2523 C C . LEU A 1 334 ? 5.473 29.141 16.406 1 97.12 334 LEU A C 1
ATOM 2525 O O . LEU A 1 334 ? 5.781 30.281 16.031 1 97.12 334 LEU A O 1
ATOM 2529 N N . ARG A 1 335 ? 6.277 28.391 17.141 1 96.12 335 ARG A N 1
ATOM 2530 C CA . ARG A 1 335 ? 7.625 28.844 17.453 1 96.12 335 ARG A CA 1
ATOM 2531 C C . ARG A 1 335 ? 8.43 29.109 16.188 1 96.12 335 ARG A C 1
ATOM 2533 O O . ARG A 1 335 ? 9.148 30.109 16.109 1 96.12 335 ARG A O 1
ATOM 2540 N N . ALA A 1 336 ? 8.289 28.203 15.289 1 95.38 336 ALA A N 1
ATOM 2541 C CA . ALA A 1 336 ? 8.992 28.375 14.023 1 95.38 336 ALA A CA 1
ATOM 2542 C C . ALA A 1 336 ? 8.555 29.672 13.328 1 95.38 336 ALA A C 1
ATOM 2544 O O . ALA A 1 336 ? 9.375 30.375 12.75 1 95.38 336 ALA A O 1
ATOM 2545 N N . ALA A 1 337 ? 7.273 29.938 13.336 1 96 337 ALA A N 1
ATOM 2546 C CA . ALA A 1 337 ? 6.766 31.188 12.766 1 96 337 ALA A CA 1
ATOM 2547 C C . ALA A 1 337 ? 7.363 32.406 13.477 1 96 337 ALA A C 1
ATOM 2549 O O . ALA A 1 337 ? 7.793 33.344 12.82 1 96 337 ALA A O 1
ATOM 2550 N N . ALA A 1 338 ? 7.395 32.344 14.789 1 96.56 338 ALA A N 1
ATOM 2551 C CA . ALA A 1 338 ? 7.961 33.469 15.57 1 96.56 338 ALA A CA 1
ATOM 2552 C C . ALA A 1 338 ? 9.422 33.688 15.203 1 96.56 338 ALA A C 1
ATOM 2554 O O . ALA A 1 338 ? 9.844 34.844 15 1 96.56 338 ALA A O 1
ATOM 2555 N N . ARG A 1 339 ? 10.133 32.594 15.109 1 95.44 339 ARG A N 1
ATOM 2556 C CA . ARG A 1 339 ? 11.539 32.719 14.75 1 95.44 339 ARG A CA 1
ATOM 2557 C C . ARG A 1 339 ? 11.695 33.281 13.336 1 95.44 339 ARG A C 1
ATOM 2559 O O . ARG A 1 339 ? 12.656 34 13.047 1 95.44 339 ARG A O 1
ATOM 2566 N N . GLY A 1 340 ? 10.797 32.938 12.484 1 94.19 340 GLY A N 1
ATOM 2567 C CA . GLY A 1 340 ? 10.773 33.562 11.164 1 94.19 340 GLY A CA 1
ATOM 2568 C C . GLY A 1 340 ? 10.539 35.062 11.203 1 94.19 340 GLY A C 1
ATOM 2569 O O . GLY A 1 340 ? 11.234 35.812 10.523 1 94.19 340 GLY A O 1
ATOM 2570 N N . VAL A 1 341 ? 9.609 35.438 11.984 1 95.06 341 VAL A N 1
ATOM 2571 C CA . VAL A 1 341 ? 9.273 36.844 12.141 1 95.06 341 VAL A CA 1
ATOM 2572 C C . VAL A 1 341 ? 10.492 37.625 12.672 1 95.06 341 VAL A C 1
ATOM 2574 O O . VAL A 1 341 ? 10.758 38.75 12.242 1 95.06 341 VAL A O 1
ATOM 2577 N N . LEU A 1 342 ? 11.25 36.969 13.516 1 95.12 342 LEU A N 1
ATOM 2578 C CA . LEU A 1 342 ? 12.398 37.562 14.164 1 95.12 342 LEU A CA 1
ATOM 2579 C C . LEU A 1 342 ? 13.641 37.469 13.281 1 95.12 342 LEU A C 1
ATOM 2581 O O . LEU A 1 342 ? 14.711 37.938 13.664 1 95.12 342 LEU A O 1
ATOM 2585 N N . GLY A 1 343 ? 13.539 36.75 12.078 1 91 343 GLY A N 1
ATOM 2586 C CA . GLY A 1 343 ? 14.656 36.625 11.156 1 91 343 GLY A CA 1
ATOM 2587 C C . GLY A 1 343 ? 15.648 35.562 11.578 1 91 343 GLY A C 1
ATOM 2588 O O . GLY A 1 343 ? 16.797 35.531 11.117 1 91 343 GLY A O 1
ATOM 2589 N N . GLU A 1 344 ? 15.234 34.656 12.438 1 83.19 344 GLU A N 1
ATOM 2590 C CA . GLU A 1 344 ? 16.109 33.625 12.984 1 83.19 344 GLU A CA 1
ATOM 2591 C C . GLU A 1 344 ? 16.062 32.344 12.141 1 83.19 344 GLU A C 1
ATOM 2593 O O . GLU A 1 344 ? 16.938 31.484 12.234 1 83.19 344 GLU A O 1
ATOM 2598 N N . GLU A 1 345 ? 14.914 32.125 11.484 1 72.25 345 GLU A N 1
ATOM 2599 C CA . GLU A 1 345 ? 14.688 30.891 10.734 1 72.25 345 GLU A CA 1
ATOM 2600 C C . GLU A 1 345 ? 13.789 31.141 9.523 1 72.25 345 GLU A C 1
ATOM 2602 O O . GLU A 1 345 ? 12.906 32 9.562 1 72.25 345 GLU A O 1
ATOM 2607 N N . GLN A 1 346 ? 14.031 30.781 8.328 1 62.94 346 GLN A N 1
ATOM 2608 C CA . GLN A 1 346 ? 13.164 31.172 7.223 1 62.94 346 GLN A CA 1
ATOM 2609 C C . GLN A 1 346 ? 12.352 29.984 6.711 1 62.94 346 GLN A C 1
ATOM 2611 O O . GLN A 1 346 ? 11.227 30.156 6.238 1 62.94 346 GLN A O 1
ATOM 2616 N N . ALA A 1 347 ? 12.555 28.734 7.02 1 65.44 347 ALA A N 1
ATOM 2617 C CA . ALA A 1 347 ? 12.258 27.875 5.867 1 65.44 347 ALA A CA 1
ATOM 2618 C C . ALA A 1 347 ? 11.188 26.844 6.215 1 65.44 347 ALA A C 1
ATOM 2620 O O . ALA A 1 347 ? 10.352 26.5 5.375 1 65.44 347 ALA A O 1
ATOM 2621 N N . GLU A 1 348 ? 10.672 26.797 7.402 1 81.06 348 GLU A N 1
ATOM 2622 C CA . GLU A 1 348 ? 10.008 25.5 7.598 1 81.06 348 GLU A CA 1
ATOM 2623 C C . GLU A 1 348 ? 8.492 25.641 7.418 1 81.06 348 GLU A C 1
ATOM 2625 O O . GLU A 1 348 ? 7.801 24.641 7.223 1 81.06 348 GLU A O 1
ATOM 2630 N N . LEU A 1 349 ? 7.957 26.938 7.422 1 92.12 349 LEU A N 1
ATOM 2631 C CA . LEU A 1 349 ? 6.527 27.172 7.27 1 92.12 349 LEU A CA 1
ATOM 2632 C C . LEU A 1 349 ? 6.25 28.047 6.043 1 92.12 349 LEU A C 1
ATOM 2634 O O . LEU A 1 349 ? 5.203 28.688 5.957 1 92.12 349 LEU A O 1
ATOM 2638 N N . ALA A 1 350 ? 7.227 28.016 5.137 1 93.12 350 ALA A N 1
ATOM 2639 C CA . ALA A 1 350 ? 7.055 28.812 3.926 1 93.12 350 ALA A CA 1
ATOM 2640 C C . ALA A 1 350 ? 5.801 28.391 3.166 1 93.12 350 ALA A C 1
ATOM 2642 O O . ALA A 1 350 ? 5.512 27.203 3.039 1 93.12 350 ALA A O 1
ATOM 2643 N N . PRO A 1 351 ? 5.078 29.391 2.668 1 95.44 351 PRO A N 1
ATOM 2644 C CA . PRO A 1 351 ? 3.795 29.094 2.033 1 95.44 351 PRO A CA 1
ATOM 2645 C C . PRO A 1 351 ? 3.939 28.172 0.818 1 95.44 351 PRO A C 1
ATOM 2647 O O . PRO A 1 351 ? 3.025 27.406 0.507 1 95.44 351 PRO A O 1
ATOM 2650 N N . HIS A 1 352 ? 5.109 28.219 0.15 1 94.56 352 HIS A N 1
ATOM 2651 C CA . HIS A 1 352 ? 5.281 27.359 -1.021 1 94.56 352 HIS A CA 1
ATOM 2652 C C . HIS A 1 352 ? 5.258 25.891 -0.635 1 94.56 352 HIS A C 1
ATOM 2654 O O . HIS A 1 352 ? 4.863 25.047 -1.438 1 94.56 352 HIS A O 1
ATOM 2660 N N . LEU A 1 353 ? 5.676 25.562 0.553 1 95.69 353 LEU A N 1
ATOM 2661 C CA . LEU A 1 353 ? 5.59 24.188 1.026 1 95.69 353 LEU A CA 1
ATOM 2662 C C . LEU A 1 353 ? 4.137 23.75 1.166 1 95.69 353 LEU A C 1
ATOM 2664 O O . LEU A 1 353 ? 3.77 22.656 0.74 1 95.69 353 LEU A O 1
ATOM 2668 N N . ALA A 1 354 ? 3.365 24.641 1.747 1 96.75 354 ALA A N 1
ATOM 2669 C CA . ALA A 1 354 ? 1.947 24.344 1.913 1 96.75 354 ALA A CA 1
ATOM 2670 C C . ALA A 1 354 ? 1.242 24.25 0.562 1 96.75 354 ALA A C 1
ATOM 2672 O O . ALA A 1 354 ? 0.321 23.453 0.385 1 96.75 354 ALA A O 1
ATOM 2673 N N . LEU A 1 355 ? 1.677 25.094 -0.353 1 97.06 355 LEU A N 1
ATOM 2674 C CA . LEU A 1 355 ? 1.128 25.031 -1.703 1 97.06 355 LEU A CA 1
ATOM 2675 C C . LEU A 1 355 ? 1.394 23.656 -2.322 1 97.06 355 LEU A C 1
ATOM 2677 O O . LEU A 1 355 ? 0.491 23.047 -2.904 1 97.06 355 LEU A O 1
ATOM 2681 N N . ALA A 1 356 ? 2.59 23.188 -2.195 1 96.88 356 ALA A N 1
ATOM 2682 C CA . ALA A 1 356 ? 2.967 21.891 -2.758 1 96.88 356 ALA A CA 1
ATOM 2683 C C . ALA A 1 356 ? 2.156 20.766 -2.125 1 96.88 356 ALA A C 1
ATOM 2685 O O . ALA A 1 356 ? 1.781 19.797 -2.805 1 96.88 356 ALA A O 1
ATOM 2686 N N . ASP A 1 357 ? 1.905 20.875 -0.808 1 97 357 ASP A N 1
ATOM 2687 C CA . ASP A 1 357 ? 1.053 19.891 -0.144 1 97 357 ASP A CA 1
ATOM 2688 C C . ASP A 1 357 ? -0.342 19.859 -0.765 1 97 357 ASP A C 1
ATOM 2690 O O . ASP A 1 357 ? -0.873 18.797 -1.067 1 97 357 ASP A O 1
ATOM 2694 N N . LEU A 1 358 ? -0.879 21.047 -0.94 1 96.62 358 LEU A N 1
ATOM 2695 C CA . LEU A 1 358 ? -2.223 21.156 -1.499 1 96.62 358 LEU A CA 1
ATOM 2696 C C . LEU A 1 358 ? -2.254 20.672 -2.943 1 96.62 358 LEU A C 1
ATOM 2698 O O . LEU A 1 358 ? -3.213 20.016 -3.361 1 96.62 358 LEU A O 1
ATOM 2702 N N . GLN A 1 359 ? -1.243 20.969 -3.707 1 96.44 359 GLN A N 1
ATOM 2703 C CA . GLN A 1 359 ? -1.153 20.516 -5.09 1 96.44 359 GLN A CA 1
ATOM 2704 C C . GLN A 1 359 ? -1.182 19 -5.176 1 96.44 359 GLN A C 1
ATOM 2706 O O . GLN A 1 359 ? -1.853 18.422 -6.039 1 96.44 359 GLN A O 1
ATOM 2711 N N . LEU A 1 360 ? -0.493 18.344 -4.324 1 95.88 360 LEU A N 1
ATOM 2712 C CA . LEU A 1 360 ? -0.44 16.875 -4.312 1 95.88 360 LEU A CA 1
ATOM 2713 C C . LEU A 1 360 ? -1.819 16.281 -4.035 1 95.88 360 LEU A C 1
ATOM 2715 O O . LEU A 1 360 ? -2.26 15.375 -4.738 1 95.88 360 LEU A O 1
ATOM 2719 N N . VAL A 1 361 ? -2.508 16.828 -3.082 1 94.88 361 VAL A N 1
ATOM 2720 C CA . VAL A 1 361 ? -3.797 16.266 -2.688 1 94.88 361 VAL A CA 1
ATOM 2721 C C . VAL A 1 361 ? -4.852 16.594 -3.742 1 94.88 361 VAL A C 1
ATOM 2723 O O . VAL A 1 361 ? -5.703 15.766 -4.059 1 94.88 361 VAL A O 1
ATOM 2726 N N . GLU A 1 362 ? -4.824 17.859 -4.242 1 93.06 362 GLU A N 1
ATOM 2727 C CA . GLU A 1 362 ? -5.785 18.25 -5.27 1 93.06 362 GLU A CA 1
ATOM 2728 C C . GLU A 1 362 ? -5.613 17.406 -6.531 1 93.06 362 GLU A C 1
ATOM 2730 O O . GLU A 1 362 ? -6.594 17.062 -7.199 1 93.06 362 GLU A O 1
ATOM 2735 N N . ALA A 1 363 ? -4.422 17.078 -6.867 1 93.06 363 ALA A N 1
ATOM 2736 C CA . ALA A 1 363 ? -4.125 16.297 -8.062 1 93.06 363 ALA A CA 1
ATOM 2737 C C . ALA A 1 363 ? -4.801 14.93 -8 1 93.06 363 ALA A C 1
ATOM 2739 O O . ALA A 1 363 ? -5.184 14.375 -9.039 1 93.06 363 ALA A O 1
ATOM 2740 N N . ILE A 1 364 ? -4.973 14.367 -6.832 1 92.94 364 ILE A N 1
ATOM 2741 C CA . ILE A 1 364 ? -5.598 13.062 -6.664 1 92.94 364 ILE A CA 1
ATOM 2742 C C . ILE A 1 364 ? -7.016 13.094 -7.234 1 92.94 364 ILE A C 1
ATOM 2744 O O . ILE A 1 364 ? -7.473 12.117 -7.832 1 92.94 364 ILE A O 1
ATOM 2748 N N . GLY A 1 365 ? -7.688 14.172 -7.086 1 87.56 365 GLY A N 1
ATOM 2749 C CA . GLY A 1 365 ? -9.07 14.305 -7.516 1 87.56 365 GLY A CA 1
ATOM 2750 C C . GLY A 1 365 ? -9.219 14.383 -9.023 1 87.56 365 GLY A C 1
ATOM 2751 O O . GLY A 1 365 ? -10.328 14.227 -9.555 1 87.56 365 GLY A O 1
ATOM 2752 N N . PHE A 1 366 ? -8.141 14.695 -9.742 1 81.62 366 PHE A N 1
ATOM 2753 C CA . PHE A 1 366 ? -8.211 14.82 -11.195 1 81.62 366 PHE A CA 1
ATOM 2754 C C . PHE A 1 366 ? -8.156 13.453 -11.859 1 81.62 366 PHE A C 1
ATOM 2756 O O . PHE A 1 366 ? -8.438 13.32 -13.055 1 81.62 366 PHE A O 1
ATOM 2763 N N . PHE A 1 367 ? -7.602 12.523 -11.25 1 72.94 367 PHE A N 1
ATOM 2764 C CA . PHE A 1 367 ? -7.547 11.188 -11.828 1 72.94 367 PHE A CA 1
ATOM 2765 C C . PHE A 1 367 ? -8.914 10.523 -11.789 1 72.94 367 PHE A C 1
ATOM 2767 O O . PHE A 1 367 ? -9.672 10.695 -10.836 1 72.94 367 PHE A O 1
ATOM 2774 N N . GLU A 1 368 ? -9.594 10.648 -13.164 1 57.09 368 GLU A N 1
ATOM 2775 C CA . GLU A 1 368 ? -10.945 10.125 -13.367 1 57.09 368 GLU A CA 1
ATOM 2776 C C . GLU A 1 368 ? -11.141 8.805 -12.633 1 57.09 368 GLU A C 1
ATOM 2778 O O . GLU A 1 368 ? -10.188 8.055 -12.422 1 57.09 368 GLU A O 1
ATOM 2783 N N . GLN A 1 369 ? -12.305 8.812 -11.898 1 52.31 369 GLN A N 1
ATOM 2784 C CA . GLN A 1 369 ? -12.969 7.578 -11.484 1 52.31 369 GLN A CA 1
ATOM 2785 C C . GLN A 1 369 ? -13.055 6.586 -12.641 1 52.31 369 GLN A C 1
ATOM 2787 O O . GLN A 1 369 ? -13.102 6.984 -13.805 1 52.31 369 GLN A O 1
ATOM 2792 N N . PRO A 1 370 ? -12.531 5.352 -12.531 1 43.84 370 PRO A N 1
ATOM 2793 C CA . PRO A 1 370 ? -12.805 4.461 -13.664 1 43.84 370 PRO A CA 1
ATOM 2794 C C . PRO A 1 370 ? -14.117 4.785 -14.367 1 43.84 370 PRO A C 1
ATOM 2796 O O . PRO A 1 370 ? -15.047 5.293 -13.734 1 43.84 370 PRO A O 1
ATOM 2799 N N . PRO A 1 371 ? -14.172 5.008 -15.703 1 37.44 371 PRO A N 1
ATOM 2800 C CA . PRO A 1 371 ? -15.5 4.93 -16.312 1 37.44 371 PRO A CA 1
ATOM 2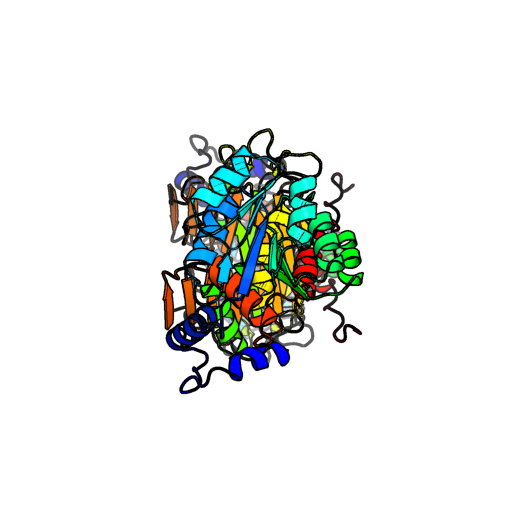801 C C . PRO A 1 371 ? -16.375 3.844 -15.672 1 37.44 371 PRO A C 1
ATOM 2803 O O . PRO A 1 371 ? -15.852 2.836 -15.188 1 37.44 371 PRO A O 1
ATOM 2806 N N . SER A 1 372 ? -17.547 4.305 -14.914 1 35.06 372 SER A N 1
ATOM 2807 C CA . SER A 1 372 ? -18.469 3.236 -14.539 1 35.06 372 SER A CA 1
ATOM 2808 C C . SER A 1 372 ? -18.359 2.053 -15.5 1 35.06 372 SER A C 1
ATOM 2810 O O . SER A 1 372 ? -18.422 0.896 -15.07 1 35.06 372 SER A O 1
ATOM 2812 N N . L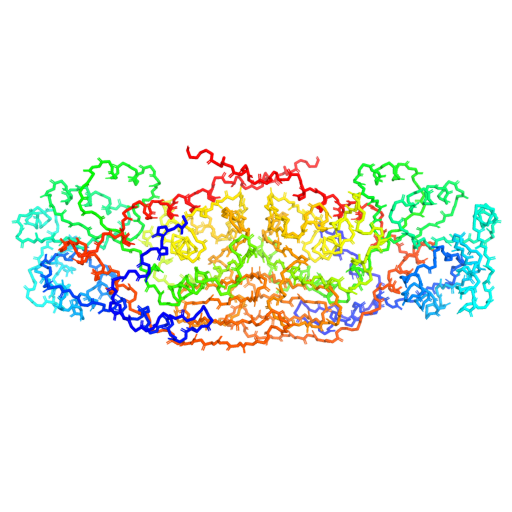YS A 1 373 ? -19.219 2.154 -16.641 1 27.94 373 LYS A N 1
ATOM 2813 C CA . LYS A 1 373 ? -19.547 1.079 -17.578 1 27.94 373 LYS A CA 1
ATOM 2814 C C . LYS A 1 373 ? -18.312 0.702 -18.406 1 27.94 373 LYS A C 1
ATOM 2816 O O . LYS A 1 373 ? -17.859 1.494 -19.234 1 27.94 373 LYS A O 1
ATOM 2821 N N . LEU A 1 374 ? -17.344 0.341 -17.938 1 24.69 374 LEU A N 1
ATOM 2822 C CA . LEU A 1 374 ? -16.484 -0.249 -18.953 1 24.69 374 LEU A CA 1
ATOM 2823 C C . LEU A 1 374 ? -17.312 -1.035 -19.969 1 24.69 374 LEU A C 1
ATOM 2825 O O . LEU A 1 374 ? -18.031 -1.962 -19.594 1 24.69 374 LEU A O 1
ATOM 2829 N N . GLU A 1 375 ? -17.734 -0.334 -20.984 1 24.8 375 GLU A N 1
ATOM 2830 C CA . GLU A 1 375 ? -18.172 -1.154 -22.109 1 24.8 375 GLU A CA 1
ATOM 2831 C C . GLU A 1 375 ? -17.25 -2.35 -22.328 1 24.8 375 GLU A C 1
ATOM 2833 O O . GLU A 1 375 ? -16.062 -2.18 -22.562 1 24.8 375 GLU A O 1
ATOM 2838 N N . LEU A 1 376 ? -17.484 -3.484 -21.688 1 20 376 LEU A N 1
ATOM 2839 C CA . LEU A 1 376 ? -17.109 -4.727 -22.359 1 20 376 LEU A CA 1
ATOM 2840 C C . LEU A 1 376 ? -17.406 -4.648 -23.859 1 20 376 LEU A C 1
ATOM 2842 O O . LEU A 1 376 ? -18.484 -4.172 -24.25 1 20 376 LEU A O 1
ATOM 2846 N N . MET B 1 1 ? -19.484 -11.258 -11.328 1 28.12 1 MET B N 1
ATOM 2847 C CA . MET B 1 1 ? -19.375 -11.242 -9.875 1 28.12 1 MET B CA 1
ATOM 2848 C C . MET B 1 1 ? -19.969 -12.508 -9.273 1 28.12 1 MET B C 1
ATOM 2850 O O . MET B 1 1 ? -19.438 -13.047 -8.297 1 28.12 1 MET B O 1
ATOM 2854 N N . LEU B 1 2 ? -21.031 -12.922 -10.047 1 32.22 2 LEU B N 1
ATOM 2855 C CA . LEU B 1 2 ? -21.922 -14.008 -9.641 1 32.22 2 LEU B CA 1
ATOM 2856 C C . LEU B 1 2 ? -21.25 -15.359 -9.852 1 32.22 2 LEU B C 1
ATOM 2858 O O . LEU B 1 2 ? -21.656 -16.359 -9.25 1 32.22 2 LEU B O 1
ATOM 2862 N N . ARG B 1 3 ? -20.344 -15.328 -10.844 1 32.72 3 ARG B N 1
ATOM 2863 C CA . ARG B 1 3 ? -20.031 -16.688 -11.281 1 32.72 3 ARG B CA 1
ATOM 2864 C C . ARG B 1 3 ? -19.062 -17.359 -10.312 1 32.72 3 ARG B C 1
ATOM 2866 O O . ARG B 1 3 ? -19 -18.594 -10.258 1 32.72 3 ARG B O 1
ATOM 2873 N N . LEU B 1 4 ? -18.188 -16.516 -9.727 1 35.78 4 LEU B N 1
ATOM 2874 C CA . LEU B 1 4 ? -17.234 -17.219 -8.867 1 35.78 4 LEU B CA 1
ATOM 2875 C C . LEU B 1 4 ? -17.938 -17.766 -7.621 1 35.78 4 LEU B C 1
ATOM 2877 O O . LEU B 1 4 ? -17.594 -18.844 -7.137 1 35.78 4 LEU B O 1
ATOM 2881 N N . VAL B 1 5 ? -18.844 -16.938 -7.012 1 36.59 5 VAL B N 1
ATOM 2882 C CA . VAL B 1 5 ? -19.641 -17.375 -5.871 1 36.59 5 VAL B CA 1
ATOM 2883 C C . VAL B 1 5 ? -20.438 -18.625 -6.25 1 36.59 5 VAL B C 1
ATOM 2885 O O . VAL B 1 5 ? -20.75 -19.453 -5.391 1 36.59 5 VAL B O 1
ATOM 2888 N N . HIS B 1 6 ? -20.875 -18.625 -7.469 1 37.12 6 HIS B N 1
ATOM 2889 C CA . HIS B 1 6 ? -21.625 -19.812 -7.828 1 37.12 6 HIS B CA 1
ATOM 2890 C C . HIS B 1 6 ? -20.781 -21.062 -7.676 1 37.12 6 HIS B C 1
ATOM 2892 O O . HIS B 1 6 ? -21.297 -22.172 -7.535 1 37.12 6 HIS B O 1
ATOM 2898 N N . PHE B 1 7 ? -19.516 -20.812 -7.922 1 38.06 7 PHE B N 1
ATOM 2899 C CA . PHE B 1 7 ? -18.719 -22.031 -7.941 1 38.06 7 PHE B CA 1
ATOM 2900 C C . PHE B 1 7 ? -18.531 -22.562 -6.531 1 38.06 7 PHE B C 1
ATOM 2902 O O . PHE B 1 7 ? -18.297 -23.766 -6.344 1 38.06 7 PHE B O 1
ATOM 2909 N N . LEU B 1 8 ? -18.406 -21.578 -5.559 1 40.97 8 LEU B N 1
ATOM 2910 C CA . LEU B 1 8 ? -18.141 -22.141 -4.234 1 40.97 8 LEU B CA 1
ATOM 2911 C C . LEU B 1 8 ? -19.375 -22.828 -3.676 1 40.97 8 LEU B C 1
ATOM 2913 O O . LEU B 1 8 ? -19.281 -23.594 -2.713 1 40.97 8 LEU B O 1
ATOM 2917 N N . SER B 1 9 ? -20.594 -22.281 -3.971 1 37.28 9 SER B N 1
ATOM 2918 C CA . SER B 1 9 ? -21.797 -22.812 -3.316 1 37.28 9 SER B CA 1
ATOM 2919 C C . SER B 1 9 ? -22.078 -24.25 -3.752 1 37.28 9 SER B C 1
ATOM 2921 O O . SER B 1 9 ? -22.734 -25 -3.025 1 37.28 9 SER B O 1
ATOM 2923 N N . LEU B 1 10 ? -22.047 -24.5 -5.09 1 36.06 10 LEU B N 1
ATOM 2924 C CA . LEU B 1 10 ? -22.875 -25.609 -5.535 1 36.06 10 LEU B CA 1
ATOM 2925 C C . LEU B 1 10 ? -22.453 -26.922 -4.867 1 36.06 10 LEU B C 1
ATOM 2927 O O . LEU B 1 10 ? -23.297 -27.719 -4.465 1 36.06 10 LEU B O 1
ATOM 2931 N N . ALA B 1 11 ? -21.297 -27.594 -5.387 1 36.31 11 ALA B N 1
ATOM 2932 C CA . ALA B 1 11 ? -21.391 -29.031 -5.609 1 36.31 11 ALA B CA 1
ATOM 2933 C C . ALA B 1 11 ? -21.266 -29.797 -4.293 1 36.31 11 ALA B C 1
ATOM 2935 O O . ALA B 1 11 ? -21.516 -31.016 -4.246 1 36.31 11 ALA B O 1
ATOM 2936 N N . VAL B 1 12 ? -20.266 -29.469 -3.393 1 37.62 12 VAL B N 1
ATOM 2937 C CA . VAL B 1 12 ? -19.859 -30.672 -2.678 1 37.62 12 VAL B CA 1
ATOM 2938 C C . VAL B 1 12 ? -20.719 -30.859 -1.432 1 37.62 12 VAL B C 1
ATOM 2940 O O . VAL B 1 12 ? -20.469 -30.219 -0.4 1 37.62 12 VAL B O 1
ATOM 2943 N N . GLY B 1 13 ? -22.062 -31.156 -1.622 1 44.94 13 GLY B N 1
ATOM 2944 C CA . GLY B 1 13 ? -22.844 -31.781 -0.574 1 44.94 13 GLY B CA 1
ATOM 2945 C C . GLY B 1 13 ? -22.484 -31.297 0.817 1 44.94 13 GLY B C 1
ATOM 2946 O O . GLY B 1 13 ? -22.781 -31.969 1.81 1 44.94 13 GLY B O 1
ATOM 2947 N N . LEU B 1 14 ? -21.547 -30.344 0.831 1 48.88 14 LEU B N 1
ATOM 2948 C CA . LEU B 1 14 ? -21.125 -30.078 2.203 1 48.88 14 LEU B CA 1
ATOM 2949 C C . LEU B 1 14 ? -22.266 -29.469 3.01 1 48.88 14 LEU B C 1
ATOM 2951 O O . LEU B 1 14 ? -23.219 -28.922 2.439 1 48.88 14 LEU B O 1
ATOM 2955 N N . GLY B 1 15 ? -22.109 -29.562 4.445 1 56.06 15 GLY B N 1
ATOM 2956 C CA . GLY B 1 15 ? -22.891 -29.172 5.609 1 56.06 15 GLY B CA 1
ATOM 2957 C C . GLY B 1 15 ? -23.453 -27.766 5.508 1 56.06 15 GLY B C 1
ATOM 2958 O O . GLY B 1 15 ? -23.453 -27.172 4.43 1 56.06 15 GLY B O 1
ATOM 2959 N N . ALA B 1 16 ? -23.875 -27.266 6.633 1 66.19 16 ALA B N 1
ATOM 2960 C CA . ALA B 1 16 ? -24.5 -25.969 6.836 1 66.19 16 ALA B CA 1
ATOM 2961 C C . ALA B 1 16 ? -23.625 -24.844 6.273 1 66.19 16 ALA B C 1
ATOM 2963 O O . ALA B 1 16 ? -22.406 -24.922 6.305 1 66.19 16 ALA B O 1
ATOM 2964 N N . PRO B 1 17 ? -24.203 -23.984 5.477 1 85.88 17 PRO B N 1
ATOM 2965 C CA . PRO B 1 17 ? -23.484 -22.844 4.926 1 85.88 17 PRO B CA 1
ATOM 2966 C C . PRO B 1 17 ? -22.672 -22.094 5.977 1 85.88 17 PRO B C 1
ATOM 2968 O O . PRO B 1 17 ? -23.078 -22.016 7.141 1 85.88 17 PRO B O 1
ATOM 2971 N N . CYS B 1 18 ? -21.406 -21.875 5.676 1 92 18 CYS B N 1
ATOM 2972 C CA . CYS B 1 18 ? -20.516 -21.125 6.566 1 92 18 CYS B CA 1
ATOM 2973 C C . CYS B 1 18 ? -20.984 -19.688 6.723 1 92 18 CYS B C 1
ATOM 2975 O O . CYS B 1 18 ? -21.375 -19.047 5.742 1 92 18 CYS B O 1
ATOM 2977 N N . GLY B 1 19 ? -21.016 -19.266 7.973 1 91.25 19 GLY B N 1
ATOM 2978 C CA . GLY B 1 19 ? -21.156 -17.828 8.148 1 91.25 19 GLY B CA 1
ATOM 2979 C C . GLY B 1 19 ? -19.969 -17.047 7.605 1 91.25 19 GLY B C 1
ATOM 2980 O O . GLY B 1 19 ? -18.844 -17.531 7.609 1 91.25 19 GLY B O 1
ATOM 2981 N N . PRO B 1 20 ? -20.188 -15.828 7.215 1 89.12 20 PRO B N 1
ATOM 2982 C CA . PRO B 1 20 ? -19.109 -15.062 6.59 1 89.12 20 PRO B CA 1
ATOM 2983 C C . PRO B 1 20 ? -17.875 -14.922 7.496 1 89.12 20 PRO B C 1
ATOM 2985 O O . PRO B 1 20 ? -16.75 -14.867 7.008 1 89.12 20 PRO B O 1
ATOM 2988 N N . ARG B 1 21 ? -18.078 -14.906 8.758 1 94 21 ARG B N 1
ATOM 2989 C CA . ARG B 1 21 ? -16.984 -14.625 9.68 1 94 21 ARG B CA 1
ATOM 2990 C C . ARG B 1 21 ? -16.422 -15.914 10.266 1 94 21 ARG B C 1
ATOM 2992 O O . ARG B 1 21 ? -15.523 -15.883 11.109 1 94 21 ARG B O 1
ATOM 2999 N N . ASP B 1 22 ? -16.891 -17.047 9.844 1 95.62 22 ASP B N 1
ATOM 3000 C CA . ASP B 1 22 ? -16.453 -18.328 10.367 1 95.62 22 ASP B CA 1
ATOM 3001 C C . ASP B 1 22 ? -15.281 -18.875 9.547 1 95.62 22 ASP B C 1
ATOM 3003 O O . ASP B 1 22 ? -15.453 -19.812 8.75 1 95.62 22 ASP B O 1
ATOM 3007 N N . LEU B 1 23 ? -14.094 -18.422 9.812 1 96.94 23 LEU B N 1
ATOM 3008 C CA . LEU B 1 23 ? -12.914 -18.781 9.039 1 96.94 23 LEU B CA 1
ATOM 3009 C C . LEU B 1 23 ? -12.602 -20.266 9.18 1 96.94 23 LEU B C 1
ATOM 3011 O O . LEU B 1 23 ? -12.102 -20.891 8.242 1 96.94 23 LEU B O 1
ATOM 3015 N N . ASP B 1 24 ? -12.922 -20.828 10.336 1 95.81 24 ASP B N 1
ATOM 3016 C CA . ASP B 1 24 ? -12.688 -22.25 10.531 1 95.81 24 ASP B CA 1
ATOM 3017 C C . ASP B 1 24 ? -13.57 -23.094 9.609 1 95.81 24 ASP B C 1
ATOM 3019 O O . ASP B 1 24 ? -13.102 -24.047 8.992 1 95.81 24 ASP B O 1
ATOM 3023 N N . CYS B 1 25 ? -14.766 -22.703 9.578 1 96 25 CYS B N 1
ATOM 3024 C CA . CYS B 1 25 ? -15.688 -23.375 8.68 1 96 25 CYS B CA 1
ATOM 3025 C C . CYS B 1 25 ? -15.227 -23.266 7.234 1 96 25 CYS B C 1
ATOM 3027 O O . CYS B 1 25 ? -15.195 -24.266 6.512 1 96 25 CYS B O 1
ATOM 3029 N N . TRP B 1 26 ? -14.812 -22.094 6.82 1 95.75 26 TRP B N 1
ATOM 3030 C CA . TRP B 1 26 ? -14.32 -21.891 5.465 1 95.75 26 TRP B CA 1
ATOM 3031 C C . TRP B 1 26 ? -13.07 -22.734 5.211 1 95.75 26 TRP B C 1
ATOM 3033 O O . TRP B 1 26 ? -12.898 -23.281 4.121 1 95.75 26 TRP B O 1
ATOM 3043 N N . THR B 1 27 ? -12.258 -22.781 6.172 1 95.69 27 THR B N 1
ATOM 3044 C CA . THR B 1 27 ? -11.039 -23.578 6.043 1 95.69 27 THR B CA 1
ATOM 3045 C C . THR B 1 27 ? -11.375 -25.047 5.781 1 95.69 27 THR B C 1
ATOM 3047 O O . THR B 1 27 ? -10.781 -25.672 4.902 1 95.69 27 THR B O 1
ATOM 3050 N N . GLN B 1 28 ? -12.281 -25.547 6.523 1 94.44 28 GLN B N 1
ATOM 3051 C CA . GLN B 1 28 ? -12.695 -26.938 6.336 1 94.44 28 GLN B CA 1
ATOM 3052 C C . GLN B 1 28 ? -13.273 -27.156 4.941 1 94.44 28 GLN B C 1
ATOM 3054 O O . GLN B 1 28 ? -12.945 -28.141 4.277 1 94.44 28 GLN B O 1
ATOM 3059 N N . HIS B 1 29 ? -14.039 -26.234 4.508 1 94.31 29 HIS B N 1
ATOM 3060 C CA . HIS B 1 29 ? -14.648 -26.328 3.186 1 94.31 29 HIS B CA 1
ATOM 3061 C C . HIS B 1 29 ? -13.586 -26.297 2.09 1 94.31 29 HIS B C 1
ATOM 3063 O O . HIS B 1 29 ? -13.617 -27.109 1.161 1 94.31 29 HIS B O 1
ATOM 3069 N N . VAL B 1 30 ? -12.711 -25.391 2.221 1 94.44 30 VAL B N 1
ATOM 3070 C CA . VAL B 1 30 ? -11.656 -25.219 1.221 1 94.44 30 VAL B CA 1
ATOM 3071 C C . VAL B 1 30 ? -10.766 -26.469 1.187 1 94.44 30 VAL B C 1
ATOM 3073 O O . VAL B 1 30 ? -10.438 -26.969 0.112 1 94.44 30 VAL B O 1
ATOM 3076 N N . GLU B 1 31 ? -10.414 -26.953 2.305 1 92.94 31 GLU B N 1
ATOM 3077 C CA . GLU B 1 31 ? -9.555 -28.125 2.371 1 92.94 31 GLU B CA 1
ATOM 3078 C C . GLU B 1 31 ? -10.234 -29.344 1.732 1 92.94 31 GLU B C 1
ATOM 3080 O O . GLU B 1 31 ? -9.586 -30.125 1.029 1 92.94 31 GLU B O 1
ATOM 3085 N N . ALA B 1 32 ? -11.484 -29.469 1.972 1 92.38 32 ALA B N 1
ATOM 3086 C CA . ALA B 1 32 ? -12.234 -30.547 1.362 1 92.38 32 ALA B CA 1
ATOM 3087 C C . ALA B 1 32 ? -12.266 -30.422 -0.157 1 92.38 32 ALA B C 1
ATOM 3089 O O . ALA B 1 32 ? -12.141 -31.422 -0.876 1 92.38 32 ALA B O 1
ATOM 3090 N N . GLN B 1 33 ? -12.383 -29.25 -0.632 1 90.81 33 GLN B N 1
ATOM 3091 C CA . GLN B 1 33 ? -12.414 -29 -2.068 1 90.81 33 GLN B CA 1
ATOM 3092 C C . GLN B 1 33 ? -11.062 -29.281 -2.711 1 90.81 33 GLN B C 1
ATOM 3094 O O . GLN B 1 33 ? -10.992 -29.875 -3.791 1 90.81 33 GLN B O 1
ATOM 3099 N N . LEU B 1 34 ? -10.039 -28.891 -2.049 1 93.06 34 LEU B N 1
ATOM 3100 C CA . LEU B 1 34 ? -8.695 -29 -2.598 1 93.06 34 LEU B CA 1
ATOM 3101 C C . LEU B 1 34 ? -8.234 -30.453 -2.639 1 93.06 34 LEU B C 1
ATOM 3103 O O . LEU B 1 34 ? -7.344 -30.797 -3.42 1 93.06 34 LEU B O 1
ATOM 3107 N N . SER B 1 35 ? -8.852 -31.328 -1.852 1 91.44 35 SER B N 1
ATOM 3108 C CA . SER B 1 35 ? -8.422 -32.719 -1.766 1 91.44 35 SER B CA 1
ATOM 3109 C C . SER B 1 35 ? -9.469 -33.656 -2.352 1 91.44 35 SER B C 1
ATOM 3111 O O . SER B 1 35 ? -9.422 -34.875 -2.117 1 91.44 35 SER B O 1
ATOM 3113 N N . ARG B 1 36 ? -10.359 -33.062 -3.045 1 92.06 36 ARG B N 1
ATOM 3114 C CA . ARG B 1 36 ? -11.414 -33.906 -3.629 1 92.06 36 ARG B CA 1
ATOM 3115 C C . ARG B 1 36 ? -10.836 -35 -4.484 1 92.06 36 ARG B C 1
ATOM 3117 O O . ARG B 1 36 ? -9.977 -34.781 -5.328 1 92.06 36 ARG B O 1
ATOM 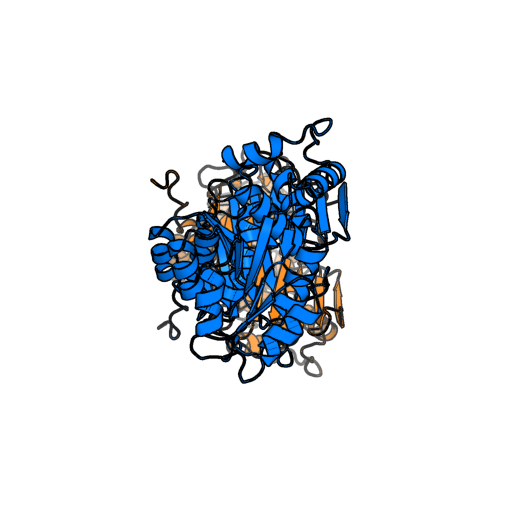3124 N N . PRO B 1 37 ? -11.305 -36.219 -4.305 1 94.44 37 PRO B N 1
ATOM 3125 C CA . PRO B 1 37 ? -10.773 -37.344 -5.078 1 94.44 37 PRO B CA 1
ATOM 3126 C C . PRO B 1 37 ? -11.211 -37.312 -6.539 1 94.44 37 PRO B C 1
ATOM 3128 O O . PRO B 1 37 ? -12.141 -36.562 -6.895 1 94.44 37 PRO B O 1
ATOM 3131 N N . CYS B 1 38 ? -10.5 -38.062 -7.352 1 95.62 38 CYS B N 1
ATOM 3132 C CA . CYS B 1 38 ? -10.859 -38.25 -8.75 1 95.62 38 CYS B CA 1
ATOM 3133 C C . CYS B 1 38 ? -11.641 -39.531 -8.961 1 95.62 38 CYS B C 1
ATOM 3135 O O . CYS B 1 38 ? -11.539 -40.469 -8.156 1 95.62 38 CYS B O 1
ATOM 3137 N N . GLY B 1 39 ? -12.438 -39.531 -10.016 1 95.25 39 GLY B N 1
ATOM 3138 C CA . GLY B 1 39 ? -13.211 -40.719 -10.32 1 95.25 39 GLY B CA 1
ATOM 3139 C C . GLY B 1 39 ? -12.352 -41.906 -10.688 1 95.25 39 GLY B C 1
ATOM 3140 O O . GLY B 1 39 ? -12.719 -43.062 -10.422 1 95.25 39 GLY B O 1
ATOM 3141 N N . ARG B 1 40 ? -11.281 -41.656 -11.352 1 97.19 40 ARG B N 1
ATOM 3142 C CA . ARG B 1 40 ? -10.266 -42.625 -11.727 1 97.19 40 ARG B CA 1
ATOM 3143 C C . ARG B 1 40 ? -8.938 -41.969 -12.023 1 97.19 40 ARG B C 1
ATOM 3145 O O . ARG B 1 40 ? -8.883 -40.75 -12.258 1 97.19 40 ARG B O 1
ATOM 3152 N N . PRO B 1 41 ? -7.902 -42.719 -12.039 1 97.62 41 PRO B N 1
ATOM 3153 C CA . PRO B 1 41 ? -6.617 -42.125 -12.398 1 97.62 41 PRO B CA 1
ATOM 3154 C C . PRO B 1 41 ? -6.516 -41.812 -13.891 1 97.62 41 PRO B C 1
ATOM 3156 O O . PRO B 1 41 ? -6.98 -42.562 -14.727 1 97.62 41 PRO B O 1
ATOM 3159 N N . VAL B 1 42 ? -5.996 -40.656 -14.18 1 97.81 42 VAL B N 1
ATOM 3160 C CA . VAL B 1 42 ? -5.672 -40.25 -15.539 1 97.81 42 VAL B CA 1
ATOM 3161 C C . VAL B 1 42 ? -4.258 -40.688 -15.891 1 97.81 42 VAL B C 1
ATOM 3163 O O . VAL B 1 42 ? -3.307 -40.438 -15.156 1 97.81 42 VAL B O 1
ATOM 3166 N N . ARG B 1 43 ? -4.105 -41.469 -16.938 1 98.06 43 ARG B N 1
ATOM 3167 C CA . ARG B 1 43 ? -2.775 -41.844 -17.391 1 98.06 43 ARG B CA 1
ATOM 3168 C C . ARG B 1 43 ? -2.045 -40.688 -18.031 1 98.06 43 ARG B C 1
ATOM 3170 O O . ARG B 1 43 ? -2.557 -40.062 -18.969 1 98.06 43 ARG B O 1
ATOM 3177 N N . LEU B 1 44 ? -0.805 -40.375 -17.484 1 98.12 44 LEU B N 1
ATOM 3178 C CA . LEU B 1 44 ? -0.178 -39.156 -17.984 1 98.12 44 LEU B CA 1
ATOM 3179 C C . LEU B 1 44 ? 1.325 -39.344 -18.156 1 98.12 44 LEU B C 1
ATOM 3181 O O . LEU B 1 44 ? 1.88 -40.375 -17.719 1 98.12 44 LEU B O 1
ATOM 3185 N N . ALA B 1 45 ? 1.916 -38.406 -18.906 1 98.69 45 ALA B N 1
ATOM 3186 C CA . ALA B 1 45 ? 3.365 -38.25 -18.969 1 98.69 45 ALA B CA 1
ATOM 3187 C C . ALA B 1 45 ? 3.805 -37 -18.219 1 98.69 45 ALA B C 1
ATOM 3189 O O . ALA B 1 45 ? 3.125 -35.969 -18.266 1 98.69 45 ALA B O 1
ATOM 3190 N N . LEU B 1 46 ? 4.848 -37.094 -17.5 1 98.62 46 LEU B N 1
ATOM 3191 C CA . LEU B 1 46 ? 5.543 -35.938 -16.953 1 98.62 46 LEU B CA 1
ATOM 3192 C C . LEU B 1 46 ? 6.688 -35.531 -17.859 1 98.62 46 LEU B C 1
ATOM 3194 O O . LEU B 1 46 ? 7.617 -36.281 -18.109 1 98.62 46 LEU B O 1
ATOM 3198 N N . VAL B 1 47 ? 6.566 -34.312 -18.406 1 98.56 47 VAL B N 1
ATOM 3199 C CA . VAL B 1 47 ? 7.535 -33.812 -19.375 1 98.56 47 VAL B CA 1
ATOM 3200 C C . VAL B 1 47 ? 8.383 -32.719 -18.719 1 98.56 47 VAL B C 1
ATOM 3202 O O . VAL B 1 47 ? 7.887 -31.625 -18.406 1 98.56 47 VAL B O 1
ATOM 3205 N N . GLY B 1 48 ? 9.656 -32.906 -18.625 1 97.44 48 GLY B N 1
ATOM 3206 C CA . GLY B 1 48 ? 10.586 -32.062 -17.906 1 97.44 48 GLY B CA 1
ATOM 3207 C C . GLY B 1 48 ? 11.172 -32.719 -16.672 1 97.44 48 GLY B C 1
ATOM 3208 O O . GLY B 1 48 ? 10.469 -33.406 -15.938 1 97.44 48 GLY B O 1
ATOM 3209 N N . ALA B 1 49 ? 12.461 -32.5 -16.406 1 94.94 49 ALA B N 1
ATOM 3210 C CA . ALA B 1 49 ? 13.141 -33.125 -15.289 1 94.94 49 ALA B CA 1
ATOM 3211 C C . ALA B 1 49 ? 13.875 -32.094 -14.438 1 94.94 49 ALA B C 1
ATOM 3213 O O . ALA B 1 49 ? 14.805 -32.438 -13.703 1 94.94 49 ALA B O 1
ATOM 3214 N N . GLY B 1 50 ? 13.469 -30.844 -14.586 1 90.44 50 GLY B N 1
ATOM 3215 C CA . GLY B 1 50 ? 14.055 -29.812 -13.742 1 90.44 50 GLY B CA 1
ATOM 3216 C C . GLY B 1 50 ? 13.656 -29.938 -12.281 1 90.44 50 GLY B C 1
ATOM 3217 O O . GLY B 1 50 ? 12.93 -30.859 -11.906 1 90.44 50 GLY B O 1
ATOM 3218 N N . SER B 1 51 ? 14.188 -29 -11.492 1 89.25 51 SER B N 1
ATOM 3219 C CA . SER B 1 51 ? 13.984 -29.031 -10.047 1 89.25 51 SER B CA 1
ATOM 3220 C C . SER B 1 51 ? 12.508 -29.062 -9.695 1 89.25 51 SER B C 1
ATOM 3222 O O . SER B 1 51 ? 12.078 -29.812 -8.82 1 89.25 51 SER B O 1
ATOM 3224 N N . PHE B 1 52 ? 11.695 -28.281 -10.406 1 92.62 52 PHE B N 1
ATOM 3225 C CA . PHE B 1 52 ? 10.281 -28.188 -10.055 1 92.62 52 PHE B CA 1
ATOM 3226 C C . PHE B 1 52 ? 9.547 -29.469 -10.461 1 92.62 52 PHE B C 1
ATOM 3228 O O . PHE B 1 52 ? 8.594 -29.875 -9.797 1 92.62 52 PHE B O 1
ATOM 3235 N N . ALA B 1 53 ? 9.922 -30.078 -11.539 1 95.75 53 ALA B N 1
ATOM 3236 C CA . ALA B 1 53 ? 9.359 -31.375 -11.93 1 95.75 53 ALA B CA 1
ATOM 3237 C C . ALA B 1 53 ? 9.656 -32.438 -10.875 1 95.75 53 ALA B C 1
ATOM 3239 O O . ALA B 1 53 ? 8.758 -33.188 -10.461 1 95.75 53 ALA B O 1
ATOM 3240 N N . ARG B 1 54 ? 10.836 -32.406 -10.375 1 94.5 54 ARG B N 1
ATOM 3241 C CA . ARG B 1 54 ? 11.312 -33.469 -9.484 1 94.5 54 ARG B CA 1
ATOM 3242 C C . ARG B 1 54 ? 10.812 -33.25 -8.062 1 94.5 54 ARG B C 1
ATOM 3244 O O . ARG B 1 54 ? 10.484 -34.219 -7.359 1 94.5 54 ARG B O 1
ATOM 3251 N N . LYS B 1 55 ? 10.758 -31.984 -7.703 1 93.31 55 LYS B N 1
ATOM 3252 C CA . LYS B 1 55 ? 10.547 -31.719 -6.281 1 93.31 55 LYS B CA 1
ATOM 3253 C C . LYS B 1 55 ? 9.094 -31.359 -6 1 93.31 55 LYS B C 1
ATOM 3255 O O . LYS B 1 55 ? 8.656 -31.375 -4.848 1 93.31 55 LYS B O 1
ATOM 3260 N N . ALA B 1 56 ? 8.375 -31.031 -7 1 95.44 56 ALA B N 1
ATOM 3261 C CA . ALA B 1 56 ? 7.008 -30.578 -6.758 1 95.44 56 ALA B CA 1
ATOM 3262 C C . ALA B 1 56 ? 6.008 -31.422 -7.551 1 95.44 56 ALA B C 1
ATOM 3264 O O . ALA B 1 56 ? 5.145 -32.094 -6.969 1 95.44 56 ALA B O 1
ATOM 3265 N N . HIS B 1 57 ? 6.172 -31.531 -8.836 1 97.81 57 HIS B N 1
ATOM 3266 C CA . HIS B 1 57 ? 5.172 -32.219 -9.656 1 97.81 57 HIS B CA 1
ATOM 3267 C C . HIS B 1 57 ? 5.191 -33.719 -9.422 1 97.81 57 HIS B C 1
ATOM 3269 O O . HIS B 1 57 ? 4.156 -34.312 -9.125 1 97.81 57 HIS B O 1
ATOM 3275 N N . LEU B 1 58 ? 6.367 -34.281 -9.477 1 96.81 58 LEU B N 1
ATOM 3276 C CA . LEU B 1 58 ? 6.445 -35.75 -9.367 1 96.81 58 LEU B CA 1
ATOM 3277 C C . LEU B 1 58 ? 5.918 -36.219 -8.016 1 96.81 58 LEU B C 1
ATOM 3279 O O . LEU B 1 58 ? 5.059 -37.094 -7.953 1 96.81 58 LEU B O 1
ATOM 3283 N N . PRO B 1 59 ? 6.363 -35.625 -6.902 1 96.38 59 PRO B N 1
ATOM 3284 C CA . PRO B 1 59 ? 5.789 -36.031 -5.621 1 96.38 59 PRO B CA 1
ATOM 3285 C C . PRO B 1 59 ? 4.277 -35.844 -5.559 1 96.38 59 PRO B C 1
ATOM 3287 O O . PRO B 1 59 ? 3.566 -36.688 -4.98 1 96.38 59 PRO B O 1
ATOM 3290 N N . SER B 1 60 ? 3.777 -34.781 -6.137 1 97.31 60 SER B N 1
ATOM 3291 C CA . SER B 1 60 ? 2.344 -34.531 -6.148 1 97.31 60 SER B CA 1
ATOM 3292 C C . SER B 1 60 ? 1.586 -35.594 -6.93 1 97.31 60 SER B C 1
ATOM 3294 O O . SER B 1 60 ? 0.531 -36.062 -6.492 1 97.31 60 SER B O 1
ATOM 3296 N N . LEU B 1 61 ? 2.123 -35.969 -8.047 1 97.19 61 LEU B N 1
ATOM 3297 C CA . LEU B 1 61 ? 1.512 -37 -8.875 1 97.19 61 LEU B CA 1
ATOM 3298 C C . LEU B 1 61 ? 1.496 -38.344 -8.141 1 97.19 61 LEU B C 1
ATOM 3300 O O . LEU B 1 61 ? 0.51 -39.094 -8.211 1 97.19 61 LEU B O 1
ATOM 3304 N N . ARG B 1 62 ? 2.561 -38.594 -7.457 1 94.94 62 ARG B N 1
ATOM 3305 C CA . ARG B 1 62 ? 2.672 -39.844 -6.707 1 94.94 62 ARG B CA 1
ATOM 3306 C C . ARG B 1 62 ? 1.688 -39.875 -5.539 1 94.94 62 ARG B C 1
ATOM 3308 O O . ARG B 1 62 ? 1.032 -40.875 -5.297 1 94.94 62 ARG B O 1
ATOM 3315 N N . ASP B 1 63 ? 1.602 -38.781 -4.887 1 95.06 63 ASP B N 1
ATOM 3316 C CA . ASP B 1 63 ? 0.741 -38.688 -3.709 1 95.06 63 ASP B CA 1
ATOM 3317 C C . ASP B 1 63 ? -0.734 -38.75 -4.102 1 95.06 63 ASP B C 1
ATOM 3319 O O . ASP B 1 63 ? -1.573 -39.219 -3.338 1 95.06 63 ASP B O 1
ATOM 3323 N N . ALA B 1 64 ? -1.028 -38.25 -5.289 1 96.69 64 ALA B N 1
ATOM 3324 C CA . ALA B 1 64 ? -2.402 -38.25 -5.785 1 96.69 64 ALA B CA 1
ATOM 3325 C C . ALA B 1 64 ? -2.658 -39.438 -6.707 1 96.69 64 ALA B C 1
ATOM 3327 O O . ALA B 1 64 ? -3.152 -39.281 -7.824 1 96.69 64 ALA B O 1
ATOM 3328 N N . SER B 1 65 ? -2.451 -40.594 -6.188 1 95.5 65 SER B N 1
ATOM 3329 C CA . SER B 1 65 ? -2.535 -41.812 -6.988 1 95.5 65 SER B CA 1
ATOM 3330 C C . SER B 1 65 ? -3.979 -42.094 -7.371 1 95.5 65 SER B C 1
ATOM 3332 O O . SER B 1 65 ? -4.23 -42.906 -8.289 1 95.5 65 SER B O 1
ATOM 3334 N N . ASP B 1 66 ? -4.887 -41.5 -6.68 1 97.38 66 ASP B N 1
ATOM 3335 C CA . ASP B 1 66 ? -6.293 -41.656 -7.039 1 97.38 66 ASP B CA 1
ATOM 3336 C C . ASP B 1 66 ? -6.629 -40.844 -8.289 1 97.38 66 ASP B C 1
ATOM 3338 O O . ASP B 1 66 ? -7.66 -41.094 -8.922 1 97.38 66 ASP B O 1
ATOM 3342 N N . CYS B 1 67 ? -5.742 -39.969 -8.688 1 97.44 67 CYS B N 1
ATOM 3343 C CA . CYS B 1 67 ? -6.023 -39.094 -9.82 1 97.44 67 CYS B CA 1
ATOM 3344 C C . CYS B 1 67 ? -5.062 -39.344 -10.969 1 97.44 67 CYS B C 1
ATOM 3346 O O . CYS B 1 67 ? -5.359 -39.031 -12.117 1 97.44 67 CYS B O 1
ATOM 3348 N N . PHE B 1 68 ? -3.918 -40 -10.594 1 97.62 68 PHE B N 1
ATOM 3349 C CA . PHE B 1 68 ? -2.91 -40.031 -11.648 1 97.62 68 PHE B CA 1
ATOM 3350 C C . PHE B 1 68 ? -2.242 -41.406 -11.711 1 97.62 68 PHE B C 1
ATOM 3352 O O . PHE B 1 68 ? -1.999 -42.031 -10.672 1 97.62 68 PHE B O 1
ATOM 3359 N N . ALA B 1 69 ? -1.928 -41.844 -12.898 1 97.31 69 ALA B N 1
ATOM 3360 C CA . ALA B 1 69 ? -1.014 -42.938 -13.219 1 97.31 69 ALA B CA 1
ATOM 3361 C C . ALA B 1 69 ? 0.078 -42.469 -14.18 1 97.31 69 ALA B C 1
ATOM 3363 O O . ALA B 1 69 ? -0.178 -42.281 -15.367 1 97.31 69 ALA B O 1
ATOM 3364 N N . VAL B 1 70 ? 1.287 -42.344 -13.68 1 97.75 70 VAL B N 1
ATOM 3365 C CA . VAL B 1 70 ? 2.387 -41.875 -14.508 1 97.75 70 VAL B CA 1
ATOM 3366 C C . VAL B 1 70 ? 2.904 -43 -15.391 1 97.75 70 VAL B C 1
ATOM 3368 O O . VAL B 1 70 ? 3.482 -43.969 -14.898 1 97.75 70 VAL B O 1
ATOM 3371 N N . GLY B 1 71 ? 2.752 -42.812 -16.656 1 97.38 71 GLY B N 1
ATOM 3372 C CA . GLY B 1 71 ? 3.166 -43.875 -17.578 1 97.38 71 GLY B CA 1
ATOM 3373 C C . GLY B 1 71 ? 4.477 -43.594 -18.281 1 97.38 71 GLY B C 1
ATOM 3374 O O . GLY B 1 71 ? 5.203 -44.5 -18.656 1 97.38 71 GLY B O 1
ATOM 3375 N N . VAL B 1 72 ? 4.695 -42.344 -18.484 1 98.25 72 VAL B N 1
ATOM 3376 C CA . VAL B 1 72 ? 5.883 -41.969 -19.234 1 98.25 72 VAL B CA 1
ATOM 3377 C C . VAL B 1 72 ? 6.512 -40.719 -18.594 1 98.25 72 VAL B C 1
ATOM 3379 O O . VAL B 1 72 ? 5.809 -39.875 -18.047 1 98.25 72 VAL B O 1
ATOM 3382 N N . VAL B 1 73 ? 7.824 -40.688 -18.609 1 98.38 73 VAL B N 1
ATOM 3383 C CA . VAL B 1 73 ? 8.555 -39.438 -18.297 1 98.38 73 VAL B CA 1
ATOM 3384 C C . VAL B 1 73 ? 9.438 -39.062 -19.484 1 98.38 73 VAL B C 1
ATOM 3386 O O . VAL B 1 73 ? 9.914 -39.938 -20.219 1 98.38 73 VAL B O 1
ATOM 3389 N N . TRP B 1 74 ? 9.578 -37.75 -19.703 1 98.5 74 TRP B N 1
ATOM 3390 C CA . TRP B 1 74 ? 10.406 -37.25 -20.797 1 98.5 74 TRP B CA 1
ATOM 3391 C C . TRP B 1 74 ? 11.336 -36.125 -20.297 1 98.5 74 TRP B C 1
ATOM 3393 O O . TRP B 1 74 ? 10.945 -35.312 -19.469 1 98.5 74 TRP B O 1
ATOM 3403 N N . SER B 1 75 ? 12.578 -36.125 -20.797 1 98 75 SER B N 1
ATOM 3404 C CA . SER B 1 75 ? 13.531 -35.031 -20.625 1 98 75 SER B CA 1
ATOM 3405 C C . SER B 1 75 ? 14.375 -34.812 -21.875 1 98 75 SER B C 1
ATOM 3407 O O . SER B 1 75 ? 14.32 -35.625 -22.797 1 98 75 SER B O 1
ATOM 3409 N N . HIS B 1 76 ? 15.047 -33.719 -21.828 1 95.94 76 HIS B N 1
ATOM 3410 C CA . HIS B 1 76 ? 15.875 -33.406 -22.984 1 95.94 76 HIS B CA 1
ATOM 3411 C C . HIS B 1 76 ? 17.016 -34.406 -23.125 1 95.94 76 HIS B C 1
ATOM 3413 O O . HIS B 1 76 ? 17.453 -34.688 -24.234 1 95.94 76 HIS B O 1
ATOM 3419 N N . THR B 1 77 ? 17.5 -34.969 -21.984 1 97.19 77 THR B N 1
ATOM 3420 C CA . THR B 1 77 ? 18.641 -35.875 -22.031 1 97.19 77 THR B CA 1
ATOM 3421 C C . THR B 1 77 ? 18.25 -37.25 -21.469 1 97.19 77 THR B C 1
ATOM 3423 O O . THR B 1 77 ? 17.375 -37.344 -20.609 1 97.19 77 THR B O 1
ATOM 3426 N N . GLU B 1 78 ? 19 -38.188 -21.922 1 97.38 78 GLU B N 1
ATOM 3427 C CA . GLU B 1 78 ? 18.781 -39.531 -21.422 1 97.38 78 GLU B CA 1
ATOM 3428 C C . GLU B 1 78 ? 19.031 -39.625 -19.906 1 97.38 78 GLU B C 1
ATOM 3430 O O . GLU B 1 78 ? 18.234 -40.219 -19.172 1 97.38 78 GLU B O 1
ATOM 3435 N N . VAL B 1 79 ? 20.062 -38.969 -19.469 1 97.12 79 VAL B N 1
ATOM 3436 C CA . VAL B 1 79 ? 20.469 -39.031 -18.078 1 97.12 79 VAL B CA 1
ATOM 3437 C C . VAL B 1 79 ? 19.375 -38.469 -17.188 1 97.12 79 VAL B C 1
ATOM 3439 O O . VAL B 1 79 ? 18.969 -39.094 -16.203 1 97.12 79 VAL B O 1
ATOM 3442 N N . SER B 1 80 ? 18.859 -37.344 -17.547 1 96.44 80 SER B N 1
ATOM 3443 C CA . SER B 1 80 ? 17.844 -36.688 -16.719 1 96.44 80 SER B CA 1
ATOM 3444 C C . SER B 1 80 ? 16.516 -37.438 -16.812 1 96.44 80 SER B C 1
ATOM 3446 O O . SER B 1 80 ? 15.781 -37.531 -15.82 1 96.44 80 SER B O 1
ATOM 3448 N N . ALA B 1 81 ? 16.172 -38.031 -17.922 1 97.12 81 ALA B N 1
ATOM 3449 C CA . ALA B 1 81 ? 14.953 -38.812 -18.078 1 97.12 81 ALA B CA 1
ATOM 3450 C C . ALA B 1 81 ? 15 -40.094 -17.219 1 97.12 81 ALA B C 1
ATOM 3452 O O . ALA B 1 81 ? 14.031 -40.406 -16.516 1 97.12 81 ALA B O 1
ATOM 3453 N N . ARG B 1 82 ? 16.109 -40.75 -17.219 1 96 82 ARG B N 1
ATOM 3454 C CA . ARG B 1 82 ? 16.25 -41.969 -16.453 1 96 82 ARG B CA 1
ATOM 3455 C C . ARG B 1 82 ? 16.234 -41.688 -14.953 1 96 82 ARG B C 1
ATOM 3457 O O . ARG B 1 82 ? 15.672 -42.469 -14.172 1 96 82 ARG B O 1
ATOM 3464 N N . ARG B 1 83 ? 16.875 -40.625 -14.625 1 94.56 83 ARG B N 1
ATOM 3465 C CA . ARG B 1 83 ? 16.844 -40.25 -13.219 1 94.56 83 ARG B CA 1
ATOM 3466 C C . ARG B 1 83 ? 15.422 -39.969 -12.75 1 94.56 83 ARG B C 1
ATOM 3468 O O . ARG B 1 83 ? 15.039 -40.406 -11.656 1 94.56 83 ARG B O 1
ATOM 3475 N N . LEU B 1 84 ? 14.688 -39.281 -13.586 1 94.94 84 LEU B N 1
ATOM 3476 C CA . LEU B 1 84 ? 13.289 -39 -13.266 1 94.94 84 LEU B CA 1
ATOM 3477 C C . LEU B 1 84 ? 12.469 -40.281 -13.188 1 94.94 84 LEU B C 1
ATOM 3479 O O . LEU B 1 84 ? 11.648 -40.438 -12.289 1 94.94 84 LEU B O 1
ATOM 3483 N N . ALA B 1 85 ? 12.688 -41.188 -14 1 94.75 85 ALA B N 1
ATOM 3484 C CA . ALA B 1 85 ? 11.938 -42.438 -14.07 1 94.75 85 ALA B CA 1
ATOM 3485 C C . ALA B 1 85 ? 12.227 -43.344 -12.852 1 94.75 85 ALA B C 1
ATOM 3487 O O . ALA B 1 85 ? 11.367 -44.094 -12.414 1 94.75 85 ALA B O 1
ATOM 3488 N N . ALA B 1 86 ? 13.398 -43.219 -12.32 1 93.69 86 ALA B N 1
ATOM 3489 C CA . ALA B 1 86 ? 13.797 -44.031 -11.164 1 93.69 86 ALA B CA 1
ATOM 3490 C C . ALA B 1 86 ? 12.906 -43.719 -9.961 1 93.69 86 ALA B C 1
ATOM 3492 O O . ALA B 1 86 ? 12.703 -44.594 -9.102 1 93.69 86 ALA B O 1
ATOM 3493 N N . ASP B 1 87 ? 12.367 -42.562 -9.977 1 91.12 87 ASP B N 1
ATOM 3494 C CA . ASP B 1 87 ? 11.523 -42.156 -8.859 1 91.12 87 ASP B CA 1
ATOM 3495 C C . ASP B 1 87 ? 10.078 -42.562 -9.078 1 91.12 87 ASP B C 1
ATOM 3497 O O . ASP B 1 87 ? 9.242 -42.438 -8.172 1 91.12 87 ASP B O 1
ATOM 3501 N N . VAL B 1 88 ? 9.797 -43.062 -10.289 1 90.75 88 VAL B N 1
ATOM 3502 C CA . VAL B 1 88 ? 8.453 -43.562 -10.602 1 90.75 88 VAL B CA 1
ATOM 3503 C C . VAL B 1 88 ? 8.539 -44.812 -11.469 1 90.75 88 VAL B C 1
ATOM 3505 O O . VAL B 1 88 ? 8.148 -44.781 -12.641 1 90.75 88 VAL B O 1
ATOM 3508 N N . PRO B 1 89 ? 8.844 -45.906 -10.961 1 81.19 89 PRO B N 1
ATOM 3509 C CA . PRO B 1 89 ? 9.32 -47.094 -11.672 1 81.19 89 PRO B CA 1
ATOM 3510 C C . PRO B 1 89 ? 8.336 -47.562 -12.727 1 81.19 89 PRO B C 1
ATOM 3512 O O . PRO B 1 89 ? 8.75 -48.062 -13.781 1 81.19 89 PRO B O 1
ATOM 3515 N N . PRO B 1 90 ? 7.188 -47.5 -12.68 1 84.19 90 PRO B N 1
ATOM 3516 C CA . PRO B 1 90 ? 6.371 -48 -13.781 1 84.19 90 PRO B CA 1
ATOM 3517 C C . PRO B 1 90 ? 6.445 -47.125 -15.023 1 84.19 90 PRO B C 1
ATOM 3519 O O . PRO B 1 90 ? 6.012 -47.562 -16.109 1 84.19 90 PRO B O 1
ATOM 3522 N N . ALA B 1 91 ? 7.145 -46.062 -14.867 1 91.56 91 ALA B N 1
ATOM 3523 C CA . ALA B 1 91 ? 7.098 -45.094 -15.969 1 91.56 91 ALA B CA 1
ATOM 3524 C C . ALA B 1 91 ? 8.203 -45.375 -16.984 1 91.56 91 ALA B C 1
ATOM 3526 O O . ALA B 1 91 ? 9.328 -45.719 -16.609 1 91.56 91 ALA B O 1
ATOM 3527 N N . LYS B 1 92 ? 7.859 -45.312 -18.219 1 96.62 92 LYS B N 1
ATOM 3528 C CA . LYS B 1 92 ? 8.812 -45.375 -19.328 1 96.62 92 LYS B CA 1
ATOM 3529 C C . LYS B 1 92 ? 9.57 -44.062 -19.484 1 96.62 92 LYS B C 1
ATOM 3531 O O . LYS B 1 92 ? 8.969 -43 -19.422 1 96.62 92 LYS B O 1
ATOM 3536 N N . ALA B 1 93 ? 10.93 -44.188 -19.641 1 97.94 93 ALA B N 1
ATOM 3537 C CA . ALA B 1 93 ? 11.742 -43 -19.844 1 97.94 93 ALA B CA 1
ATOM 3538 C C . ALA B 1 93 ? 11.961 -42.75 -21.328 1 97.94 93 ALA B C 1
ATOM 3540 O O . ALA B 1 93 ? 12.406 -43.625 -22.062 1 97.94 93 ALA B O 1
ATOM 3541 N N . LEU B 1 94 ? 11.602 -41.594 -21.766 1 98.44 94 LEU B N 1
ATOM 3542 C CA . LEU B 1 94 ? 11.883 -41.125 -23.125 1 98.44 94 LEU B CA 1
ATOM 3543 C C . LEU B 1 94 ? 12.688 -39.812 -23.109 1 98.44 94 LEU B C 1
ATOM 3545 O O . LEU B 1 94 ? 12.656 -39.094 -22.109 1 98.44 94 LEU B O 1
ATOM 3549 N N . TRP B 1 95 ? 13.453 -39.562 -24.172 1 98.31 95 TRP B N 1
ATOM 3550 C CA . TRP B 1 95 ? 14.305 -38.375 -24.156 1 98.31 95 TRP B CA 1
ATOM 3551 C C . TRP B 1 95 ? 14.539 -37.844 -25.578 1 98.31 95 TRP B C 1
ATOM 3553 O O . TRP B 1 95 ? 14.352 -38.594 -26.547 1 98.31 95 TRP B O 1
ATOM 3563 N N . GLY B 1 96 ? 14.828 -36.562 -25.656 1 97.69 96 GLY B N 1
ATOM 3564 C CA . GLY B 1 96 ? 15.195 -35.969 -26.922 1 97.69 96 GLY B CA 1
ATOM 3565 C C . GLY B 1 96 ? 14.031 -35.844 -27.891 1 97.69 96 GLY B C 1
ATOM 3566 O O . GLY B 1 96 ? 12.891 -36.094 -27.516 1 97.69 96 GLY B O 1
ATOM 3567 N N . GLU B 1 97 ? 14.383 -35.406 -29.078 1 97.19 97 GLU B N 1
ATOM 3568 C CA . GLU B 1 97 ? 13.375 -35.188 -30.109 1 97.19 97 GLU B CA 1
ATOM 3569 C C . GLU B 1 97 ? 12.688 -36.5 -30.5 1 97.19 97 GLU B C 1
ATOM 3571 O O . GLU B 1 97 ? 11.469 -36.5 -30.703 1 97.19 97 GLU B O 1
ATOM 3576 N N . GLU B 1 98 ? 13.445 -37.5 -30.594 1 97.62 98 GLU B N 1
ATOM 3577 C CA . GLU B 1 98 ? 12.867 -38.812 -30.906 1 97.62 98 GLU B CA 1
ATOM 3578 C C . GLU B 1 98 ? 11.938 -39.281 -29.797 1 97.62 98 GLU B C 1
ATOM 3580 O O . GLU B 1 98 ? 10.891 -39.875 -30.078 1 97.62 98 GLU B O 1
ATOM 3585 N N . GLY B 1 99 ? 12.383 -39.125 -28.578 1 98.31 99 GLY B N 1
ATOM 3586 C CA . GLY B 1 99 ? 11.547 -39.469 -27.453 1 98.31 99 GLY B CA 1
ATOM 3587 C C . GLY B 1 99 ? 10.242 -38.688 -27.406 1 98.31 99 GLY B C 1
ATOM 3588 O O . GLY B 1 99 ? 9.203 -39.25 -27.031 1 98.31 99 GLY B O 1
ATOM 3589 N N . TRP B 1 100 ? 10.312 -37.406 -27.797 1 98.38 100 TRP B N 1
ATOM 3590 C CA . TRP B 1 100 ? 9.102 -36.594 -27.828 1 98.38 100 TRP B CA 1
ATOM 3591 C C . TRP B 1 100 ? 8.125 -37.094 -28.875 1 98.38 100 TRP B C 1
ATOM 3593 O O . TRP B 1 100 ? 6.93 -37.25 -28.609 1 98.38 100 TRP B O 1
ATOM 3603 N N . ARG B 1 101 ? 8.625 -37.438 -30.016 1 97.75 101 ARG B N 1
ATOM 3604 C CA . ARG B 1 101 ? 7.785 -38 -31.062 1 97.75 101 ARG B CA 1
ATOM 3605 C C . ARG B 1 101 ? 7.156 -39.344 -30.609 1 97.75 101 ARG B C 1
ATOM 3607 O O . ARG B 1 101 ? 5.973 -39.562 -30.859 1 97.75 101 ARG B O 1
ATOM 3614 N N . ALA B 1 102 ? 7.945 -40.156 -29.984 1 98.19 102 ALA B N 1
ATOM 3615 C CA . ALA B 1 102 ? 7.457 -41.406 -29.469 1 98.19 102 ALA B CA 1
ATOM 3616 C C . ALA B 1 102 ? 6.371 -41.219 -28.422 1 98.19 102 ALA B C 1
ATOM 3618 O O . ALA B 1 102 ? 5.375 -41.938 -28.391 1 98.19 102 ALA B O 1
ATOM 3619 N N . LEU B 1 103 ? 6.578 -40.25 -27.578 1 98.31 103 LEU B N 1
ATOM 3620 C CA . LEU B 1 103 ? 5.637 -39.938 -26.516 1 98.31 103 LEU B CA 1
ATOM 3621 C C . LEU B 1 103 ? 4.27 -39.562 -27.078 1 98.31 103 LEU B C 1
ATOM 3623 O O . LEU B 1 103 ? 3.238 -40 -26.547 1 98.31 103 LEU B O 1
ATOM 3627 N N . LEU B 1 104 ? 4.238 -38.844 -28.172 1 97.56 104 LEU B N 1
ATOM 3628 C CA . LEU B 1 104 ? 2.996 -38.344 -28.781 1 97.56 104 LEU B CA 1
ATOM 3629 C C . LEU B 1 104 ? 2.236 -39.5 -29.438 1 97.56 104 LEU B C 1
ATOM 3631 O O . LEU B 1 104 ? 1.118 -39.312 -29.922 1 97.56 104 LEU B O 1
ATOM 3635 N N . SER B 1 105 ? 2.799 -40.75 -29.359 1 96.25 105 SER B N 1
ATOM 3636 C CA . SER B 1 105 ? 2.127 -41.906 -29.891 1 96.25 105 SER B CA 1
ATOM 3637 C C . SER B 1 105 ? 1.678 -42.844 -28.766 1 96.25 105 SER B C 1
ATOM 3639 O O . SER B 1 105 ? 1.056 -43.875 -29.031 1 96.25 105 SER B O 1
ATOM 3641 N N . GLU B 1 106 ? 2.014 -42.438 -27.562 1 96.88 106 GLU B N 1
ATOM 3642 C CA . GLU B 1 106 ? 1.656 -43.281 -26.406 1 96.88 106 GLU B CA 1
ATOM 3643 C C . GLU B 1 106 ? 0.171 -43.125 -26.078 1 96.88 106 GLU B C 1
ATOM 3645 O O . GLU B 1 106 ? -0.464 -42.156 -26.422 1 96.88 106 GLU B O 1
ATOM 3650 N N . ASP B 1 107 ? -0.409 -44.188 -25.438 1 96.69 107 ASP B N 1
ATOM 3651 C CA . ASP B 1 107 ? -1.787 -44.156 -24.953 1 96.69 107 ASP B CA 1
ATOM 3652 C C . ASP B 1 107 ? -1.891 -43.406 -23.609 1 96.69 107 ASP B C 1
ATOM 3654 O O . ASP B 1 107 ? -1.937 -44.062 -22.562 1 96.69 107 ASP B O 1
ATOM 3658 N N . LEU B 1 108 ? -1.898 -42.156 -23.656 1 97.75 108 LEU B N 1
ATOM 3659 C CA . LEU B 1 108 ? -1.979 -41.25 -22.516 1 97.75 108 LEU B CA 1
ATOM 3660 C C . LEU B 1 108 ? -3.129 -40.281 -22.688 1 97.75 108 LEU B C 1
ATOM 3662 O O . LEU B 1 108 ? -3.586 -40.031 -23.812 1 97.75 108 LEU B O 1
ATOM 3666 N N . GLU B 1 109 ? -3.594 -39.719 -21.641 1 97.44 109 GLU B N 1
ATOM 3667 C CA . GLU B 1 109 ? -4.723 -38.812 -21.656 1 97.44 109 GLU B CA 1
ATOM 3668 C C . GLU B 1 109 ? -4.27 -37.375 -21.391 1 97.44 109 GLU B C 1
ATOM 3670 O O . GLU B 1 109 ? -4.93 -36.406 -21.797 1 97.44 109 GLU B O 1
ATOM 3675 N N . LEU B 1 110 ? -3.145 -37.25 -20.672 1 98.25 110 LEU B N 1
ATOM 3676 C CA . LEU B 1 110 ? -2.705 -35.938 -20.188 1 98.25 110 LEU B CA 1
ATOM 3677 C C . LEU B 1 110 ? -1.186 -35.844 -20.25 1 98.25 110 LEU B C 1
ATOM 3679 O O . LEU B 1 110 ? -0.471 -36.781 -19.906 1 98.25 110 LEU B O 1
ATOM 3683 N N . LEU B 1 111 ? -0.754 -34.719 -20.734 1 98.75 111 LEU B N 1
ATOM 3684 C CA . LEU B 1 111 ? 0.659 -34.375 -20.625 1 98.75 111 LEU B CA 1
ATOM 3685 C C . LEU B 1 111 ? 0.871 -33.25 -19.609 1 98.75 111 LEU B C 1
ATOM 3687 O O . LEU B 1 111 ? 0.289 -32.188 -19.734 1 98.75 111 LEU B O 1
ATOM 3691 N N . ASP B 1 112 ? 1.643 -33.531 -18.562 1 98.69 112 ASP B N 1
ATOM 3692 C CA . ASP B 1 112 ? 2.088 -32.562 -17.578 1 98.69 112 ASP B CA 1
ATOM 3693 C C . ASP B 1 112 ? 3.416 -31.922 -17.984 1 98.69 112 ASP B C 1
ATOM 3695 O O . ASP B 1 112 ? 4.473 -32.531 -17.859 1 98.69 112 ASP B O 1
ATOM 3699 N N . LEU B 1 113 ? 3.314 -30.688 -18.484 1 98.44 113 LEU B N 1
ATOM 3700 C CA . LEU B 1 113 ? 4.488 -30.016 -19.016 1 98.44 113 LEU B CA 1
ATOM 3701 C C . LEU B 1 113 ? 5.121 -29.094 -17.969 1 98.44 113 LEU B C 1
ATOM 3703 O O . LEU B 1 113 ? 4.52 -28.094 -17.562 1 98.44 113 LEU B O 1
ATOM 3707 N N . VAL B 1 114 ? 6.348 -29.375 -17.547 1 97.44 114 VAL B N 1
ATOM 3708 C CA . VAL B 1 114 ? 7.145 -28.609 -16.594 1 97.44 114 VAL B CA 1
ATOM 3709 C C . VAL B 1 114 ? 8.492 -28.266 -17.219 1 97.44 114 VAL B C 1
ATOM 3711 O O . VAL B 1 114 ? 9.523 -28.844 -16.859 1 97.44 114 VAL B O 1
ATOM 3714 N N . LEU B 1 115 ? 8.484 -27.281 -18.125 1 93.94 115 LEU B N 1
ATOM 3715 C CA . LEU B 1 115 ? 9.641 -26.906 -18.938 1 93.94 115 LEU B CA 1
ATOM 3716 C C . LEU B 1 115 ? 9.953 -25.422 -18.781 1 93.94 115 LEU B C 1
ATOM 3718 O O . LEU B 1 115 ? 9.109 -24.656 -18.328 1 93.94 115 LEU B O 1
ATOM 3722 N N . PRO B 1 116 ? 11.141 -25.078 -19.188 1 86.88 116 PRO B N 1
ATOM 3723 C CA . PRO B 1 116 ? 11.445 -23.641 -19.172 1 86.88 116 PRO B CA 1
ATOM 3724 C C . PRO B 1 116 ? 10.531 -22.844 -20.109 1 86.88 116 PRO B C 1
ATOM 3726 O O . PRO B 1 116 ? 10.102 -23.359 -21.141 1 86.88 116 PRO B O 1
ATOM 3729 N N . PHE B 1 117 ? 10.25 -21.562 -19.75 1 76.44 117 PHE B N 1
ATOM 3730 C CA . PHE B 1 117 ? 9.203 -20.797 -20.422 1 76.44 117 PHE B CA 1
ATOM 3731 C C . PHE B 1 117 ? 9.562 -20.547 -21.875 1 76.44 117 PHE B C 1
ATOM 3733 O O . PHE B 1 117 ? 8.672 -20.453 -22.734 1 76.44 117 PHE B O 1
ATOM 3740 N N . GLY B 1 118 ? 10.844 -20.547 -22.188 1 79.75 118 GLY B N 1
ATOM 3741 C CA . GLY B 1 118 ? 11.211 -20.281 -23.578 1 79.75 118 GLY B CA 1
ATOM 3742 C C . GLY B 1 118 ? 10.867 -21.422 -24.516 1 79.75 118 GLY B C 1
ATOM 3743 O O . GLY B 1 118 ? 10.742 -21.219 -25.719 1 79.75 118 GLY B O 1
ATOM 3744 N N . VAL B 1 119 ? 10.609 -22.609 -23.984 1 89.25 119 VAL B N 1
ATOM 3745 C CA . VAL B 1 119 ? 10.391 -23.75 -24.859 1 89.25 119 VAL B CA 1
ATOM 3746 C C . VAL B 1 119 ? 9 -24.344 -24.625 1 89.25 119 VAL B C 1
ATOM 3748 O O . VAL B 1 119 ? 8.477 -25.062 -25.469 1 89.25 119 VAL B O 1
ATOM 3751 N N . GLN B 1 120 ? 8.383 -24.062 -23.531 1 93.62 120 GLN B N 1
ATOM 3752 C CA . GLN B 1 120 ? 7.141 -24.719 -23.125 1 93.62 120 GLN B CA 1
ATOM 3753 C C . GLN B 1 120 ? 6.035 -24.484 -24.156 1 93.62 120 GLN B C 1
ATOM 3755 O O . GLN B 1 120 ? 5.27 -25.406 -24.453 1 93.62 120 GLN B O 1
ATOM 3760 N N . SER B 1 121 ? 6.02 -23.344 -24.75 1 94.38 121 SER B N 1
ATOM 3761 C CA . SER B 1 121 ? 4.934 -23 -25.656 1 94.38 121 SER B CA 1
ATOM 3762 C C . SER B 1 121 ? 4.906 -23.922 -26.859 1 94.38 121 SER B C 1
ATOM 3764 O O . SER B 1 121 ? 3.836 -24.328 -27.328 1 94.38 121 SER B O 1
ATOM 3766 N N . SER B 1 122 ? 6.039 -24.25 -27.359 1 95.31 122 SER B N 1
ATOM 3767 C CA . SER B 1 122 ? 6.102 -25.141 -28.516 1 95.31 122 SER B CA 1
ATOM 3768 C C . SER B 1 122 ? 5.609 -26.531 -28.156 1 95.31 122 SER B C 1
ATOM 3770 O O . SER B 1 122 ? 4.914 -27.172 -28.938 1 95.31 122 SER B O 1
ATOM 3772 N N . PHE B 1 123 ? 5.945 -27.016 -26.984 1 97.19 123 PHE B N 1
ATOM 3773 C CA . PHE B 1 123 ? 5.5 -28.312 -26.531 1 97.19 123 PHE B CA 1
ATOM 3774 C C . PHE B 1 123 ? 3.988 -28.328 -26.328 1 97.19 123 PHE B C 1
ATOM 3776 O O . PHE B 1 123 ? 3.322 -29.312 -26.688 1 97.19 123 PHE B O 1
ATOM 3783 N N . VAL B 1 124 ? 3.473 -27.25 -25.797 1 97.12 124 VAL B N 1
ATOM 3784 C CA . VAL B 1 124 ? 2.031 -27.141 -25.609 1 97.12 124 VAL B CA 1
ATOM 3785 C C . VAL B 1 124 ? 1.328 -27.219 -26.969 1 97.12 124 VAL B C 1
ATOM 3787 O O . VAL B 1 124 ? 0.388 -28 -27.141 1 97.12 124 VAL B O 1
ATOM 3790 N N . ARG B 1 125 ? 1.814 -26.5 -27.875 1 95.88 125 ARG B N 1
ATOM 3791 C CA . ARG B 1 125 ? 1.23 -26.469 -29.219 1 95.88 125 ARG B CA 1
ATOM 3792 C C . ARG B 1 125 ? 1.214 -27.859 -29.844 1 95.88 125 ARG B C 1
ATOM 3794 O O . ARG B 1 125 ? 0.181 -28.312 -30.344 1 95.88 125 ARG B O 1
ATOM 3801 N N . GLU B 1 126 ? 2.287 -28.516 -29.812 1 96.81 126 GLU B N 1
ATOM 3802 C CA . GLU B 1 126 ? 2.426 -29.828 -30.438 1 96.81 126 GLU B CA 1
ATOM 3803 C C . GLU B 1 126 ? 1.549 -30.875 -29.75 1 96.81 126 GLU B C 1
ATOM 3805 O O . GLU B 1 126 ? 0.935 -31.703 -30.406 1 96.81 126 GLU B O 1
ATOM 3810 N N . ALA B 1 127 ? 1.549 -30.797 -28.453 1 97.5 127 ALA B N 1
ATOM 3811 C CA . ALA B 1 127 ? 0.744 -31.75 -27.688 1 97.5 127 ALA B CA 1
ATOM 3812 C C . ALA B 1 127 ? -0.743 -31.562 -27.984 1 97.5 127 ALA B C 1
ATOM 3814 O O . ALA B 1 127 ? -1.464 -32.531 -28.188 1 97.5 127 ALA B O 1
ATOM 3815 N N . LEU B 1 128 ? -1.177 -30.344 -27.984 1 96 128 LEU B N 1
ATOM 3816 C CA . LEU B 1 128 ? -2.58 -30.062 -28.266 1 96 128 LEU B CA 1
ATOM 3817 C C . LEU B 1 128 ? -2.949 -30.5 -29.672 1 96 128 LEU B C 1
ATOM 3819 O O . LEU B 1 128 ? -4.02 -31.062 -29.891 1 96 128 LEU B O 1
ATOM 3823 N N . LYS B 1 129 ? -2.088 -30.266 -30.609 1 95.25 129 LYS B N 1
ATOM 3824 C CA . LYS B 1 129 ? -2.312 -30.672 -32 1 95.25 129 LYS B CA 1
ATOM 3825 C C . LYS B 1 129 ? -2.443 -32.188 -32.094 1 95.25 129 LYS B C 1
ATOM 3827 O O . LYS B 1 129 ? -3.199 -32.688 -32.938 1 95.25 129 LYS B O 1
ATOM 3832 N N . ALA B 1 130 ? -1.732 -32.875 -31.281 1 96.25 130 ALA B N 1
ATOM 3833 C CA . ALA B 1 130 ? -1.744 -34.312 -31.281 1 96.25 130 ALA B CA 1
ATOM 3834 C C . ALA B 1 130 ? -2.971 -34.875 -30.547 1 96.25 130 ALA B C 1
ATOM 3836 O O . ALA B 1 130 ? -3.184 -36.094 -30.5 1 96.25 130 ALA B O 1
ATOM 3837 N N . GLY B 1 131 ? -3.754 -34 -29.922 1 95.19 131 GLY B N 1
ATOM 3838 C CA . GLY B 1 131 ? -5.035 -34.375 -29.344 1 95.19 131 GLY B CA 1
ATOM 3839 C C . GLY B 1 131 ? -4.961 -34.656 -27.859 1 95.19 131 GLY B C 1
ATOM 3840 O O . GLY B 1 131 ? -5.957 -35.062 -27.25 1 95.19 131 GLY B O 1
ATOM 3841 N N . PHE B 1 132 ? -3.877 -34.438 -27.266 1 97.31 132 PHE B N 1
ATOM 3842 C CA . PHE B 1 132 ? -3.73 -34.656 -25.828 1 97.31 132 PHE B CA 1
ATOM 3843 C C . PHE B 1 132 ? -4.344 -33.531 -25.016 1 97.31 132 PHE B C 1
ATOM 3845 O O . PHE B 1 132 ? -4.371 -32.375 -25.484 1 97.31 132 PHE B O 1
ATOM 3852 N N . ALA B 1 133 ? -4.863 -33.844 -23.828 1 97.06 133 ALA B N 1
ATOM 3853 C CA . ALA B 1 133 ? -4.984 -32.812 -22.812 1 97.06 133 ALA B CA 1
ATOM 3854 C C . ALA B 1 133 ? -3.613 -32.406 -22.281 1 97.06 133 ALA B C 1
ATOM 3856 O O . ALA B 1 133 ? -2.688 -33.219 -22.234 1 97.06 133 ALA B O 1
ATOM 3857 N N . VAL B 1 134 ? -3.545 -31.125 -21.953 1 97.94 134 VAL B N 1
ATOM 3858 C CA . VAL B 1 134 ? -2.266 -30.609 -21.484 1 97.94 134 VAL B CA 1
ATOM 3859 C C . VAL B 1 134 ? -2.465 -29.844 -20.172 1 97.94 134 VAL B C 1
ATOM 3861 O O . VAL B 1 134 ? -3.426 -29.078 -20.031 1 97.94 134 VAL B O 1
ATOM 3864 N N . VAL B 1 135 ? -1.636 -30.062 -19.172 1 97.88 135 VAL B N 1
ATOM 3865 C CA . VAL B 1 135 ? -1.438 -29.156 -18.047 1 97.88 135 VAL B CA 1
ATOM 3866 C C . VAL B 1 135 ? -0.003 -28.641 -18.047 1 97.88 135 VAL B C 1
ATOM 3868 O O . VAL B 1 135 ? 0.948 -29.422 -17.984 1 97.88 135 VAL B O 1
ATOM 3871 N N . SER B 1 136 ? 0.094 -27.359 -18.281 1 97.38 136 SER B N 1
ATOM 3872 C CA . SER B 1 136 ? 1.418 -26.75 -18.297 1 97.38 136 SER B CA 1
ATOM 3873 C C . SER B 1 136 ? 1.642 -25.875 -17.062 1 97.38 136 SER B C 1
ATOM 3875 O O . SER B 1 136 ? 0.693 -25.312 -16.516 1 97.38 136 SER B O 1
ATOM 3877 N N . GLU B 1 137 ? 2.867 -25.812 -16.656 1 96.06 137 GLU B N 1
ATOM 3878 C CA . GLU B 1 137 ? 3.24 -24.891 -15.586 1 96.06 137 GLU B CA 1
ATOM 3879 C C . GLU B 1 137 ? 3.043 -23.453 -16.016 1 96.06 137 GLU B C 1
ATOM 3881 O O . GLU B 1 137 ? 3.059 -23.141 -17.203 1 96.06 137 GLU B O 1
ATOM 3886 N N . LYS B 1 138 ? 2.791 -22.641 -15.078 1 95.31 138 LYS B N 1
ATOM 3887 C CA . LYS B 1 138 ? 2.752 -21.203 -15.32 1 95.31 138 LYS B CA 1
ATOM 3888 C C . LYS B 1 138 ? 4.133 -20.672 -15.688 1 95.31 138 LYS B C 1
ATOM 3890 O O . LYS B 1 138 ? 5.148 -21.281 -15.359 1 95.31 138 LYS B O 1
ATOM 3895 N N . PRO B 1 139 ? 4.25 -19.531 -16.312 1 95.12 139 PRO B N 1
ATOM 3896 C CA . PRO B 1 139 ? 3.154 -18.766 -16.891 1 95.12 139 PRO B CA 1
ATOM 3897 C C . PRO B 1 139 ? 2.605 -19.391 -18.172 1 95.12 139 PRO B C 1
ATOM 3899 O O . PRO B 1 139 ? 3.207 -20.312 -18.719 1 95.12 139 PRO B O 1
ATOM 3902 N N . ILE B 1 140 ? 1.428 -18.891 -18.625 1 95.81 140 ILE B N 1
ATOM 3903 C CA . ILE B 1 140 ? 0.782 -19.422 -19.812 1 95.81 140 ILE B CA 1
ATOM 3904 C C . ILE B 1 140 ? 1.715 -19.281 -21.016 1 95.81 140 ILE B C 1
ATOM 3906 O O . ILE B 1 140 ? 1.714 -20.141 -21.906 1 95.81 140 ILE B O 1
ATOM 3910 N N . ALA B 1 141 ? 2.438 -18.172 -21.047 1 93.56 141 ALA B N 1
ATOM 3911 C CA . ALA B 1 141 ? 3.447 -17.859 -22.047 1 93.56 141 ALA B CA 1
ATOM 3912 C C . ALA B 1 141 ? 4.375 -16.75 -21.562 1 93.56 141 ALA B C 1
ATOM 3914 O O . ALA B 1 141 ? 4.188 -16.203 -20.484 1 93.56 141 ALA B O 1
ATOM 3915 N N . THR B 1 142 ? 5.363 -16.453 -22.391 1 87.62 142 THR B N 1
ATOM 3916 C CA . THR B 1 142 ? 6.309 -15.422 -22 1 87.62 142 THR B CA 1
ATOM 3917 C C . THR B 1 142 ? 5.715 -14.031 -22.219 1 87.62 142 THR B C 1
ATOM 3919 O O . THR B 1 142 ? 6.102 -13.07 -21.547 1 87.62 142 THR B O 1
ATOM 3922 N N . THR B 1 143 ? 4.832 -13.984 -23.203 1 90.31 143 THR B N 1
ATOM 3923 C CA . THR B 1 143 ? 4.16 -12.734 -23.516 1 90.31 143 THR B CA 1
ATOM 3924 C C . THR B 1 143 ? 2.666 -12.953 -23.719 1 90.31 143 THR B C 1
ATOM 3926 O O . THR B 1 143 ? 2.234 -14.07 -24 1 90.31 143 THR B O 1
ATOM 3929 N N . VAL B 1 144 ? 1.965 -11.867 -23.594 1 94.25 144 VAL B N 1
ATOM 3930 C CA . VAL B 1 144 ? 0.524 -11.914 -23.828 1 94.25 144 VAL B CA 1
ATOM 3931 C C . VAL B 1 144 ? 0.239 -12.305 -25.266 1 94.25 144 VAL B C 1
ATOM 3933 O O . VAL B 1 144 ? -0.65 -13.117 -25.531 1 94.25 144 VAL B O 1
ATOM 3936 N N . ALA B 1 145 ? 1.021 -11.805 -26.188 1 93.81 145 ALA B N 1
ATOM 3937 C CA . ALA B 1 145 ? 0.838 -12.109 -27.609 1 93.81 145 ALA B CA 1
ATOM 3938 C C . ALA B 1 145 ? 1.006 -13.602 -27.875 1 93.81 145 ALA B C 1
ATOM 3940 O O . ALA B 1 145 ? 0.195 -14.211 -28.578 1 93.81 145 ALA B O 1
ATOM 3941 N N . GLU B 1 146 ? 1.996 -14.156 -27.297 1 93.06 146 GLU B N 1
ATOM 3942 C CA . GLU B 1 146 ? 2.238 -15.594 -27.453 1 93.06 146 GLU B CA 1
ATOM 3943 C C . GLU B 1 146 ? 1.111 -16.422 -26.828 1 93.06 146 GLU B C 1
ATOM 3945 O O . GLU B 1 146 ? 0.693 -17.422 -27.406 1 93.06 146 GLU B O 1
ATOM 3950 N N . ALA B 1 147 ? 0.69 -15.969 -25.719 1 95.44 147 ALA B N 1
ATOM 3951 C CA . ALA B 1 147 ? -0.41 -16.656 -25.047 1 95.44 147 ALA B CA 1
ATOM 3952 C C . ALA B 1 147 ? -1.665 -16.656 -25.922 1 95.44 147 ALA B C 1
ATOM 3954 O O . ALA B 1 147 ? -2.324 -17.688 -26.062 1 95.44 147 ALA B O 1
ATOM 3955 N N . GLU B 1 148 ? -1.972 -15.531 -26.469 1 96.06 148 GLU B N 1
ATOM 3956 C CA . GLU B 1 148 ? -3.152 -15.406 -27.312 1 96.06 148 GLU B CA 1
ATOM 3957 C C . GLU B 1 148 ? -3.049 -16.297 -28.547 1 96.06 148 GLU B C 1
ATOM 3959 O O . GLU B 1 148 ? -4.035 -16.906 -28.969 1 96.06 148 GLU B O 1
ATOM 3964 N N . GLU B 1 149 ? -1.91 -16.359 -29.078 1 94.62 149 GLU B N 1
ATOM 3965 C CA . GLU B 1 149 ? -1.678 -17.25 -30.203 1 94.62 149 GLU B CA 1
ATOM 3966 C C . GLU B 1 149 ? -1.915 -18.703 -29.812 1 94.62 149 GLU B C 1
ATOM 3968 O O . GLU B 1 149 ? -2.566 -19.453 -30.547 1 94.62 149 GLU B O 1
ATOM 3973 N N . LEU B 1 150 ? -1.422 -19.109 -28.734 1 94.31 150 LEU B N 1
ATOM 3974 C CA . LEU B 1 150 ? -1.581 -20.484 -28.281 1 94.31 150 LEU B CA 1
ATOM 3975 C C . LEU B 1 150 ? -3.053 -20.812 -28.047 1 94.31 150 LEU B C 1
ATOM 3977 O O . LEU B 1 150 ? -3.5 -21.922 -28.359 1 94.31 150 LEU B O 1
ATOM 3981 N N . LEU B 1 151 ? -3.742 -19.859 -27.516 1 95.31 151 LEU B N 1
ATOM 3982 C CA . LEU B 1 151 ? -5.152 -20.062 -27.203 1 95.31 151 LEU B CA 1
ATOM 3983 C C . LEU B 1 151 ? -5.973 -20.25 -28.469 1 95.31 151 LEU B C 1
ATOM 3985 O O . LEU B 1 151 ? -7.023 -20.906 -28.438 1 95.31 151 LEU B O 1
ATOM 3989 N N . SER B 1 152 ? -5.496 -19.75 -29.531 1 93 152 SER B N 1
ATOM 3990 C CA . SER B 1 152 ? -6.234 -19.828 -30.781 1 93 152 SER B CA 1
ATOM 3991 C C . SER B 1 152 ? -6.266 -21.25 -31.328 1 93 152 SER B C 1
ATOM 3993 O O . SER B 1 152 ? -7.105 -21.594 -32.156 1 93 152 SER B O 1
ATOM 3995 N N . HIS B 1 153 ? -5.418 -22.125 -30.875 1 88.94 153 HIS B N 1
ATOM 3996 C CA . HIS B 1 153 ? -5.352 -23.5 -31.344 1 88.94 153 HIS B CA 1
ATOM 3997 C C . HIS B 1 153 ? -6.426 -24.359 -30.703 1 88.94 153 HIS B C 1
ATOM 3999 O O . HIS B 1 153 ? -6.727 -25.453 -31.172 1 88.94 153 HIS B O 1
ATOM 4005 N N . GLY B 1 154 ? -6.973 -23.859 -29.609 1 88.81 154 GLY B N 1
ATOM 4006 C CA . GLY B 1 154 ? -7.969 -24.641 -28.891 1 88.81 154 GLY B CA 1
ATOM 4007 C C . GLY B 1 154 ? -7.395 -25.875 -28.219 1 88.81 154 GLY B C 1
ATOM 4008 O O . GLY B 1 154 ? -6.184 -25.969 -28 1 88.81 154 GLY B O 1
ATOM 4009 N N . GLY B 1 155 ? -8.375 -26.859 -27.75 1 92.69 155 GLY B N 1
ATOM 4010 C CA . GLY B 1 155 ? -7.965 -28.078 -27.062 1 92.69 155 GLY B CA 1
ATOM 4011 C C . GLY B 1 155 ? -8.195 -28.031 -25.562 1 92.69 155 GLY B C 1
ATOM 4012 O O . GLY B 1 155 ? -8.633 -27 -25.031 1 92.69 155 GLY B O 1
ATOM 4013 N N . ARG B 1 156 ? -7.883 -29.141 -25 1 94.62 156 ARG B N 1
ATOM 4014 C CA . ARG B 1 156 ? -8 -29.25 -23.547 1 94.62 156 ARG B CA 1
ATOM 4015 C C . ARG B 1 156 ? -6.695 -28.844 -22.859 1 94.62 156 ARG B C 1
ATOM 4017 O O . ARG B 1 156 ? -5.77 -29.641 -22.766 1 94.62 156 ARG B O 1
ATOM 4024 N N . TRP B 1 157 ? -6.648 -27.547 -22.453 1 96.44 157 TRP B N 1
ATOM 4025 C CA . TRP B 1 157 ? -5.426 -26.969 -21.906 1 96.44 157 TRP B CA 1
ATOM 4026 C C . TRP B 1 157 ? -5.688 -26.359 -20.547 1 96.44 157 TRP B C 1
ATOM 4028 O O . TRP B 1 157 ? -6.66 -25.625 -20.359 1 96.44 157 TRP B O 1
ATOM 4038 N N . TYR B 1 158 ? -4.848 -26.766 -19.594 1 96.38 158 TYR B N 1
ATOM 4039 C CA . TYR B 1 158 ? -4.863 -26.25 -18.234 1 96.38 158 TYR B CA 1
ATOM 4040 C C . TYR B 1 158 ? -3.52 -25.625 -17.875 1 96.38 158 TYR B C 1
ATOM 4042 O O . TYR B 1 158 ? -2.465 -26.141 -18.234 1 96.38 158 TYR B O 1
ATOM 4050 N N . VAL B 1 159 ? -3.543 -24.484 -17.234 1 96.88 159 VAL B N 1
ATOM 4051 C CA . VAL B 1 159 ? -2.311 -23.875 -16.75 1 96.88 159 VAL B CA 1
ATOM 4052 C C . VAL B 1 159 ? -2.223 -24 -15.234 1 96.88 159 VAL B C 1
ATOM 4054 O O . VAL B 1 159 ? -3.084 -23.5 -14.516 1 96.88 159 VAL B O 1
ATOM 4057 N N . ALA B 1 160 ? -1.193 -24.625 -14.789 1 96.62 160 ALA B N 1
ATOM 4058 C CA . ALA B 1 160 ? -1.033 -24.953 -13.375 1 96.62 160 ALA B CA 1
ATOM 4059 C C . ALA B 1 160 ? -0.494 -23.75 -12.602 1 96.62 160 ALA B C 1
ATOM 4061 O O . ALA B 1 160 ? 0.68 -23.719 -12.219 1 96.62 160 ALA B O 1
ATOM 4062 N N . GLU B 1 161 ? -1.353 -22.828 -12.32 1 96.62 161 GLU B N 1
ATOM 4063 C CA . GLU B 1 161 ? -1.093 -21.75 -11.367 1 96.62 161 GLU B CA 1
ATOM 4064 C C . GLU B 1 161 ? -1.476 -22.172 -9.953 1 96.62 161 GLU B C 1
ATOM 4066 O O . GLU B 1 161 ? -2.613 -21.953 -9.523 1 96.62 161 GLU B O 1
ATOM 4071 N N . ASN B 1 162 ? -0.475 -22.641 -9.242 1 95.81 162 ASN B N 1
ATOM 4072 C CA . ASN B 1 162 ? -0.767 -23.297 -7.969 1 95.81 162 ASN B CA 1
ATOM 4073 C C . ASN B 1 162 ? -1.176 -22.281 -6.902 1 95.81 162 ASN B C 1
ATOM 4075 O O . ASN B 1 162 ? -1.792 -22.641 -5.898 1 95.81 162 ASN B O 1
ATOM 4079 N N . TRP B 1 163 ? -0.974 -21 -7.129 1 95.75 163 TRP B N 1
ATOM 4080 C CA . TRP B 1 163 ? -1.334 -20 -6.125 1 95.75 163 TRP B CA 1
ATOM 4081 C C . TRP B 1 163 ? -2.846 -19.828 -6.059 1 95.75 163 TRP B C 1
ATOM 4083 O O . TRP B 1 163 ? -3.371 -19.297 -5.07 1 95.75 163 TRP B O 1
ATOM 4093 N N . ARG B 1 164 ? -3.492 -20.25 -7.074 1 96.06 164 ARG B N 1
ATOM 4094 C CA . ARG B 1 164 ? -4.953 -20.266 -7.02 1 96.06 164 ARG B CA 1
ATOM 4095 C C . ARG B 1 164 ? -5.453 -21.359 -6.094 1 96.06 164 ARG B C 1
ATOM 4097 O O . ARG B 1 164 ? -6.633 -21.391 -5.734 1 96.06 164 ARG B O 1
ATOM 4104 N N . PHE B 1 165 ? -4.531 -22.172 -5.676 1 96 165 PHE B N 1
ATOM 4105 C CA . PHE B 1 165 ? -4.91 -23.328 -4.863 1 96 165 PHE B CA 1
ATOM 4106 C C . PHE B 1 165 ? -4.25 -23.25 -3.49 1 96 165 PHE B C 1
ATOM 4108 O O . PHE B 1 165 ? -4.23 -24.25 -2.758 1 96 165 PHE B O 1
ATOM 4115 N N . GLU B 1 166 ? -3.633 -22.156 -3.184 1 95.31 166 GLU B N 1
ATOM 4116 C CA . GLU B 1 166 ? -3.191 -21.922 -1.81 1 95.31 166 GLU B CA 1
ATOM 4117 C C . GLU B 1 166 ? -4.379 -21.781 -0.866 1 95.31 166 GLU B C 1
ATOM 4119 O O . GLU B 1 166 ? -5.238 -20.906 -1.068 1 95.31 166 GLU B O 1
ATOM 4124 N N . PRO B 1 167 ? -4.395 -22.562 0.209 1 95.81 167 PRO B N 1
ATOM 4125 C CA . PRO B 1 167 ? -5.594 -22.594 1.051 1 95.81 167 PRO B CA 1
ATOM 4126 C C . PRO B 1 167 ? -5.926 -21.234 1.659 1 95.81 167 PRO B C 1
ATOM 4128 O O . PRO B 1 167 ? -7.094 -20.844 1.716 1 95.81 167 PRO B O 1
ATOM 4131 N N . ALA B 1 168 ? -4.965 -20.531 2.115 1 96.12 168 ALA B N 1
ATOM 4132 C CA . ALA B 1 168 ? -5.207 -19.234 2.771 1 96.12 168 ALA B CA 1
ATOM 4133 C C . ALA B 1 168 ? -5.926 -18.281 1.835 1 96.12 168 ALA B C 1
ATOM 4135 O O . ALA B 1 168 ? -6.883 -17.609 2.236 1 96.12 168 ALA B O 1
ATOM 4136 N N . PHE B 1 169 ? -5.488 -18.219 0.585 1 96.81 169 PHE B N 1
ATOM 4137 C CA . PHE B 1 169 ? -6.098 -17.297 -0.372 1 96.81 169 PHE B CA 1
ATOM 4138 C C . PHE B 1 169 ? -7.508 -17.75 -0.729 1 96.81 169 PHE B C 1
ATOM 4140 O O . PHE B 1 169 ? -8.398 -16.906 -0.931 1 96.81 169 PHE B O 1
ATOM 4147 N N . ARG B 1 170 ? -7.73 -19.016 -0.788 1 96.56 170 ARG B N 1
ATOM 4148 C CA . ARG B 1 170 ? -9.07 -19.516 -1.07 1 96.56 170 ARG B CA 1
ATOM 4149 C C . ARG B 1 170 ? -10.016 -19.25 0.093 1 96.56 170 ARG B C 1
ATOM 4151 O O . ARG B 1 170 ? -11.18 -18.906 -0.116 1 96.56 170 ARG B O 1
ATOM 4158 N N . VAL B 1 171 ? -9.5 -19.422 1.282 1 96.69 171 VAL B N 1
ATOM 4159 C CA . VAL B 1 171 ? -10.305 -19.125 2.461 1 96.69 171 VAL B CA 1
ATOM 4160 C C . VAL B 1 171 ? -10.664 -17.641 2.471 1 96.69 171 VAL B C 1
ATOM 4162 O O . VAL B 1 171 ? -11.82 -17.281 2.691 1 96.69 171 VAL B O 1
ATOM 4165 N N . ALA B 1 172 ? -9.695 -16.828 2.211 1 96.75 172 ALA B N 1
ATOM 4166 C CA . ALA B 1 172 ? -9.93 -15.391 2.143 1 96.75 172 ALA B CA 1
ATOM 4167 C C . ALA B 1 172 ? -10.961 -15.047 1.071 1 96.75 172 ALA B C 1
ATOM 4169 O O . ALA B 1 172 ? -11.875 -14.258 1.31 1 96.75 172 ALA B O 1
ATOM 4170 N N . ALA B 1 173 ? -10.797 -15.633 -0.089 1 95.94 173 ALA B N 1
ATOM 4171 C CA . ALA B 1 173 ? -11.727 -15.391 -1.191 1 95.94 173 ALA B CA 1
ATOM 4172 C C . ALA B 1 173 ? -13.148 -15.773 -0.804 1 95.94 173 ALA B C 1
ATOM 4174 O O . ALA B 1 173 ? -14.094 -15.016 -1.047 1 95.94 173 ALA B O 1
ATOM 4175 N N . ALA B 1 174 ? -13.289 -16.891 -0.204 1 94.62 174 ALA B N 1
ATOM 4176 C CA . ALA B 1 174 ? -14.602 -17.375 0.218 1 94.62 174 ALA B CA 1
ATOM 4177 C C . ALA B 1 174 ? -15.227 -16.422 1.232 1 94.62 174 ALA B C 1
ATOM 4179 O O . ALA B 1 174 ? -16.406 -16.062 1.112 1 94.62 174 ALA B O 1
ATOM 4180 N N . ALA B 1 175 ? -14.445 -16.031 2.182 1 94.75 175 ALA B N 1
ATOM 4181 C CA . ALA B 1 175 ? -14.938 -15.133 3.229 1 94.75 175 ALA B CA 1
ATOM 4182 C C . ALA B 1 175 ? -15.344 -13.781 2.646 1 94.75 175 ALA B C 1
ATOM 4184 O O . ALA B 1 175 ? -16.406 -13.25 2.979 1 94.75 175 ALA B O 1
ATOM 4185 N N . VAL B 1 176 ? -14.508 -13.219 1.809 1 94.19 176 VAL B N 1
ATOM 4186 C CA . VAL B 1 176 ? -14.781 -11.922 1.195 1 94.19 176 VAL B CA 1
ATOM 4187 C C . VAL B 1 176 ? -16.062 -12.008 0.363 1 94.19 176 VAL B C 1
ATOM 4189 O O . VAL B 1 176 ? -16.922 -11.141 0.465 1 94.19 176 VAL B O 1
ATOM 4192 N N . HIS B 1 177 ? -16.188 -12.992 -0.397 1 90.75 177 HIS B N 1
ATOM 4193 C CA . HIS B 1 177 ? -17.359 -13.164 -1.254 1 90.75 177 HIS B CA 1
ATOM 4194 C C . HIS B 1 177 ? -18.625 -13.367 -0.427 1 90.75 177 HIS B C 1
ATOM 4196 O O . HIS B 1 177 ? -19.719 -12.969 -0.846 1 90.75 177 HIS B O 1
ATOM 4202 N N . ALA B 1 178 ? -18.438 -13.953 0.682 1 92.62 178 ALA B N 1
ATOM 4203 C CA . ALA B 1 178 ? -19.578 -14.195 1.568 1 92.62 178 ALA B CA 1
ATOM 4204 C C . ALA B 1 178 ? -19.938 -12.938 2.352 1 92.62 178 ALA B C 1
ATOM 4206 O O . ALA B 1 178 ? -20.906 -12.938 3.121 1 92.62 178 ALA B O 1
ATOM 4207 N N . GLY B 1 179 ? -19.141 -11.883 2.215 1 92.81 179 GLY B N 1
ATOM 4208 C CA . GLY B 1 179 ? -19.5 -10.594 2.775 1 92.81 179 GLY B CA 1
ATOM 4209 C C . GLY B 1 179 ? -18.875 -10.336 4.137 1 92.81 179 GLY B C 1
ATOM 4210 O O . GLY B 1 179 ? -19.438 -9.594 4.945 1 92.81 179 GLY B O 1
ATOM 4211 N N . VAL B 1 180 ? -17.797 -10.961 4.418 1 94 180 VAL B N 1
ATOM 4212 C CA . VAL B 1 180 ? -17.156 -10.836 5.727 1 94 180 VAL B CA 1
ATOM 4213 C C . VAL B 1 180 ? -16.844 -9.375 6.02 1 94 180 VAL B C 1
ATOM 4215 O O . VAL B 1 180 ? -16.844 -8.953 7.18 1 94 180 VAL B O 1
ATOM 4218 N N . LEU B 1 181 ? -16.672 -8.586 4.996 1 94.44 181 LEU B N 1
ATOM 4219 C CA . LEU B 1 181 ? -16.234 -7.199 5.156 1 94.44 181 LEU B CA 1
ATOM 4220 C C . LEU B 1 181 ? -17.375 -6.234 4.852 1 94.44 181 LEU B C 1
ATOM 4222 O O . LEU B 1 181 ? -17.172 -5.02 4.82 1 94.44 181 LEU B O 1
ATOM 4226 N N . GLY B 1 182 ? -18.516 -6.715 4.648 1 89.56 182 GLY B N 1
ATOM 4227 C CA . GLY B 1 182 ? -19.672 -5.879 4.336 1 89.56 182 GLY B CA 1
ATOM 4228 C C . GLY B 1 182 ? -20.031 -5.879 2.863 1 89.56 182 GLY B C 1
ATOM 4229 O O . GLY B 1 182 ? -19.703 -6.828 2.145 1 89.56 182 GLY B O 1
ATOM 4230 N N . GLU B 1 183 ? -20.828 -4.746 2.514 1 75.94 183 GLU B N 1
ATOM 4231 C CA . GLU B 1 183 ? -21.328 -4.664 1.148 1 75.94 183 GLU B CA 1
ATOM 4232 C C . GLU B 1 183 ? -20.188 -4.578 0.137 1 75.94 183 GLU B C 1
ATOM 4234 O O . GLU B 1 183 ? -19.188 -3.918 0.386 1 75.94 183 GLU B O 1
ATOM 4239 N N . ALA B 1 184 ? -20.609 -5.207 -0.972 1 65.94 184 ALA B N 1
ATOM 4240 C CA . ALA B 1 184 ? -19.672 -5.207 -2.094 1 65.94 184 ALA B CA 1
ATOM 4241 C C . ALA B 1 184 ? -19.469 -3.795 -2.631 1 65.94 184 ALA B C 1
ATOM 4243 O O . ALA B 1 184 ? -20.391 -2.977 -2.625 1 65.94 184 ALA B O 1
ATOM 4244 N N . GLY B 1 185 ? -18.391 -3.264 -2.625 1 67.25 185 GLY B N 1
ATOM 4245 C CA . GLY B 1 185 ? -18.125 -1.949 -3.188 1 67.25 185 GLY B CA 1
ATOM 4246 C C . GLY B 1 185 ? -17.484 -0.996 -2.195 1 67.25 185 GLY B C 1
ATOM 4247 O O . GLY B 1 185 ? -17.156 0.138 -2.543 1 67.25 185 GLY B O 1
ATOM 4248 N N . ALA B 1 186 ? -17.469 -1.414 -1.119 1 82.31 186 ALA B N 1
ATOM 4249 C CA . ALA B 1 186 ? -16.922 -0.526 -0.089 1 82.31 186 ALA B CA 1
ATOM 4250 C C . ALA B 1 186 ? -15.625 -1.073 0.486 1 82.31 186 ALA B C 1
ATOM 4252 O O . ALA B 1 186 ? -15.414 -1.044 1.701 1 82.31 186 ALA B O 1
ATOM 4253 N N . VAL B 1 187 ? -14.781 -1.522 -0.45 1 90.94 187 VAL B N 1
ATOM 4254 C CA . VAL B 1 187 ? -13.586 -2.197 0.034 1 90.94 187 VAL B CA 1
ATOM 4255 C C . VAL B 1 187 ? -12.344 -1.495 -0.512 1 90.94 187 VAL B C 1
ATOM 4257 O O . VAL B 1 187 ? -12.352 -0.993 -1.638 1 90.94 187 VAL B O 1
ATOM 4260 N N . ALA B 1 188 ? -11.359 -1.325 0.279 1 95.12 188 ALA B N 1
ATOM 4261 C CA . ALA B 1 188 ? -10.016 -0.944 -0.137 1 95.12 188 ALA B CA 1
ATOM 4262 C C . ALA B 1 188 ? -8.992 -1.991 0.294 1 95.12 188 ALA B C 1
ATOM 4264 O O . ALA B 1 188 ? -9.227 -2.75 1.236 1 95.12 188 ALA B O 1
ATOM 4265 N N . PHE B 1 189 ? -7.852 -2.068 -0.481 1 96.69 189 PHE B N 1
ATOM 4266 C CA . PHE B 1 189 ? -6.906 -3.129 -0.155 1 96.69 189 PHE B CA 1
ATOM 4267 C C . PHE B 1 189 ? -5.473 -2.658 -0.366 1 96.69 189 PHE B C 1
ATOM 4269 O O . PHE B 1 189 ? -5.234 -1.677 -1.073 1 96.69 189 PHE B O 1
ATOM 4276 N N . SER B 1 190 ? -4.566 -3.285 0.336 1 96.81 190 SER B N 1
ATOM 4277 C CA . SER B 1 190 ? -3.121 -3.121 0.194 1 96.81 190 SER B CA 1
ATOM 4278 C C . SER B 1 190 ? -2.418 -4.469 0.097 1 96.81 190 SER B C 1
ATOM 4280 O O . SER B 1 190 ? -2.557 -5.312 0.985 1 96.81 190 SER B O 1
ATOM 4282 N N . ALA B 1 191 ? -1.706 -4.605 -0.991 1 97.25 191 ALA B N 1
ATOM 4283 C CA . ALA B 1 191 ? -0.963 -5.84 -1.227 1 97.25 191 ALA B CA 1
ATOM 4284 C C . ALA B 1 191 ? 0.541 -5.586 -1.23 1 97.25 191 ALA B C 1
ATOM 4286 O O . ALA B 1 191 ? 1.008 -4.605 -1.817 1 97.25 191 ALA B O 1
ATOM 4287 N N . HIS B 1 192 ? 1.26 -6.469 -0.509 1 95.62 192 HIS B N 1
ATOM 4288 C CA . HIS B 1 192 ? 2.713 -6.387 -0.437 1 95.62 192 HIS B CA 1
ATOM 4289 C C . HIS B 1 192 ? 3.359 -7.719 -0.799 1 95.62 192 HIS B C 1
ATOM 4291 O O . HIS B 1 192 ? 3.135 -8.727 -0.122 1 95.62 192 HIS B O 1
ATOM 4297 N N . SER B 1 193 ? 4.039 -7.719 -1.858 1 95.5 193 SER B N 1
ATOM 4298 C CA . SER B 1 193 ? 4.891 -8.836 -2.246 1 95.5 193 SER B CA 1
ATOM 4299 C C . SER B 1 193 ? 6.355 -8.414 -2.312 1 95.5 193 SER B C 1
ATOM 4301 O O . SER B 1 193 ? 6.969 -8.445 -3.383 1 95.5 193 SER B O 1
ATOM 4303 N N . VAL B 1 194 ? 6.863 -8.07 -1.188 1 92.75 194 VAL B N 1
ATOM 4304 C CA . VAL B 1 194 ? 8.227 -7.566 -1.054 1 92.75 194 VAL B CA 1
ATOM 4305 C C . VAL B 1 194 ? 9.102 -8.617 -0.372 1 92.75 194 VAL B C 1
ATOM 4307 O O . VAL B 1 194 ? 8.844 -9 0.771 1 92.75 194 VAL B O 1
ATOM 4310 N N . SER B 1 195 ? 10.039 -9.07 -1.098 1 89.75 195 SER B N 1
ATOM 4311 C CA . SER B 1 195 ? 11 -10.047 -0.585 1 89.75 195 SER B CA 1
ATOM 4312 C C . SER B 1 195 ? 12.336 -9.938 -1.31 1 89.75 195 SER B C 1
ATOM 4314 O O . SER B 1 195 ? 12.383 -9.859 -2.539 1 89.75 195 SER B O 1
ATOM 4316 N N . PHE B 1 196 ? 13.359 -10.055 -0.555 1 91.31 196 PHE B N 1
ATOM 4317 C CA . PHE B 1 196 ? 14.695 -9.992 -1.146 1 91.31 196 PHE B CA 1
ATOM 4318 C C . PHE B 1 196 ? 15.078 -11.344 -1.749 1 91.31 196 PHE B C 1
ATOM 4320 O O . PHE B 1 196 ? 15.125 -12.352 -1.044 1 91.31 196 PHE B O 1
ATOM 4327 N N . MET B 1 197 ? 15.359 -11.336 -3.082 1 92.44 197 MET B N 1
ATOM 4328 C CA . MET B 1 197 ? 15.883 -12.531 -3.742 1 92.44 197 MET B CA 1
ATOM 4329 C C . MET B 1 197 ? 17.391 -12.656 -3.541 1 92.44 197 MET B C 1
ATOM 4331 O O . MET B 1 197 ? 18.156 -11.859 -4.09 1 92.44 197 MET B O 1
ATOM 4335 N N . PRO B 1 198 ? 17.766 -13.68 -2.805 1 90.75 198 PRO B N 1
ATOM 4336 C CA . PRO B 1 198 ? 19.203 -13.805 -2.541 1 90.75 198 PRO B CA 1
ATOM 4337 C C . PRO B 1 198 ? 20.016 -14.133 -3.799 1 90.75 198 PRO B C 1
ATOM 4339 O O . PRO B 1 198 ? 19.547 -14.891 -4.656 1 90.75 198 PRO B O 1
ATOM 4342 N N . PRO B 1 199 ? 21.203 -13.57 -3.846 1 88.88 199 PRO B N 1
ATOM 4343 C CA . PRO B 1 199 ? 22.031 -13.789 -5.039 1 88.88 199 PRO B CA 1
ATOM 4344 C C . PRO B 1 199 ? 22.547 -15.227 -5.145 1 88.88 199 PRO B C 1
ATOM 4346 O O . PRO B 1 199 ? 22.953 -15.656 -6.223 1 88.88 199 PRO B O 1
ATOM 4349 N N . ASP B 1 200 ? 22.453 -15.969 -4.082 1 89.69 200 ASP B N 1
ATOM 4350 C CA . ASP B 1 200 ? 23.094 -17.281 -4.066 1 89.69 200 ASP B CA 1
ATOM 4351 C C . ASP B 1 200 ? 22.078 -18.391 -4.324 1 89.69 200 ASP B C 1
ATOM 4353 O O . ASP B 1 200 ? 22.438 -19.578 -4.316 1 89.69 200 ASP B O 1
ATOM 4357 N N . VAL B 1 201 ? 20.891 -18.031 -4.629 1 87.56 201 VAL B N 1
ATOM 4358 C CA . VAL B 1 201 ? 19.922 -19.062 -4.953 1 87.56 201 VAL B CA 1
ATOM 4359 C C . VAL B 1 201 ? 20.109 -19.531 -6.391 1 87.56 201 VAL B C 1
ATOM 4361 O O . VAL B 1 201 ? 20.609 -18.781 -7.23 1 87.56 201 VAL B O 1
ATOM 4364 N N . PRO B 1 202 ? 19.719 -20.75 -6.66 1 83.88 202 PRO B N 1
ATOM 4365 C CA . PRO B 1 202 ? 19.953 -21.312 -7.992 1 83.88 202 PRO B CA 1
ATOM 4366 C C . PRO B 1 202 ? 19.359 -20.453 -9.109 1 83.88 202 PRO B C 1
ATOM 4368 O O . PRO B 1 202 ? 19.938 -20.375 -10.195 1 83.88 202 PRO B O 1
ATOM 4371 N N . TYR B 1 203 ? 18.312 -19.734 -8.867 1 85.38 203 TYR B N 1
ATOM 4372 C CA . TYR B 1 203 ? 17.609 -18.922 -9.852 1 85.38 203 TYR B CA 1
ATOM 4373 C C . TYR B 1 203 ? 18.469 -17.734 -10.297 1 85.38 203 TYR B C 1
ATOM 4375 O O . TYR B 1 203 ? 18.266 -17.188 -11.383 1 85.38 203 TYR B O 1
ATOM 4383 N N . MET B 1 204 ? 19.391 -17.406 -9.438 1 89.81 204 MET B N 1
ATOM 4384 C CA . MET B 1 204 ? 20.156 -16.188 -9.672 1 89.81 204 MET B CA 1
ATOM 4385 C C . MET B 1 204 ? 21.547 -16.516 -10.211 1 89.81 204 MET B C 1
ATOM 4387 O O . MET B 1 204 ? 22.344 -15.602 -10.445 1 89.81 204 MET B O 1
ATOM 4391 N N . GLN B 1 205 ? 21.828 -17.781 -10.391 1 88.62 205 GLN B N 1
ATOM 4392 C CA . GLN B 1 205 ? 23.156 -18.188 -10.852 1 88.62 205 GLN B CA 1
ATOM 4393 C C . GLN B 1 205 ? 23.312 -17.953 -12.352 1 88.62 205 GLN B C 1
ATOM 4395 O O . GLN B 1 205 ? 22.344 -18.016 -13.102 1 88.62 205 GLN B O 1
ATOM 4400 N N . PRO B 1 206 ? 24.625 -17.781 -12.57 1 84.38 206 PRO B N 1
ATOM 4401 C CA . PRO B 1 206 ? 24.891 -17.672 -14.008 1 84.38 206 PRO B CA 1
ATOM 4402 C C . PRO B 1 206 ? 24.469 -18.922 -14.781 1 84.38 206 PRO B C 1
ATOM 4404 O O . PRO B 1 206 ? 24.625 -20.047 -14.281 1 84.38 206 PRO B O 1
ATOM 4407 N N . GLY B 1 207 ? 23.859 -18.875 -15.859 1 83.31 207 GLY B N 1
ATOM 4408 C CA . GLY B 1 207 ? 23.406 -20.016 -16.641 1 83.31 207 GLY B CA 1
ATOM 4409 C C . GLY B 1 207 ? 21.922 -20.266 -16.531 1 83.31 207 GLY B C 1
ATOM 4410 O O . GLY B 1 207 ? 21.328 -20.938 -17.375 1 83.31 207 GLY B O 1
ATOM 4411 N N . SER B 1 208 ? 21.484 -19.75 -15.328 1 86.25 208 SER B N 1
ATOM 4412 C CA . SER B 1 208 ? 20.031 -19.844 -15.195 1 86.25 208 SER B CA 1
ATOM 4413 C C . SER B 1 208 ? 19.328 -19.078 -16.297 1 86.25 208 SER B C 1
ATOM 4415 O O . SER B 1 208 ? 19.734 -17.969 -16.656 1 86.25 208 SER B O 1
ATOM 4417 N N . TRP B 1 209 ? 18.266 -19.75 -16.828 1 82.69 209 TRP B N 1
ATOM 4418 C CA . TRP B 1 209 ? 17.5 -19.062 -17.859 1 82.69 209 TRP B CA 1
ATOM 4419 C C . TRP B 1 209 ? 16.891 -17.781 -17.312 1 82.69 209 TRP B C 1
ATOM 4421 O O . TRP B 1 209 ? 16.625 -16.844 -18.078 1 82.69 209 TRP B O 1
ATOM 4431 N N . ARG B 1 210 ? 16.766 -17.578 -16.047 1 88.12 210 ARG B N 1
ATOM 4432 C CA . ARG B 1 210 ? 16.188 -16.406 -15.406 1 88.12 210 ARG B CA 1
ATOM 4433 C C . ARG B 1 210 ? 17.156 -15.234 -15.438 1 88.12 210 ARG B C 1
ATOM 4435 O O . ARG B 1 210 ? 16.766 -14.094 -15.18 1 88.12 210 ARG B O 1
ATOM 4442 N N . MET B 1 211 ? 18.328 -15.547 -15.68 1 90.62 211 MET B N 1
ATOM 4443 C CA . MET B 1 211 ? 19.344 -14.5 -15.688 1 90.62 211 MET B CA 1
ATOM 4444 C C . MET B 1 211 ? 19.703 -14.102 -17.125 1 90.62 211 MET B C 1
ATOM 4446 O O . MET B 1 211 ? 20.562 -13.242 -17.328 1 90.62 211 MET B O 1
ATOM 4450 N N . SER B 1 212 ? 19.031 -14.688 -18.047 1 86.5 212 SER B N 1
ATOM 4451 C CA . SER B 1 212 ? 19.266 -14.336 -19.438 1 86.5 212 SER B CA 1
ATOM 4452 C C . SER B 1 212 ? 18.719 -12.953 -19.766 1 86.5 212 SER B C 1
ATOM 4454 O O . SER B 1 212 ? 17.922 -12.398 -19.016 1 86.5 212 SER B O 1
ATOM 4456 N N . GLU B 1 213 ? 19.094 -12.422 -20.953 1 85.38 213 GLU B N 1
ATOM 4457 C CA . GLU B 1 213 ? 18.672 -11.094 -21.391 1 85.38 213 GLU B CA 1
ATOM 4458 C C . GLU B 1 213 ? 17.188 -11.078 -21.734 1 85.38 213 GLU B C 1
ATOM 4460 O O . GLU B 1 213 ? 16.547 -10.023 -21.766 1 85.38 213 GLU B O 1
ATOM 4465 N N . THR B 1 214 ? 16.688 -12.219 -21.922 1 80.75 214 THR B N 1
ATOM 4466 C CA . THR B 1 214 ? 15.289 -12.305 -22.328 1 80.75 214 THR B CA 1
ATOM 4467 C C . THR B 1 214 ? 14.406 -12.75 -21.156 1 80.75 214 THR B C 1
ATOM 4469 O O . THR B 1 214 ? 13.227 -13.039 -21.344 1 80.75 214 THR B O 1
ATOM 4472 N N . SER B 1 215 ? 15.102 -12.75 -20.031 1 85.44 215 SER B N 1
ATOM 4473 C CA . SER B 1 215 ? 14.336 -13.164 -18.859 1 85.44 215 SER B CA 1
ATOM 4474 C C . SER B 1 215 ? 13.242 -12.164 -18.516 1 85.44 215 SER B C 1
ATOM 4476 O O . SER B 1 215 ? 13.32 -10.992 -18.906 1 85.44 215 SER B O 1
ATOM 4478 N N . ASN B 1 216 ? 12.172 -12.695 -17.938 1 89.75 216 ASN B N 1
ATOM 4479 C CA . ASN B 1 216 ? 11.047 -11.883 -17.469 1 89.75 216 ASN B CA 1
ATOM 4480 C C . ASN B 1 216 ? 10.547 -12.352 -16.109 1 89.75 216 ASN B C 1
ATOM 4482 O O . ASN B 1 216 ? 9.664 -13.203 -16.031 1 89.75 216 ASN B O 1
ATOM 4486 N N . TRP B 1 217 ? 11.102 -11.711 -15.078 1 90.81 217 TRP B N 1
ATOM 4487 C CA . TRP B 1 217 ? 10.781 -12.109 -13.711 1 90.81 217 TRP B CA 1
ATOM 4488 C C . TRP B 1 217 ? 9.328 -11.789 -13.367 1 90.81 217 TRP B C 1
ATOM 4490 O O . TRP B 1 217 ? 8.742 -12.414 -12.477 1 90.81 217 TRP B O 1
ATOM 4500 N N . MET B 1 218 ? 8.734 -10.797 -14.031 1 90.69 218 MET B N 1
ATOM 4501 C CA . MET B 1 218 ? 7.328 -10.477 -13.812 1 90.69 218 MET B CA 1
ATOM 4502 C C . MET B 1 218 ? 6.422 -11.586 -14.336 1 90.69 218 MET B C 1
ATOM 4504 O O . MET B 1 218 ? 5.465 -11.977 -13.664 1 90.69 218 MET B O 1
ATOM 4508 N N . ALA B 1 219 ? 6.777 -12.094 -15.461 1 90.44 219 ALA B N 1
ATOM 4509 C CA . ALA B 1 219 ? 6.012 -13.211 -16 1 90.44 219 ALA B CA 1
ATOM 4510 C C . ALA B 1 219 ? 6.23 -14.484 -15.188 1 90.44 219 ALA B C 1
ATOM 4512 O O . ALA B 1 219 ? 5.324 -15.312 -15.062 1 90.44 219 ALA B O 1
ATOM 4513 N N . ASP B 1 220 ? 7.359 -14.578 -14.633 1 90.12 220 ASP B N 1
ATOM 4514 C CA . ASP B 1 220 ? 7.703 -15.805 -13.922 1 90.12 220 ASP B CA 1
ATOM 4515 C C . ASP B 1 220 ? 7.176 -15.766 -12.484 1 90.12 220 ASP B C 1
ATOM 4517 O O . ASP B 1 220 ? 6.598 -16.75 -12.008 1 90.12 220 ASP B O 1
ATOM 4521 N N . VAL B 1 221 ? 7.395 -14.633 -11.812 1 92.19 221 VAL B N 1
ATOM 4522 C CA . VAL B 1 221 ? 7.098 -14.547 -10.391 1 92.19 221 VAL B CA 1
ATOM 4523 C C . VAL B 1 221 ? 5.848 -13.695 -10.172 1 92.19 221 VAL B C 1
ATOM 4525 O O . VAL B 1 221 ? 4.992 -14.031 -9.352 1 92.19 221 VAL B O 1
ATOM 4528 N N . GLY B 1 222 ? 5.723 -12.695 -10.914 1 94.38 222 GLY B N 1
ATOM 4529 C CA . GLY B 1 222 ? 4.641 -11.742 -10.734 1 94.38 222 GLY B CA 1
ATOM 4530 C C . GLY B 1 222 ? 3.268 -12.352 -10.945 1 94.38 222 GLY B C 1
ATOM 4531 O O . GLY B 1 222 ? 2.293 -11.938 -10.312 1 94.38 222 GLY B O 1
ATOM 4532 N N . VAL B 1 223 ? 3.141 -13.305 -11.789 1 95.88 223 VAL B N 1
ATOM 4533 C CA . VAL B 1 223 ? 1.847 -13.875 -12.148 1 95.88 223 VAL B CA 1
ATOM 4534 C C . VAL B 1 223 ? 1.259 -14.609 -10.945 1 95.88 223 VAL B C 1
ATOM 4536 O O . VAL B 1 223 ? 0.037 -14.711 -10.805 1 95.88 223 VAL B O 1
ATOM 4539 N N . HIS B 1 224 ? 2.143 -15.18 -10.047 1 96.44 224 HIS B N 1
ATOM 4540 C CA . HIS B 1 224 ? 1.645 -15.789 -8.82 1 96.44 224 HIS B CA 1
ATOM 4541 C C . HIS B 1 224 ? 0.794 -14.812 -8.023 1 96.44 224 HIS B C 1
ATOM 4543 O O . HIS B 1 224 ? -0.309 -15.148 -7.59 1 96.44 224 HIS B O 1
ATOM 4549 N N . PHE B 1 225 ? 1.297 -13.672 -7.93 1 97.06 225 PHE B N 1
ATOM 4550 C CA . PHE B 1 225 ? 0.639 -12.656 -7.117 1 97.06 225 PHE B CA 1
ATOM 4551 C C . PHE B 1 225 ? -0.618 -12.141 -7.809 1 97.06 225 PHE B C 1
ATOM 4553 O O . PHE B 1 225 ? -1.647 -11.938 -7.16 1 97.06 225 PHE B O 1
ATOM 4560 N N . ALA B 1 226 ? -0.496 -11.969 -9.086 1 97.19 226 ALA B N 1
ATOM 4561 C CA . ALA B 1 226 ? -1.677 -11.578 -9.852 1 97.19 226 ALA B CA 1
ATOM 4562 C C . ALA B 1 226 ? -2.803 -12.586 -9.68 1 97.19 226 ALA B C 1
ATOM 4564 O O . ALA B 1 226 ? -3.959 -12.211 -9.469 1 97.19 226 ALA B O 1
ATOM 4565 N N . ALA B 1 227 ? -2.461 -13.828 -9.758 1 97.38 227 ALA B N 1
ATOM 4566 C CA . ALA B 1 227 ? -3.449 -14.898 -9.617 1 97.38 227 ALA B CA 1
ATOM 4567 C C . ALA B 1 227 ? -4.109 -14.852 -8.242 1 97.38 227 ALA B C 1
ATOM 4569 O O . ALA B 1 227 ? -5.336 -14.922 -8.133 1 97.38 227 ALA B O 1
ATOM 4570 N N . ALA B 1 228 ? -3.305 -14.703 -7.219 1 97.19 228 ALA B N 1
ATOM 4571 C CA . ALA B 1 228 ? -3.83 -14.648 -5.855 1 97.19 228 ALA B CA 1
ATOM 4572 C C . ALA B 1 228 ? -4.727 -13.43 -5.664 1 97.19 228 ALA B C 1
ATOM 4574 O O . ALA B 1 228 ? -5.812 -13.539 -5.082 1 97.19 228 ALA B O 1
ATOM 4575 N N . LEU B 1 229 ? -4.262 -12.312 -6.141 1 97.38 229 LEU B N 1
ATOM 4576 C CA . LEU B 1 229 ? -5.023 -11.078 -5.988 1 97.38 229 LEU B CA 1
ATOM 4577 C C . LEU B 1 229 ? -6.359 -11.18 -6.715 1 97.38 229 LEU B C 1
ATOM 4579 O O . LEU B 1 229 ? -7.402 -10.812 -6.164 1 97.38 229 LEU B O 1
ATOM 4583 N N . ARG B 1 230 ? -6.348 -11.672 -7.941 1 96.94 230 ARG B N 1
ATOM 4584 C CA . ARG B 1 230 ? -7.57 -11.789 -8.727 1 96.94 230 ARG B CA 1
ATOM 4585 C C . ARG B 1 230 ? -8.516 -12.812 -8.125 1 96.94 230 ARG B C 1
ATOM 4587 O O . ARG B 1 230 ? -9.742 -12.664 -8.203 1 96.94 230 ARG B O 1
ATOM 4594 N N . LEU B 1 231 ? -7.957 -13.828 -7.535 1 96.31 231 LEU B N 1
ATOM 4595 C CA . LEU B 1 231 ? -8.766 -14.82 -6.844 1 96.31 231 LEU B CA 1
ATOM 4596 C C . LEU B 1 231 ? -9.516 -14.195 -5.672 1 96.31 231 LEU B C 1
ATOM 4598 O O . LEU B 1 231 ? -10.711 -14.422 -5.504 1 96.31 231 LEU B O 1
ATOM 4602 N N . VAL B 1 232 ? -8.836 -13.406 -4.887 1 96.25 232 VAL B N 1
ATOM 4603 C CA . VAL B 1 232 ? -9.383 -12.906 -3.629 1 96.25 232 VAL B CA 1
ATOM 4604 C C . VAL B 1 232 ? -10.242 -11.672 -3.896 1 96.25 232 VAL B C 1
ATOM 4606 O O . VAL B 1 232 ? -11.312 -11.516 -3.309 1 96.25 232 VAL B O 1
ATOM 4609 N N . LEU B 1 233 ? -9.789 -10.781 -4.789 1 95 233 LEU B N 1
ATOM 4610 C CA . LEU B 1 233 ? -10.414 -9.477 -4.949 1 95 233 LEU B CA 1
ATOM 4611 C C . LEU B 1 233 ? -11.422 -9.492 -6.086 1 95 233 LEU B C 1
ATOM 4613 O O . LEU B 1 233 ? -12.297 -8.617 -6.16 1 95 233 LEU B O 1
ATOM 4617 N N . GLY B 1 234 ? -11.227 -10.391 -7.004 1 93.19 234 GLY B N 1
ATOM 4618 C CA . GLY B 1 234 ? -12.117 -10.484 -8.141 1 93.19 234 GLY B CA 1
ATOM 4619 C C . GLY B 1 234 ? -11.391 -10.531 -9.477 1 93.19 234 GLY B C 1
ATOM 4620 O O . GLY B 1 234 ? -10.352 -9.883 -9.641 1 93.19 234 GLY B O 1
ATOM 4621 N N . GLU B 1 235 ? -12.023 -11.172 -10.391 1 92.69 235 GLU B N 1
ATOM 4622 C CA . GLU B 1 235 ? -11.422 -11.383 -11.703 1 92.69 235 GLU B CA 1
ATOM 4623 C C . GLU B 1 235 ? -11.414 -10.094 -12.523 1 92.69 235 GLU B C 1
ATOM 4625 O O . GLU B 1 235 ? -10.719 -10.008 -13.539 1 92.69 235 GLU B O 1
ATOM 4630 N N . ASP B 1 236 ? -12.172 -9.102 -12.133 1 92.69 236 ASP B N 1
ATOM 4631 C CA . ASP B 1 236 ? -12.242 -7.832 -12.852 1 92.69 236 ASP B CA 1
ATOM 4632 C C . ASP B 1 236 ? -11.164 -6.867 -12.367 1 92.69 236 ASP B C 1
ATOM 4634 O O . ASP B 1 236 ? -11.172 -5.688 -12.719 1 92.69 236 ASP B O 1
ATOM 4638 N N . LEU B 1 237 ? -10.234 -7.367 -11.578 1 94.69 237 LEU B N 1
ATOM 4639 C CA . LEU B 1 237 ? -9.125 -6.543 -11.109 1 94.69 237 LEU B CA 1
ATOM 4640 C C . LEU B 1 237 ? -8.336 -5.973 -12.281 1 94.69 237 LEU B C 1
ATOM 4642 O O . LEU B 1 237 ? -7.949 -6.711 -13.188 1 94.69 237 LEU B O 1
ATOM 4646 N N . ARG B 1 238 ? -8.109 -4.652 -12.258 1 93.19 238 ARG B N 1
ATOM 4647 C CA . ARG B 1 238 ? -7.398 -4.008 -13.352 1 93.19 238 ARG B CA 1
ATOM 4648 C C . ARG B 1 238 ? -6.359 -3.018 -12.836 1 93.19 238 ARG B C 1
ATOM 4650 O O . ARG B 1 238 ? -6.488 -2.506 -11.719 1 93.19 238 ARG B O 1
ATOM 4657 N N . LEU B 1 239 ? -5.422 -2.777 -13.695 1 94.75 239 LEU B N 1
ATOM 4658 C CA . LEU B 1 239 ? -4.359 -1.821 -13.406 1 94.75 239 LEU B CA 1
ATOM 4659 C C . LEU B 1 239 ? -4.789 -0.403 -13.766 1 94.75 239 LEU B C 1
ATOM 4661 O O . LEU B 1 239 ? -5.273 -0.16 -14.875 1 94.75 239 LEU B O 1
ATOM 4665 N N . VAL B 1 240 ? -4.652 0.488 -12.82 1 91.81 240 VAL B N 1
ATOM 4666 C CA . VAL B 1 240 ? -4.883 1.905 -13.078 1 91.81 240 VAL B CA 1
ATOM 4667 C C . VAL B 1 240 ? -3.584 2.562 -13.547 1 91.81 240 VAL B C 1
ATOM 4669 O O . VAL B 1 240 ? -3.561 3.232 -14.586 1 91.81 240 VAL B O 1
ATOM 4672 N N . ALA B 1 241 ? -2.529 2.348 -12.766 1 90.88 241 ALA B N 1
ATOM 4673 C CA . ALA B 1 241 ? -1.2 2.859 -13.094 1 90.88 241 ALA B CA 1
ATOM 4674 C C . ALA B 1 241 ? -0.129 2.18 -12.242 1 90.88 241 ALA B C 1
ATOM 4676 O O . ALA B 1 241 ? -0.444 1.484 -11.273 1 90.88 241 ALA B O 1
ATOM 4677 N N . ALA B 1 242 ? 1.097 2.41 -12.672 1 94.19 242 ALA B N 1
ATOM 4678 C CA . ALA B 1 242 ? 2.221 1.866 -11.922 1 94.19 242 ALA B CA 1
ATOM 4679 C C . ALA B 1 242 ? 3.475 2.713 -12.117 1 94.19 242 ALA B C 1
ATOM 4681 O O . ALA B 1 242 ? 3.568 3.482 -13.078 1 94.19 242 ALA B O 1
ATOM 4682 N N . ALA B 1 243 ? 4.316 2.689 -11.148 1 92.62 243 ALA B N 1
ATOM 4683 C CA . ALA B 1 243 ? 5.688 3.184 -11.234 1 92.62 243 ALA B CA 1
ATOM 4684 C C . ALA B 1 243 ? 6.691 2.07 -10.945 1 92.62 243 ALA B C 1
ATOM 4686 O O . ALA B 1 243 ? 6.551 1.339 -9.961 1 92.62 243 ALA B O 1
ATOM 4687 N N . THR B 1 244 ? 7.66 1.931 -11.875 1 92.56 244 THR B N 1
ATOM 4688 C CA . THR B 1 244 ? 8.594 0.821 -11.742 1 92.56 244 THR B CA 1
ATOM 4689 C C . THR B 1 244 ? 10.008 1.334 -11.461 1 92.56 244 THR B C 1
ATOM 4691 O O . THR B 1 244 ? 10.305 2.504 -11.703 1 92.56 244 THR B O 1
ATOM 4694 N N . GLN B 1 245 ? 10.781 0.476 -10.82 1 90.69 245 GLN B N 1
ATOM 4695 C CA . GLN B 1 245 ? 12.211 0.669 -10.617 1 90.69 245 GLN B CA 1
ATOM 4696 C C . GLN B 1 245 ? 12.977 -0.636 -10.812 1 90.69 245 GLN B C 1
ATOM 4698 O O . GLN B 1 245 ? 12.438 -1.72 -10.594 1 90.69 245 GLN B O 1
ATOM 4703 N N . ARG B 1 246 ? 14.109 -0.469 -11.375 1 91.5 246 ARG B N 1
ATOM 4704 C CA . ARG B 1 246 ? 15.039 -1.59 -11.43 1 91.5 246 ARG B CA 1
ATOM 4705 C C . ARG B 1 246 ? 16.234 -1.35 -10.516 1 91.5 246 ARG B C 1
ATOM 4707 O O . ARG B 1 246 ? 17.234 -0.75 -10.938 1 91.5 246 ARG B O 1
ATOM 4714 N N . LEU B 1 247 ? 16.172 -1.875 -9.312 1 90.69 247 LEU B N 1
ATOM 4715 C CA . LEU B 1 247 ? 17.188 -1.65 -8.289 1 90.69 247 LEU B CA 1
ATOM 4716 C C . LEU B 1 247 ? 18.406 -2.545 -8.523 1 90.69 247 LEU B C 1
ATOM 4718 O O . LEU B 1 247 ? 19.531 -2.172 -8.188 1 90.69 247 LEU B O 1
ATOM 4722 N N . ARG B 1 248 ? 18.156 -3.729 -8.961 1 91.62 248 ARG B N 1
ATOM 4723 C CA . ARG B 1 248 ? 19.203 -4.668 -9.344 1 91.62 248 ARG B CA 1
ATOM 4724 C C . ARG B 1 248 ? 19.172 -4.938 -10.844 1 91.62 248 ARG B C 1
ATOM 4726 O O . ARG B 1 248 ? 18.25 -5.566 -11.352 1 91.62 248 ARG B O 1
ATOM 4733 N N . PRO B 1 249 ? 20.188 -4.609 -11.523 1 89.94 249 PRO B N 1
ATOM 4734 C CA . PRO B 1 249 ? 20.203 -4.648 -12.984 1 89.94 249 PRO B CA 1
ATOM 4735 C C . PRO B 1 249 ? 20 -6.055 -13.539 1 89.94 249 PRO B C 1
ATOM 4737 O O . PRO B 1 249 ? 19.5 -6.219 -14.656 1 89.94 249 PRO B O 1
ATOM 4740 N N . GLU B 1 250 ? 20.344 -7.09 -12.805 1 91.38 250 GLU B N 1
ATOM 4741 C CA . GLU B 1 250 ? 20.266 -8.453 -13.312 1 91.38 250 GLU B CA 1
ATOM 4742 C C . GLU B 1 250 ? 18.828 -8.961 -13.32 1 91.38 250 GLU B C 1
ATOM 4744 O O . GLU B 1 250 ? 18.5 -9.945 -13.992 1 91.38 250 GLU B O 1
ATOM 4749 N N . LEU B 1 251 ? 17.969 -8.305 -12.547 1 92.75 251 LEU B N 1
ATOM 4750 C CA . LEU B 1 251 ? 16.562 -8.703 -12.5 1 92.75 251 LEU B CA 1
ATOM 4751 C C . LEU B 1 251 ? 15.742 -7.934 -13.531 1 92.75 251 LEU B C 1
ATOM 4753 O O . LEU B 1 251 ? 15.477 -6.746 -13.359 1 92.75 251 LEU B O 1
ATOM 4757 N N . ARG B 1 252 ? 15.383 -8.727 -14.594 1 90.75 252 ARG B N 1
ATOM 4758 C CA . ARG B 1 252 ? 14.727 -8.086 -15.719 1 90.75 252 ARG B CA 1
ATOM 4759 C C . ARG B 1 252 ? 13.234 -8.43 -15.758 1 90.75 252 ARG B C 1
ATOM 4761 O O . ARG B 1 252 ? 12.836 -9.516 -15.328 1 90.75 252 ARG B O 1
ATOM 4768 N N . PRO B 1 253 ? 12.312 -7.461 -16.391 1 90.44 253 PRO B N 1
ATOM 4769 C CA . PRO B 1 253 ? 12.672 -6.129 -16.891 1 90.44 253 PRO B CA 1
ATOM 4770 C C . PRO B 1 253 ? 12.805 -5.098 -15.773 1 90.44 253 PRO B C 1
ATOM 4772 O O . PRO B 1 253 ? 13.453 -4.062 -15.961 1 90.44 253 PRO B O 1
ATOM 4775 N N . PHE B 1 254 ? 12.148 -5.254 -14.711 1 92.12 254 PHE B N 1
ATOM 4776 C CA . PHE B 1 254 ? 12.234 -4.496 -13.469 1 92.12 254 PHE B CA 1
ATOM 4777 C C . PHE B 1 254 ? 11.984 -5.395 -12.266 1 92.12 254 PHE B C 1
ATOM 4779 O O . PHE B 1 254 ? 11.469 -6.508 -12.414 1 92.12 254 PHE B O 1
ATOM 4786 N N . ASP B 1 255 ? 12.422 -4.898 -11.086 1 93.44 255 ASP B N 1
ATOM 4787 C CA . ASP B 1 255 ? 12.336 -5.793 -9.938 1 93.44 255 ASP B CA 1
ATOM 4788 C C . ASP B 1 255 ? 11.531 -5.156 -8.805 1 93.44 255 ASP B C 1
ATOM 4790 O O . ASP B 1 255 ? 11.359 -5.762 -7.746 1 93.44 255 ASP B O 1
ATOM 4794 N N . THR B 1 256 ? 11.109 -3.902 -9.008 1 94.62 256 THR B N 1
ATOM 4795 C CA . THR B 1 256 ? 10.352 -3.16 -8.008 1 94.62 256 THR B CA 1
ATOM 4796 C C . THR B 1 256 ? 9.289 -2.291 -8.672 1 94.62 256 THR B C 1
ATOM 4798 O O . THR B 1 256 ? 9.555 -1.648 -9.695 1 94.62 256 THR B O 1
ATOM 4801 N N . PHE B 1 257 ? 8.039 -2.35 -8.078 1 95.25 257 PHE B N 1
ATOM 4802 C CA . PHE B 1 257 ? 7.027 -1.43 -8.594 1 95.25 257 PHE B CA 1
ATOM 4803 C C . PHE B 1 257 ? 6.004 -1.097 -7.516 1 95.25 257 PHE B C 1
ATOM 4805 O O . PHE B 1 257 ? 5.879 -1.819 -6.527 1 95.25 257 PHE B O 1
ATOM 4812 N N . ALA B 1 258 ? 5.406 0.005 -7.648 1 96.5 258 ALA B N 1
ATOM 4813 C CA . ALA B 1 258 ? 4.176 0.404 -6.969 1 96.5 258 ALA B CA 1
ATOM 4814 C C . ALA B 1 258 ? 3.033 0.592 -7.961 1 96.5 258 ALA B C 1
ATOM 4816 O O . ALA B 1 258 ? 3.166 1.34 -8.938 1 96.5 258 ALA B O 1
ATOM 4817 N N . ALA B 1 259 ? 1.931 -0.12 -7.68 1 95.88 259 ALA B N 1
ATOM 4818 C CA . ALA B 1 259 ? 0.818 -0.069 -8.625 1 95.88 259 ALA B CA 1
ATOM 4819 C C . ALA B 1 259 ? -0.488 0.281 -7.918 1 95.88 259 ALA B C 1
ATOM 4821 O O . ALA B 1 259 ? -0.693 -0.092 -6.758 1 95.88 259 ALA B O 1
ATOM 4822 N N . THR B 1 260 ? -1.312 1.048 -8.594 1 95.06 260 THR B N 1
ATOM 4823 C CA . THR B 1 260 ? -2.701 1.27 -8.203 1 95.06 260 THR B CA 1
ATOM 4824 C C . THR B 1 260 ? -3.637 0.369 -9.008 1 95.06 260 THR B C 1
ATOM 4826 O O . THR B 1 260 ? -3.537 0.298 -10.234 1 95.06 260 THR B O 1
ATOM 4829 N N . LEU B 1 261 ? -4.457 -0.364 -8.227 1 95.38 261 LEU B N 1
ATOM 4830 C CA . LEU B 1 261 ? -5.395 -1.294 -8.844 1 95.38 261 LEU B CA 1
ATOM 4831 C C . LEU B 1 261 ? -6.832 -0.94 -8.477 1 95.38 261 LEU B C 1
ATOM 4833 O O . LEU B 1 261 ? -7.066 -0.222 -7.5 1 95.38 261 LEU B O 1
ATOM 4837 N N . ARG B 1 262 ? -7.762 -1.468 -9.312 1 93.5 262 ARG B N 1
ATOM 4838 C CA . ARG B 1 262 ? -9.172 -1.3 -8.969 1 93.5 262 ARG B CA 1
ATOM 4839 C C . ARG B 1 262 ? -10.008 -2.436 -9.539 1 93.5 262 ARG B C 1
ATOM 4841 O O . ARG B 1 262 ? -9.617 -3.076 -10.516 1 93.5 262 ARG B O 1
ATOM 4848 N N . THR B 1 263 ? -11.039 -2.754 -8.859 1 91.94 263 THR B N 1
ATOM 4849 C CA . THR B 1 263 ? -12.188 -3.471 -9.414 1 91.94 263 THR B CA 1
ATOM 4850 C C . THR B 1 263 ? -13.398 -2.547 -9.523 1 91.94 263 THR B C 1
ATOM 4852 O O . THR B 1 263 ? -13.281 -1.34 -9.305 1 91.94 263 THR B O 1
ATOM 4855 N N . ASN B 1 264 ? -14.5 -3.131 -9.914 1 83.62 264 ASN B N 1
ATOM 4856 C CA . ASN B 1 264 ? -15.727 -2.342 -9.906 1 83.62 264 ASN B CA 1
ATOM 4857 C C . ASN B 1 264 ? -16.125 -1.942 -8.484 1 83.62 264 ASN B C 1
ATOM 4859 O O . ASN B 1 264 ? -16.812 -0.935 -8.289 1 83.62 264 ASN B O 1
ATOM 4863 N N . ALA B 1 265 ? -15.57 -2.635 -7.543 1 81 265 ALA B N 1
ATOM 4864 C CA . ALA B 1 265 ? -16.062 -2.473 -6.18 1 81 265 ALA B CA 1
ATOM 4865 C C . ALA B 1 265 ? -14.961 -2.01 -5.242 1 81 265 ALA B C 1
ATOM 4867 O O . ALA B 1 265 ? -15.211 -1.702 -4.074 1 81 265 ALA B O 1
ATOM 4868 N N . SER B 1 266 ? -13.758 -1.951 -5.699 1 89.94 266 SER B N 1
ATOM 4869 C CA . SER B 1 266 ? -12.672 -1.732 -4.75 1 89.94 266 SER B CA 1
ATOM 4870 C C . SER B 1 266 ? -11.523 -0.963 -5.395 1 89.94 266 SER B C 1
ATOM 4872 O O . SER B 1 266 ? -11.375 -0.972 -6.617 1 89.94 266 SER B O 1
ATOM 4874 N N . VAL B 1 267 ? -10.828 -0.208 -4.578 1 93.5 267 VAL B N 1
ATOM 4875 C CA . VAL B 1 267 ? -9.562 0.395 -4.969 1 93.5 267 VAL B CA 1
ATOM 4876 C C . VAL B 1 267 ? -8.445 -0.11 -4.059 1 93.5 267 VAL B C 1
ATOM 4878 O O . VAL B 1 267 ? -8.695 -0.483 -2.908 1 93.5 267 VAL B O 1
ATOM 4881 N N . GLY B 1 268 ? -7.273 -0.189 -4.559 1 96.38 268 GLY B N 1
ATOM 4882 C CA . GLY B 1 268 ? -6.176 -0.611 -3.705 1 96.38 268 GLY B CA 1
ATOM 4883 C C . GLY B 1 268 ? -4.82 -0.499 -4.383 1 96.38 268 GLY B C 1
ATOM 4884 O O . GLY B 1 268 ? -4.68 0.202 -5.387 1 96.38 268 GLY B O 1
ATOM 4885 N N . GLN B 1 269 ? -3.855 -1.068 -3.678 1 96.69 269 GLN B N 1
ATOM 4886 C CA . GLN B 1 269 ? -2.463 -0.907 -4.086 1 96.69 269 GLN B CA 1
ATOM 4887 C C . GLN B 1 269 ? -1.72 -2.238 -4.043 1 96.69 269 GLN B C 1
ATOM 4889 O O . GLN B 1 269 ? -2.117 -3.154 -3.322 1 96.69 269 GLN B O 1
ATOM 4894 N N . TRP B 1 270 ? -0.666 -2.291 -4.863 1 97.56 270 TRP B N 1
ATOM 4895 C CA . TRP B 1 270 ? 0.227 -3.445 -4.906 1 97.56 270 TRP B CA 1
ATOM 4896 C C . TRP B 1 270 ? 1.686 -3.002 -4.965 1 97.56 270 TRP B C 1
ATOM 4898 O O . TRP B 1 270 ? 2.119 -2.402 -5.949 1 97.56 270 TRP B O 1
ATOM 4908 N N . LEU B 1 271 ? 2.408 -3.211 -3.848 1 97.06 271 LEU B N 1
ATOM 4909 C CA . LEU B 1 271 ? 3.848 -2.977 -3.805 1 97.06 271 LEU B CA 1
ATOM 4910 C C . LEU B 1 271 ? 4.617 -4.281 -3.979 1 97.06 271 LEU B C 1
ATOM 4912 O O . LEU B 1 271 ? 4.344 -5.266 -3.285 1 97.06 271 LEU B O 1
ATOM 4916 N N . PHE B 1 272 ? 5.527 -4.246 -4.922 1 96.44 272 PHE B N 1
ATOM 4917 C CA . PHE B 1 272 ? 6.316 -5.43 -5.246 1 96.44 272 PHE B CA 1
ATOM 4918 C C . PHE B 1 272 ? 7.805 -5.102 -5.254 1 96.44 272 PHE B C 1
ATOM 4920 O O . PHE B 1 272 ? 8.211 -4.051 -5.754 1 96.44 272 PHE B O 1
ATOM 4927 N N . SER B 1 273 ? 8.602 -6.047 -4.691 1 95.44 273 SER B N 1
ATOM 4928 C CA . SER B 1 273 ? 10.039 -5.934 -4.879 1 95.44 273 SER B CA 1
ATOM 4929 C C . SER B 1 273 ? 10.734 -7.281 -4.691 1 95.44 273 SER B C 1
ATOM 4931 O O . SER B 1 273 ? 10.375 -8.047 -3.791 1 95.44 273 SER B O 1
ATOM 4933 N N . LEU B 1 274 ? 11.68 -7.535 -5.539 1 94.62 274 LEU B N 1
ATOM 4934 C CA . LEU B 1 274 ? 12.562 -8.68 -5.359 1 94.62 274 LEU B CA 1
ATOM 4935 C C . LEU B 1 274 ? 13.922 -8.242 -4.82 1 94.62 274 LEU B C 1
ATOM 4937 O O . LEU B 1 274 ? 14.828 -9.055 -4.672 1 94.62 274 LEU B O 1
ATOM 4941 N N . SER B 1 275 ? 14.031 -6.945 -4.508 1 93.69 275 SER B N 1
ATOM 4942 C CA . SER B 1 275 ? 15.344 -6.41 -4.168 1 93.69 275 SER B CA 1
ATOM 4943 C C . SER B 1 275 ? 15.344 -5.785 -2.775 1 93.69 275 SER B C 1
ATOM 4945 O O . SER B 1 275 ? 16.391 -5.387 -2.266 1 93.69 275 SER B O 1
ATOM 4947 N N . LEU B 1 276 ? 14.219 -5.691 -2.162 1 94.12 276 LEU B N 1
ATOM 4948 C CA . LEU B 1 276 ? 14.094 -5.074 -0.846 1 94.12 276 LEU B CA 1
ATOM 4949 C C . LEU B 1 276 ? 13.695 -6.105 0.203 1 94.12 276 LEU B C 1
ATOM 4951 O O . LEU B 1 276 ? 13.109 -7.141 -0.13 1 94.12 276 LEU B O 1
ATOM 4955 N N . PRO B 1 277 ? 14.016 -5.797 1.465 1 92.19 277 PRO B N 1
ATOM 4956 C CA . PRO B 1 277 ? 13.664 -6.754 2.514 1 92.19 277 PRO B CA 1
ATOM 4957 C C . PRO B 1 277 ? 12.164 -6.766 2.818 1 92.19 277 PRO B C 1
ATOM 4959 O O . PRO B 1 277 ? 11.5 -5.727 2.725 1 92.19 277 PRO B O 1
ATOM 4962 N N . LYS B 1 278 ? 11.648 -7.887 3.162 1 89.38 278 LYS B N 1
ATOM 4963 C CA . LYS B 1 278 ? 10.281 -7.973 3.666 1 89.38 278 LYS B CA 1
ATOM 4964 C C . LYS B 1 278 ? 10.125 -7.207 4.977 1 89.38 278 LYS B C 1
ATOM 4966 O O . LYS B 1 278 ? 10.93 -7.379 5.898 1 89.38 278 LYS B O 1
ATOM 4971 N N . PRO B 1 279 ? 9.047 -6.277 5.035 1 84.62 279 PRO B N 1
ATOM 4972 C CA . PRO B 1 279 ? 8.852 -5.492 6.258 1 84.62 279 PRO B CA 1
ATOM 4973 C C . PRO B 1 279 ? 8.164 -6.285 7.367 1 84.62 279 PRO B C 1
ATOM 4975 O O . PRO B 1 279 ? 7.129 -5.863 7.883 1 84.62 279 PRO B O 1
ATOM 4978 N N . GLY B 1 280 ? 8.617 -7.414 7.773 1 81.94 280 GLY B N 1
ATOM 4979 C CA . GLY B 1 280 ? 8.016 -8.234 8.812 1 81.94 280 GLY B CA 1
ATOM 4980 C C . GLY B 1 280 ? 8.43 -9.688 8.742 1 81.94 280 GLY B C 1
ATOM 4981 O O . GLY B 1 280 ? 9.219 -10.078 7.875 1 81.94 280 GLY B O 1
ATOM 4982 N N . PRO B 1 281 ? 7.816 -10.336 9.625 1 76.88 281 PRO B N 1
ATOM 4983 C CA . PRO B 1 281 ? 8.18 -11.75 9.688 1 76.88 281 PRO B CA 1
ATOM 4984 C C . PRO B 1 281 ? 7.594 -12.562 8.531 1 76.88 281 PRO B C 1
ATOM 4986 O O . PRO B 1 281 ? 6.52 -12.234 8.023 1 76.88 281 PRO B O 1
ATOM 4989 N N . LYS B 1 282 ? 8.398 -13.57 8.156 1 75.44 282 LYS B N 1
ATOM 4990 C CA . LYS B 1 282 ? 7.883 -14.531 7.191 1 75.44 282 LYS B CA 1
ATOM 4991 C C . LYS B 1 282 ? 6.93 -15.523 7.855 1 75.44 282 LYS B C 1
ATOM 4993 O O . LYS B 1 282 ? 7.176 -15.969 8.977 1 75.44 282 LYS B O 1
ATOM 4998 N N . THR B 1 283 ? 5.828 -15.734 7.188 1 69.25 283 THR B N 1
ATOM 4999 C CA . THR B 1 283 ? 4.863 -16.688 7.746 1 69.25 283 THR B CA 1
ATOM 5000 C C . THR B 1 283 ? 5.094 -18.078 7.18 1 69.25 283 THR B C 1
ATOM 5002 O O . THR B 1 283 ? 4.594 -19.062 7.73 1 69.25 283 THR B O 1
ATOM 5005 N N . VAL B 1 284 ? 5.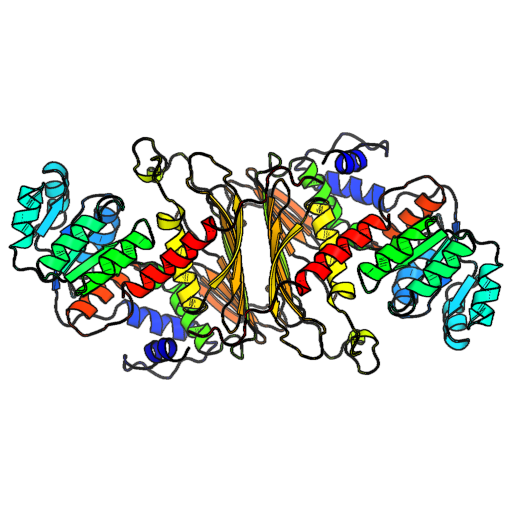715 -18.141 6.027 1 69.94 284 VAL B N 1
ATOM 5006 C CA . VAL B 1 284 ? 6.043 -19.422 5.406 1 69.94 284 VAL B CA 1
ATOM 5007 C C . VAL B 1 284 ? 7.48 -19.391 4.902 1 69.94 284 VAL B C 1
ATOM 5009 O O . VAL B 1 284 ? 8.023 -18.328 4.59 1 69.94 284 VAL B O 1
ATOM 5012 N N . PRO B 1 285 ? 7.98 -20.594 4.914 1 69.56 285 PRO B N 1
ATOM 5013 C CA . PRO B 1 285 ? 9.297 -20.656 4.273 1 69.56 285 PRO B CA 1
ATOM 5014 C C . PRO B 1 285 ? 9.234 -20.359 2.777 1 69.56 285 PRO B C 1
ATOM 5016 O O . PRO B 1 285 ? 8.195 -20.547 2.148 1 69.56 285 PRO B O 1
ATOM 5019 N N . GLY B 1 286 ? 10.352 -19.844 2.312 1 71.19 286 GLY B N 1
ATOM 5020 C CA . GLY B 1 286 ? 10.414 -19.641 0.871 1 71.19 286 GLY B CA 1
ATOM 5021 C C . GLY B 1 286 ? 10.75 -18.219 0.472 1 71.19 286 GLY B C 1
ATOM 5022 O O . GLY B 1 286 ? 11.031 -17.375 1.328 1 71.19 286 GLY B O 1
ATOM 5023 N N . LEU B 1 287 ? 10.594 -18.016 -0.888 1 71.19 287 LEU B N 1
ATOM 5024 C CA . LEU B 1 287 ? 11.141 -16.781 -1.446 1 71.19 287 LEU B CA 1
ATOM 5025 C C . LEU B 1 287 ? 10.023 -15.82 -1.815 1 71.19 287 LEU B C 1
ATOM 5027 O O . LEU B 1 287 ? 10.281 -14.648 -2.107 1 71.19 287 LEU B O 1
ATOM 5031 N N . SER B 1 288 ? 8.812 -16.375 -1.701 1 76.12 288 SER B N 1
ATOM 5032 C CA . SER B 1 288 ? 7.723 -15.5 -2.127 1 76.12 288 SER B CA 1
ATOM 5033 C C . SER B 1 288 ? 6.598 -15.469 -1.099 1 76.12 288 SER B C 1
ATOM 5035 O O . SER B 1 288 ? 6.199 -16.516 -0.578 1 76.12 288 SER B O 1
ATOM 5037 N N . ASP B 1 289 ? 6.199 -14.266 -0.801 1 83.75 289 ASP B N 1
ATOM 5038 C CA . ASP B 1 289 ? 5.066 -14.078 0.104 1 83.75 289 ASP B CA 1
ATOM 5039 C C . ASP B 1 289 ? 4.203 -12.891 -0.335 1 83.75 289 ASP B C 1
ATOM 5041 O O . ASP B 1 289 ? 4.656 -12.039 -1.1 1 83.75 289 ASP B O 1
ATOM 5045 N N . LEU B 1 290 ? 2.963 -13.047 -0.074 1 93.12 290 LEU B N 1
ATOM 5046 C CA . LEU B 1 290 ? 1.993 -11.977 -0.292 1 93.12 290 LEU B CA 1
ATOM 5047 C C . LEU B 1 290 ? 1.264 -11.633 1.003 1 93.12 290 LEU B C 1
ATOM 5049 O O . LEU B 1 290 ? 0.681 -12.508 1.644 1 93.12 290 LEU B O 1
ATOM 5053 N N . ASP B 1 291 ? 1.453 -10.43 1.403 1 94.38 291 ASP B N 1
ATOM 5054 C CA . ASP B 1 291 ? 0.649 -9.891 2.496 1 94.38 291 ASP B CA 1
ATOM 5055 C C . ASP B 1 291 ? -0.466 -8.992 1.969 1 94.38 291 ASP B C 1
ATOM 5057 O O . ASP B 1 291 ? -0.198 -7.961 1.354 1 94.38 291 ASP B O 1
ATOM 5061 N N . LEU B 1 292 ? -1.671 -9.422 2.221 1 96.06 292 LEU B N 1
ATOM 5062 C CA . LEU B 1 292 ? -2.838 -8.719 1.708 1 96.06 292 LEU B CA 1
ATOM 5063 C C . LEU B 1 292 ? -3.723 -8.227 2.852 1 96.06 292 LEU B C 1
ATOM 5065 O O . LEU B 1 292 ? -4.051 -9 3.758 1 96.06 292 LEU B O 1
ATOM 5069 N N . GLN B 1 293 ? -3.93 -6.945 2.848 1 96.38 293 GLN B N 1
ATOM 5070 C CA . GLN B 1 293 ? -4.887 -6.316 3.754 1 96.38 293 GLN B CA 1
ATOM 5071 C C . GLN B 1 293 ? -6.117 -5.82 2.998 1 96.38 293 GLN B C 1
ATOM 5073 O O . GLN B 1 293 ? -5.996 -5.074 2.027 1 96.38 293 GLN B O 1
ATOM 5078 N N . ILE B 1 294 ? -7.277 -6.27 3.4 1 96.38 294 ILE B N 1
ATOM 5079 C CA . ILE B 1 294 ? -8.531 -5.859 2.781 1 96.38 294 ILE B CA 1
ATOM 5080 C C . ILE B 1 294 ? -9.469 -5.281 3.842 1 96.38 294 ILE B C 1
ATOM 5082 O O . ILE B 1 294 ? -9.82 -5.969 4.805 1 96.38 294 ILE B O 1
ATOM 5086 N N . SER B 1 295 ? -9.898 -4.062 3.609 1 95.88 295 SER B N 1
ATOM 5087 C CA . SER B 1 295 ? -10.742 -3.4 4.598 1 95.88 295 SER B CA 1
ATOM 5088 C C . SER B 1 295 ? -12.109 -3.053 4.02 1 95.88 295 SER B C 1
ATOM 5090 O O . SER B 1 295 ? -12.203 -2.551 2.896 1 95.88 295 SER B O 1
ATOM 5092 N N . GLY B 1 296 ? -13.086 -3.377 4.738 1 95.19 296 GLY B N 1
ATOM 5093 C CA . GLY B 1 296 ? -14.461 -2.949 4.512 1 95.19 296 GLY B CA 1
ATOM 5094 C C . GLY B 1 296 ? -15.125 -2.412 5.762 1 95.19 296 GLY B C 1
ATOM 5095 O O . GLY B 1 296 ? -14.492 -2.301 6.816 1 95.19 296 GLY B O 1
ATOM 5096 N N . PRO B 1 297 ? -16.359 -2.053 5.617 1 92 297 PRO B N 1
ATOM 5097 C CA . PRO B 1 297 ? -17.062 -1.403 6.727 1 92 297 PRO B CA 1
ATOM 5098 C C . PRO B 1 297 ? -17.141 -2.279 7.973 1 92 297 PRO B C 1
ATOM 5100 O O . PRO B 1 297 ? -17.234 -1.763 9.094 1 92 297 PRO B O 1
ATOM 5103 N N . LEU B 1 298 ? -17.047 -3.58 7.816 1 94.12 298 LEU B N 1
ATOM 5104 C CA . LEU B 1 298 ? -17.281 -4.461 8.953 1 94.12 298 LEU B CA 1
ATOM 5105 C C . LEU B 1 298 ? -15.969 -4.953 9.547 1 94.12 298 LEU B C 1
ATOM 5107 O O . LEU B 1 298 ? -15.961 -5.66 10.562 1 94.12 298 LEU B O 1
ATOM 5111 N N . GLY B 1 299 ? -14.891 -4.625 8.938 1 95 299 GLY B N 1
ATOM 5112 C CA . GLY B 1 299 ? -13.609 -5.051 9.477 1 95 299 GLY B CA 1
ATOM 5113 C C . GLY B 1 299 ? -12.516 -5.129 8.43 1 95 299 GLY B C 1
ATOM 5114 O O . GLY B 1 299 ? -12.648 -4.57 7.34 1 95 299 GLY B O 1
ATOM 5115 N N . THR B 1 300 ? -11.406 -5.715 8.883 1 96.25 300 THR B N 1
ATOM 5116 C CA . THR B 1 300 ? -10.25 -5.883 8.016 1 96.25 300 THR B CA 1
ATOM 5117 C C . THR B 1 300 ? -9.789 -7.336 8.008 1 96.25 300 THR B C 1
ATOM 5119 O O . THR B 1 300 ? -9.688 -7.969 9.062 1 96.25 300 THR B O 1
ATOM 5122 N N . LEU B 1 301 ? -9.594 -7.836 6.844 1 96.69 301 LEU B N 1
ATOM 5123 C CA . LEU B 1 301 ? -9.031 -9.172 6.672 1 96.69 301 LEU B CA 1
ATOM 5124 C C . LEU B 1 301 ? -7.547 -9.094 6.332 1 96.69 301 LEU B C 1
ATOM 5126 O O . LEU B 1 301 ? -7.156 -8.414 5.383 1 96.69 301 LEU B O 1
ATOM 5130 N N . LEU B 1 302 ? -6.723 -9.68 7.172 1 96 302 LEU B N 1
ATOM 5131 C CA . LEU B 1 302 ? -5.297 -9.852 6.91 1 96 302 LEU B CA 1
ATOM 5132 C C . LEU B 1 302 ? -5.008 -11.242 6.359 1 96 302 LEU B C 1
ATOM 5134 O O . LEU B 1 302 ? -5.383 -12.25 6.969 1 96 302 LEU B O 1
ATOM 5138 N N . VAL B 1 303 ? -4.312 -11.266 5.203 1 95.94 303 VAL B N 1
ATOM 5139 C CA . VAL B 1 303 ? -4.121 -12.539 4.52 1 95.94 303 VAL B CA 1
ATOM 5140 C C . VAL B 1 303 ? -2.648 -12.711 4.152 1 95.94 303 VAL B C 1
ATOM 5142 O O . VAL B 1 303 ? -2.025 -11.797 3.615 1 95.94 303 VAL B O 1
ATOM 5145 N N . SER B 1 304 ? -2.068 -13.781 4.496 1 93.44 304 SER B N 1
ATOM 5146 C CA . SER B 1 304 ? -0.786 -14.281 4.004 1 93.44 304 SER B CA 1
ATOM 5147 C C . SER B 1 304 ? -0.882 -15.742 3.582 1 93.44 304 SER B C 1
ATOM 5149 O O . SER B 1 304 ? -1.942 -16.359 3.705 1 93.44 304 SER B O 1
ATOM 5151 N N . ARG B 1 305 ? 0.184 -16.25 3.029 1 90.88 305 ARG B N 1
ATOM 5152 C CA . ARG B 1 305 ? 0.149 -17.656 2.617 1 90.88 305 ARG B CA 1
ATOM 5153 C C . ARG B 1 305 ? -0.049 -18.562 3.818 1 90.88 305 ARG B C 1
ATOM 5155 O O . ARG B 1 305 ? -0.63 -19.641 3.691 1 90.88 305 ARG B O 1
ATOM 5162 N N . GLY B 1 306 ? 0.306 -18.078 4.977 1 91 306 GLY B N 1
ATOM 5163 C CA . GLY B 1 306 ? 0.271 -18.953 6.145 1 91 306 GLY B CA 1
ATOM 5164 C C . GLY B 1 306 ? -0.863 -18.625 7.098 1 91 306 GLY B C 1
ATOM 5165 O O . GLY B 1 306 ? -1.095 -19.344 8.062 1 91 306 GLY B O 1
ATOM 5166 N N . SER B 1 307 ? -1.565 -17.562 6.816 1 94.12 307 SER B N 1
ATOM 5167 C CA . SER B 1 307 ? -2.543 -17.156 7.824 1 94.12 307 SER B CA 1
ATOM 5168 C C . SER B 1 307 ? -3.637 -16.281 7.219 1 94.12 307 SER B C 1
ATOM 5170 O O . SER B 1 307 ? -3.408 -15.594 6.227 1 94.12 307 SER B O 1
ATOM 5172 N N . VAL B 1 308 ? -4.812 -16.391 7.809 1 96.94 308 VAL B N 1
ATOM 5173 C CA . VAL B 1 308 ? -5.945 -15.5 7.582 1 96.94 308 VAL B CA 1
ATOM 5174 C C . VAL B 1 308 ? -6.484 -15 8.922 1 96.94 308 VAL B C 1
ATOM 5176 O O . VAL B 1 308 ? -6.809 -15.805 9.805 1 96.94 308 VAL B O 1
ATOM 5179 N N . GLN B 1 309 ? -6.555 -13.703 9.055 1 97 309 GLN B N 1
ATOM 5180 C CA . GLN B 1 309 ? -6.973 -13.094 10.312 1 97 309 GLN B CA 1
ATOM 5181 C C . GLN B 1 309 ? -8.008 -12 10.086 1 97 309 GLN B C 1
ATOM 5183 O O . GLN B 1 309 ? -7.855 -11.164 9.188 1 97 309 GLN B O 1
ATOM 5188 N N . LEU B 1 310 ? -9.047 -12.047 10.867 1 97.38 310 LEU B N 1
ATOM 5189 C CA . LEU B 1 310 ? -10.102 -11.039 10.789 1 97.38 310 LEU B CA 1
ATOM 5190 C C . LEU B 1 310 ? -10.023 -10.086 11.977 1 97.38 310 LEU B C 1
ATOM 5192 O O . LEU B 1 310 ? -10.055 -10.516 13.133 1 97.38 310 LEU B O 1
ATOM 5196 N N . LEU B 1 311 ? -9.906 -8.781 11.672 1 96.31 311 LEU B N 1
ATOM 5197 C CA . LEU B 1 311 ? -9.914 -7.73 12.68 1 96.31 311 LEU B CA 1
ATOM 5198 C C . LEU B 1 311 ? -11.266 -7.023 12.727 1 96.31 311 LEU B C 1
ATOM 5200 O O . LEU B 1 311 ? -11.852 -6.742 11.68 1 96.31 311 LEU B O 1
ATOM 5204 N N . GLU B 1 312 ? -11.68 -6.727 13.906 1 95.06 312 GLU B N 1
ATOM 5205 C CA . GLU B 1 312 ? -12.945 -6.016 14.094 1 95.06 312 GLU B CA 1
ATOM 5206 C C . GLU B 1 312 ? -12.82 -4.551 13.688 1 95.06 312 GLU B C 1
ATOM 5208 O O . GLU B 1 312 ? -11.773 -3.934 13.883 1 95.06 312 GLU B O 1
ATOM 5213 N N . ALA B 1 313 ? -13.914 -4.027 13.188 1 91.25 313 ALA B N 1
ATOM 5214 C CA . ALA B 1 313 ? -13.922 -2.646 12.719 1 91.25 313 ALA B CA 1
ATOM 5215 C C . ALA B 1 313 ? -13.758 -1.67 13.875 1 91.25 313 ALA B C 1
ATOM 5217 O O . ALA B 1 313 ? -13.086 -0.646 13.75 1 91.25 313 ALA B O 1
ATOM 5218 N N . SER B 1 314 ? -14.258 -1.95 15.039 1 86.62 314 SER B N 1
ATOM 5219 C CA . SER B 1 314 ? -14.383 -1.013 16.156 1 86.62 314 SER B CA 1
ATOM 5220 C C . SER B 1 314 ? -13.039 -0.761 16.812 1 86.62 314 SER B C 1
ATOM 5222 O O . SER B 1 314 ? -12.742 0.365 17.219 1 86.62 314 SER B O 1
ATOM 5224 N N . ASP B 1 315 ? -12.211 -1.844 16.844 1 87.19 315 ASP B N 1
ATOM 5225 C CA . ASP B 1 315 ? -11.008 -1.656 17.656 1 87.19 315 ASP B CA 1
ATOM 5226 C C . ASP B 1 315 ? -9.836 -2.457 17.078 1 87.19 315 ASP B C 1
ATOM 5228 O O . ASP B 1 315 ? -8.797 -2.584 17.734 1 87.19 315 ASP B O 1
ATOM 5232 N N . ALA B 1 316 ? -10.039 -3.09 15.992 1 89 316 ALA B N 1
ATOM 5233 C CA . ALA B 1 316 ? -9.016 -3.852 15.281 1 89 316 ALA B CA 1
ATOM 5234 C C . ALA B 1 316 ? -8.586 -5.078 16.078 1 89 316 ALA B C 1
ATOM 5236 O O . ALA B 1 316 ? -7.512 -5.633 15.844 1 89 316 ALA B O 1
ATOM 5237 N N . ARG B 1 317 ? -9.484 -5.422 17.031 1 92.44 317 ARG B N 1
ATOM 5238 C CA . ARG B 1 317 ? -9.188 -6.664 17.734 1 92.44 317 ARG B CA 1
ATOM 5239 C C . ARG B 1 317 ? -9.383 -7.871 16.828 1 92.44 317 ARG B C 1
ATOM 5241 O O . ARG B 1 317 ? -10.336 -7.918 16.047 1 92.44 317 ARG B O 1
ATOM 5248 N N . SER B 1 318 ? -8.5 -8.867 16.969 1 94.25 318 SER B N 1
ATOM 5249 C CA . SER B 1 318 ? -8.633 -10.109 16.219 1 94.25 318 SER B CA 1
ATOM 5250 C C . SER B 1 318 ? -9.859 -10.891 16.672 1 94.25 318 SER B C 1
ATOM 5252 O O . SER B 1 318 ? -10.008 -11.211 17.844 1 94.25 318 SER B O 1
ATOM 5254 N N . VAL B 1 319 ? -10.727 -11.227 15.758 1 94.88 319 VAL B N 1
ATOM 5255 C CA . VAL B 1 319 ? -11.945 -11.938 16.141 1 94.88 319 VAL B CA 1
ATOM 5256 C C . VAL B 1 319 ? -11.914 -13.359 15.586 1 94.88 319 VAL B C 1
ATOM 5258 O O . VAL B 1 319 ? -12.641 -14.234 16.062 1 94.88 319 VAL B O 1
ATOM 5261 N N . ALA B 1 320 ? -11.18 -13.633 14.586 1 96.25 320 ALA B N 1
ATOM 5262 C CA . ALA B 1 320 ? -10.945 -14.953 14.016 1 96.25 320 ALA B CA 1
ATOM 5263 C C . ALA B 1 320 ? -9.555 -15.031 13.383 1 96.25 320 ALA B C 1
ATOM 5265 O O . ALA B 1 320 ? -9.086 -14.07 12.781 1 96.25 320 ALA B O 1
ATOM 5266 N N . LYS B 1 321 ? -8.969 -16.172 13.609 1 96.81 321 LYS B N 1
ATOM 5267 C CA . LYS B 1 321 ? -7.637 -16.375 13.039 1 96.81 321 LYS B CA 1
ATOM 5268 C C . LYS B 1 321 ? -7.383 -17.844 12.742 1 96.81 321 LYS B C 1
ATOM 5270 O O . LYS B 1 321 ? -7.652 -18.719 13.578 1 96.81 321 LYS B O 1
ATOM 5275 N N . VAL B 1 322 ? -6.949 -18.078 11.539 1 96.38 322 VAL B N 1
ATOM 5276 C CA . VAL B 1 322 ? -6.457 -19.391 11.148 1 96.38 322 VAL B CA 1
ATOM 5277 C C . VAL B 1 322 ? -5 -19.297 10.703 1 96.38 322 VAL B C 1
ATOM 5279 O O . VAL B 1 322 ? -4.648 -18.422 9.906 1 96.38 322 VAL B O 1
ATOM 5282 N N . GLU B 1 323 ? -4.176 -20.141 11.211 1 93.56 323 GLU B N 1
ATOM 5283 C CA . GLU B 1 323 ? -2.748 -20.141 10.906 1 93.56 323 GLU B CA 1
ATOM 5284 C C . GLU B 1 323 ? -2.262 -21.516 10.484 1 93.56 323 GLU B C 1
ATOM 5286 O O . GLU B 1 323 ? -3.027 -22.484 10.508 1 93.56 323 GLU B O 1
ATOM 5291 N N . ASN B 1 324 ? -1.022 -21.547 10 1 88.5 324 ASN B N 1
ATOM 5292 C CA . ASN B 1 324 ? -0.301 -22.766 9.68 1 88.5 324 ASN B CA 1
ATOM 5293 C C . ASN B 1 324 ? -0.993 -23.547 8.562 1 88.5 324 ASN B C 1
ATOM 5295 O O . ASN B 1 324 ? -1.173 -24.766 8.672 1 88.5 324 ASN B O 1
ATOM 5299 N N . PHE B 1 325 ? -1.417 -22.812 7.621 1 87.69 325 PHE B N 1
ATOM 5300 C CA . PHE B 1 325 ? -1.932 -23.484 6.434 1 87.69 325 PHE B CA 1
ATOM 5301 C C . PHE B 1 325 ? -0.855 -24.344 5.797 1 87.69 325 PHE B C 1
ATOM 5303 O O . PHE B 1 325 ? 0.291 -23.922 5.648 1 87.69 325 PHE B O 1
ATOM 5310 N N . SER B 1 326 ? -1.158 -25.562 5.66 1 77.25 326 SER B N 1
ATOM 5311 C CA . SER B 1 326 ? -0.292 -26.453 4.883 1 77.25 326 SER B CA 1
ATOM 5312 C C . SER B 1 326 ? -0.616 -26.375 3.396 1 77.25 326 SER B C 1
ATOM 5314 O O . SER B 1 326 ? -1.78 -26.469 3.004 1 77.25 326 SER B O 1
ATOM 5316 N N . SER B 1 327 ? 0.454 -26.078 2.686 1 78.19 327 SER B N 1
ATOM 5317 C CA . SER B 1 327 ? 0.101 -25.906 1.279 1 78.19 327 SER B CA 1
ATOM 5318 C C . SER B 1 327 ? 0.517 -27.125 0.455 1 78.19 327 SER B C 1
ATOM 5320 O O . SER B 1 327 ? 1.684 -27.516 0.471 1 78.19 327 SER B O 1
ATOM 5322 N N . ARG B 1 328 ? -0.448 -27.875 -0.132 1 91.12 328 ARG B N 1
ATOM 5323 C CA . ARG B 1 328 ? -0.294 -28.844 -1.213 1 91.12 328 ARG B CA 1
ATOM 5324 C C . ARG B 1 328 ? -0.85 -28.297 -2.523 1 91.12 328 ARG B C 1
ATOM 5326 O O . ARG B 1 328 ? -1.581 -29 -3.232 1 91.12 328 ARG B O 1
ATOM 5333 N N . SER B 1 329 ? -0.42 -27.047 -2.711 1 94.31 329 SER B N 1
ATOM 5334 C CA . SER B 1 329 ? -1.092 -26.297 -3.768 1 94.31 329 SER B CA 1
ATOM 5335 C C . SER B 1 329 ? -0.776 -26.875 -5.141 1 94.31 329 SER B C 1
ATOM 5337 O O . SER B 1 329 ? -1.629 -26.875 -6.031 1 94.31 329 SER B O 1
ATOM 5339 N N . VAL B 1 330 ? 0.407 -27.422 -5.359 1 96.69 330 VAL B N 1
ATOM 5340 C CA . VAL B 1 330 ? 0.755 -28.031 -6.637 1 96.69 330 VAL B CA 1
ATOM 5341 C C . VAL B 1 330 ? -0.103 -29.281 -6.867 1 96.69 330 VAL B C 1
ATOM 5343 O O . VAL B 1 330 ? -0.696 -29.438 -7.938 1 96.69 330 VAL B O 1
ATOM 5346 N N . GLU B 1 331 ? -0.195 -30.094 -5.871 1 97.06 331 GLU B N 1
ATOM 5347 C CA . GLU B 1 331 ? -1.035 -31.281 -5.957 1 97.06 331 GLU B CA 1
ATOM 5348 C C . GLU B 1 331 ? -2.49 -30.906 -6.23 1 97.06 331 GLU B C 1
ATOM 5350 O O . GLU B 1 331 ? -3.137 -31.516 -7.094 1 97.06 331 GLU B O 1
ATOM 5355 N N . SER B 1 332 ? -2.928 -29.922 -5.469 1 95.94 332 SER B N 1
ATOM 5356 C CA . SER B 1 332 ? -4.316 -29.5 -5.621 1 95.94 332 SER B CA 1
ATOM 5357 C C . SER B 1 332 ? -4.59 -29 -7.031 1 95.94 332 SER B C 1
ATOM 5359 O O . SER B 1 332 ? -5.648 -29.281 -7.602 1 95.94 332 SER B O 1
ATOM 5361 N N . ALA B 1 333 ? -3.699 -28.266 -7.59 1 96.38 333 ALA B N 1
ATOM 5362 C CA . ALA B 1 333 ? -3.84 -27.781 -8.961 1 96.38 333 ALA B CA 1
ATOM 5363 C C . ALA B 1 333 ? -3.867 -28.938 -9.953 1 96.38 333 ALA B C 1
ATOM 5365 O O . ALA B 1 333 ? -4.695 -28.969 -10.867 1 96.38 333 ALA B O 1
ATOM 5366 N N . LEU B 1 334 ? -3.004 -29.906 -9.766 1 97.06 334 LEU B N 1
ATOM 5367 C CA . LEU B 1 334 ? -2.949 -31.047 -10.664 1 97.06 334 LEU B CA 1
ATOM 5368 C C . LEU B 1 334 ? -4.219 -31.891 -10.555 1 97.06 334 LEU B C 1
ATOM 5370 O O . LEU B 1 334 ? -4.73 -32.375 -11.562 1 97.06 334 LEU B O 1
ATOM 5374 N N . ARG B 1 335 ? -4.742 -32.031 -9.359 1 96.06 335 ARG B N 1
ATOM 5375 C CA . ARG B 1 335 ? -6.02 -32.719 -9.18 1 96.06 335 ARG B CA 1
ATOM 5376 C C . ARG B 1 335 ? -7.125 -32.031 -9.977 1 96.06 335 ARG B C 1
ATOM 5378 O O . ARG B 1 335 ? -7.949 -32.719 -10.602 1 96.06 335 ARG B O 1
ATOM 5385 N N . ALA B 1 336 ? -7.105 -30.75 -9.883 1 95.31 336 ALA B N 1
ATOM 5386 C CA . ALA B 1 336 ? -8.109 -30 -10.633 1 95.31 336 ALA B CA 1
ATOM 5387 C C . ALA B 1 336 ? -7.984 -30.266 -12.133 1 95.31 336 ALA B C 1
ATOM 5389 O O . ALA B 1 33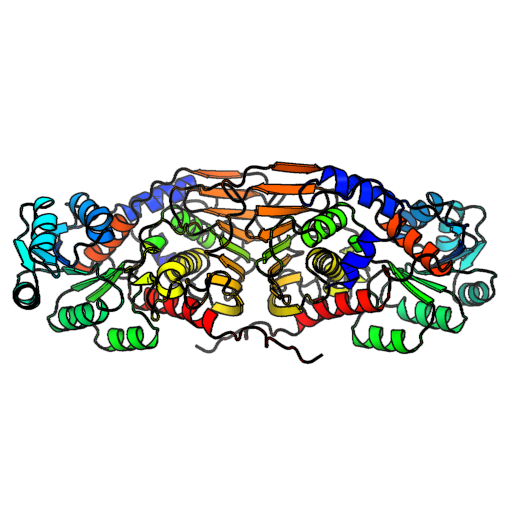6 ? -8.992 -30.391 -12.828 1 95.31 336 ALA B O 1
ATOM 5390 N N . ALA B 1 337 ? -6.781 -30.312 -12.633 1 95.88 337 ALA B N 1
ATOM 5391 C CA . ALA B 1 337 ? -6.562 -30.625 -14.039 1 95.88 337 ALA B CA 1
ATOM 5392 C C . ALA B 1 337 ? -7.105 -32 -14.375 1 95.88 337 ALA B C 1
ATOM 5394 O O . ALA B 1 337 ? -7.777 -32.188 -15.391 1 95.88 337 ALA B O 1
ATOM 5395 N N . ALA B 1 338 ? -6.82 -32.969 -13.516 1 96.5 338 ALA B N 1
ATOM 5396 C CA . ALA B 1 338 ? -7.301 -34.344 -13.734 1 96.5 338 ALA B CA 1
ATOM 5397 C C . ALA B 1 338 ? -8.828 -34.375 -13.789 1 96.5 338 ALA B C 1
ATOM 5399 O O . ALA B 1 338 ? -9.398 -35.031 -14.672 1 96.5 338 ALA B O 1
ATOM 5400 N N . ARG B 1 339 ? -9.406 -33.688 -12.859 1 95.44 339 ARG B N 1
ATOM 5401 C CA . ARG B 1 339 ? -10.867 -33.656 -12.836 1 95.44 339 ARG B CA 1
ATOM 5402 C C . ARG B 1 339 ? -11.422 -32.969 -14.086 1 95.44 339 ARG B C 1
ATOM 5404 O O . ARG B 1 339 ? -12.492 -33.344 -14.578 1 95.44 339 ARG B O 1
ATOM 5411 N N . GLY B 1 340 ? -10.719 -32 -14.57 1 94.06 340 GLY B N 1
ATOM 5412 C CA . GLY B 1 340 ? -11.078 -31.422 -15.844 1 94.06 340 GLY B CA 1
ATOM 5413 C C . GLY B 1 340 ? -11.008 -32.406 -17 1 94.06 340 GLY B C 1
ATOM 5414 O O . GLY B 1 340 ? -11.914 -32.469 -17.828 1 94.06 340 GLY B O 1
ATOM 5415 N N . VAL B 1 341 ? -9.961 -33.125 -17.047 1 95.06 341 VAL B N 1
ATOM 5416 C CA . VAL B 1 341 ? -9.758 -34.125 -18.094 1 95.06 341 VAL B CA 1
ATOM 5417 C C . VAL B 1 341 ? -10.883 -35.156 -18.047 1 95.06 341 VAL B C 1
ATOM 5419 O O . VAL B 1 341 ? -11.367 -35.625 -19.094 1 95.06 341 VAL B O 1
ATOM 5422 N N . LEU B 1 342 ? -11.344 -35.438 -16.844 1 95.06 342 LEU B N 1
ATOM 5423 C CA . LEU B 1 342 ? -12.367 -36.469 -16.641 1 95.06 342 LEU B CA 1
ATOM 5424 C C . LEU B 1 342 ? -13.766 -35.875 -16.812 1 95.06 342 LEU B C 1
ATOM 5426 O O . LEU B 1 342 ? -14.766 -36.594 -16.688 1 95.06 342 LEU B O 1
ATOM 5430 N N . GLY B 1 343 ? -13.875 -34.5 -17.031 1 90.94 343 GLY B N 1
ATOM 5431 C CA . GLY B 1 343 ? -15.156 -33.812 -17.234 1 90.94 343 GLY B CA 1
ATOM 5432 C C . GLY B 1 343 ? -15.898 -33.562 -15.938 1 90.94 343 GLY B C 1
ATOM 5433 O O . GLY B 1 343 ? -17.109 -33.344 -15.945 1 90.94 343 GLY B O 1
ATOM 5434 N N . GLU B 1 344 ? -15.203 -33.562 -14.82 1 83 344 GLU B N 1
ATOM 5435 C CA . GLU B 1 344 ? -15.805 -33.406 -13.5 1 83 344 GLU B CA 1
ATOM 5436 C C . GLU B 1 344 ? -15.828 -31.922 -13.086 1 83 344 GLU B C 1
ATOM 5438 O O . GLU B 1 344 ? -16.578 -31.547 -12.195 1 83 344 GLU B O 1
ATOM 5443 N N . GLU B 1 345 ? -14.844 -31.172 -13.586 1 72.25 345 GLU B N 1
ATOM 5444 C CA . GLU B 1 345 ? -14.672 -29.781 -13.172 1 72.25 345 GLU B CA 1
ATOM 5445 C C . GLU B 1 345 ? -14.125 -28.938 -14.32 1 72.25 345 GLU B C 1
ATOM 5447 O O . GLU B 1 345 ? -13.375 -29.422 -15.164 1 72.25 345 GLU B O 1
ATOM 5452 N N . GLN B 1 346 ? -14.617 -27.828 -14.719 1 62.41 346 GLN B N 1
ATOM 5453 C CA . GLN B 1 346 ? -14.094 -27.156 -15.898 1 62.41 346 GLN B CA 1
ATOM 5454 C C . GLN B 1 346 ? -13.258 -25.938 -15.516 1 62.41 346 GLN B C 1
ATOM 5456 O O . GLN B 1 346 ? -12.305 -25.594 -16.203 1 62.41 346 GLN B O 1
ATOM 5461 N N . ALA B 1 347 ? -13.242 -25.328 -14.344 1 65.38 347 ALA B N 1
ATOM 5462 C CA . ALA B 1 347 ? -13.117 -23.891 -14.492 1 65.38 347 ALA B CA 1
ATOM 5463 C C . ALA B 1 347 ? -11.891 -23.359 -13.758 1 65.38 347 ALA B C 1
ATOM 5465 O O . ALA B 1 347 ? -11.234 -22.422 -14.227 1 65.38 347 ALA B O 1
ATOM 5466 N N . GLU B 1 348 ? -11.094 -24.156 -13.094 1 81.12 348 GLU B N 1
ATOM 5467 C CA . GLU B 1 348 ? -10.273 -23.391 -12.172 1 81.12 348 GLU B CA 1
ATOM 5468 C C . GLU B 1 348 ? -8.867 -23.172 -12.734 1 81.12 348 GLU B C 1
ATOM 5470 O O . GLU B 1 348 ? -8.141 -22.297 -12.266 1 81.12 348 GLU B O 1
ATOM 5475 N N . LEU B 1 349 ? -8.492 -23.953 -13.844 1 92.12 349 LEU B N 1
ATOM 5476 C CA . LEU B 1 349 ? -7.172 -23.844 -14.461 1 92.12 349 LEU B CA 1
ATOM 5477 C C . LEU B 1 349 ? -7.293 -23.453 -15.93 1 92.12 349 LEU B C 1
ATOM 5479 O O . LEU B 1 349 ? -6.375 -23.688 -16.719 1 92.12 349 LEU B O 1
ATOM 5483 N N . ALA B 1 350 ? -8.445 -22.859 -16.234 1 93.19 350 ALA B N 1
ATOM 5484 C CA . ALA B 1 350 ? -8.656 -22.453 -17.609 1 93.19 350 ALA B CA 1
ATOM 5485 C C . ALA B 1 350 ? -7.582 -21.469 -18.062 1 93.19 350 ALA B C 1
ATOM 5487 O O . ALA B 1 350 ? -7.199 -20.562 -17.312 1 93.19 350 ALA B O 1
ATOM 5488 N N . PRO B 1 351 ? -7.113 -21.672 -19.297 1 95.38 351 PRO B N 1
ATOM 5489 C CA . PRO B 1 351 ? -5.992 -20.844 -19.766 1 95.38 351 PRO B CA 1
ATOM 5490 C C . PRO B 1 351 ? -6.32 -19.359 -19.797 1 95.38 351 PRO B C 1
ATOM 5492 O O . PRO B 1 351 ? -5.426 -18.516 -19.625 1 95.38 351 PRO B O 1
ATOM 5495 N N . HIS B 1 352 ? -7.617 -19.016 -19.953 1 94.56 352 HIS B N 1
ATOM 5496 C CA . HIS B 1 352 ? -7.965 -17.594 -20 1 94.56 352 HIS B CA 1
ATOM 5497 C C . HIS B 1 352 ? -7.691 -16.922 -18.656 1 94.56 352 HIS B C 1
ATOM 5499 O O . HIS B 1 352 ? -7.41 -15.727 -18.594 1 94.56 352 HIS B O 1
ATOM 5505 N N . LEU B 1 353 ? -7.781 -17.656 -17.578 1 95.62 353 LEU B N 1
ATOM 5506 C CA . LEU B 1 353 ? -7.434 -17.109 -16.266 1 95.62 353 LEU B CA 1
ATOM 5507 C C . LEU B 1 353 ? -5.949 -16.766 -16.203 1 95.62 353 LEU B C 1
ATOM 5509 O O . LEU B 1 353 ? -5.574 -15.703 -15.719 1 95.62 353 LEU B O 1
ATOM 5513 N N . ALA B 1 354 ? -5.164 -17.703 -16.688 1 96.75 354 ALA B N 1
ATOM 5514 C CA . ALA B 1 354 ? -3.721 -17.484 -16.703 1 96.75 354 ALA B CA 1
ATOM 5515 C C . ALA B 1 354 ? -3.354 -16.328 -17.625 1 96.75 354 ALA B C 1
ATOM 5517 O O . ALA B 1 354 ? -2.418 -15.57 -17.359 1 96.75 354 ALA B O 1
ATOM 5518 N N . LEU B 1 355 ? -4.086 -16.234 -18.734 1 97.06 355 LEU B N 1
ATOM 5519 C CA . LEU B 1 355 ? -3.867 -15.109 -19.641 1 97.06 355 LEU B CA 1
ATOM 5520 C C . LEU B 1 355 ? -4.121 -13.781 -18.922 1 97.06 355 LEU B C 1
ATOM 5522 O O . LEU B 1 355 ? -3.322 -12.852 -19.031 1 97.06 355 LEU B O 1
ATOM 5526 N N . ALA B 1 356 ? -5.191 -13.703 -18.219 1 96.88 356 ALA B N 1
ATOM 5527 C CA . ALA B 1 356 ? -5.547 -12.484 -17.5 1 96.88 356 ALA B CA 1
ATOM 5528 C C . ALA B 1 356 ? -4.492 -12.133 -16.453 1 96.88 356 ALA B C 1
ATOM 5530 O O . ALA B 1 356 ? -4.188 -10.961 -16.234 1 96.88 356 ALA B O 1
ATOM 5531 N N . ASP B 1 357 ? -3.941 -13.172 -15.781 1 97 357 ASP B N 1
ATOM 5532 C CA . ASP B 1 357 ? -2.852 -12.938 -14.836 1 97 357 ASP B CA 1
ATOM 5533 C C . ASP B 1 357 ? -1.65 -12.297 -15.531 1 97 357 ASP B C 1
ATOM 5535 O O . ASP B 1 357 ? -1.092 -11.32 -15.039 1 97 357 ASP B O 1
ATOM 5539 N N . LEU B 1 358 ? -1.307 -12.875 -16.641 1 96.56 358 LEU B N 1
ATOM 5540 C CA . LEU B 1 358 ? -0.155 -12.383 -17.391 1 96.56 358 LEU B CA 1
ATOM 5541 C C . LEU B 1 358 ? -0.412 -10.977 -17.922 1 96.56 358 LEU B C 1
ATOM 5543 O O . LEU B 1 358 ? 0.489 -10.133 -17.922 1 96.56 358 LEU B O 1
ATOM 5547 N N . GLN B 1 359 ? -1.609 -10.711 -18.375 1 96.38 359 GLN B N 1
ATOM 5548 C CA . GLN B 1 359 ? -1.973 -9.391 -18.875 1 96.38 359 GLN B CA 1
ATOM 5549 C C . GLN B 1 359 ? -1.798 -8.336 -17.781 1 96.38 359 GLN B C 1
ATOM 5551 O O . GLN B 1 359 ? -1.293 -7.238 -18.047 1 96.38 359 GLN B O 1
ATOM 5556 N N . LEU B 1 360 ? -2.182 -8.617 -16.609 1 95.81 360 LEU B N 1
ATOM 5557 C CA . LEU B 1 360 ? -2.066 -7.684 -15.492 1 95.81 360 LEU B CA 1
ATOM 5558 C C . LEU B 1 360 ? -0.606 -7.355 -15.211 1 95.81 360 LEU B C 1
ATOM 5560 O O . LEU B 1 360 ? -0.246 -6.184 -15.062 1 95.81 360 LEU B O 1
ATOM 5564 N N . VAL B 1 361 ? 0.227 -8.344 -15.188 1 94.81 361 VAL B N 1
ATOM 5565 C CA . VAL B 1 361 ? 1.626 -8.133 -14.828 1 94.81 361 VAL B CA 1
ATOM 5566 C C . VAL B 1 361 ? 2.357 -7.441 -15.977 1 94.81 361 VAL B C 1
ATOM 5568 O O . VAL B 1 361 ? 3.199 -6.57 -15.75 1 94.81 361 VAL B O 1
ATOM 5571 N N . GLU B 1 362 ? 2.068 -7.883 -17.219 1 93.06 362 GLU B N 1
ATOM 5572 C CA . GLU B 1 362 ? 2.711 -7.258 -18.359 1 93.06 362 GLU B CA 1
ATOM 5573 C C . GLU B 1 362 ? 2.336 -5.781 -18.469 1 93.06 362 GLU B C 1
ATOM 5575 O O . GLU B 1 362 ? 3.162 -4.953 -18.859 1 93.06 362 GLU B O 1
ATOM 5580 N N . ALA B 1 363 ? 1.146 -5.461 -18.156 1 93 363 ALA B N 1
ATOM 5581 C CA . ALA B 1 363 ? 0.663 -4.086 -18.234 1 93 363 ALA B CA 1
ATOM 5582 C C . ALA B 1 363 ? 1.478 -3.166 -17.328 1 93 363 ALA B C 1
ATOM 5584 O O . ALA B 1 363 ? 1.665 -1.986 -17.641 1 93 363 ALA B O 1
ATOM 5585 N N . ILE B 1 364 ? 1.979 -3.664 -16.234 1 92.94 364 ILE B N 1
ATOM 5586 C CA . ILE B 1 364 ? 2.766 -2.871 -15.297 1 92.94 364 ILE B CA 1
ATOM 5587 C C . ILE B 1 364 ? 3.998 -2.309 -16 1 92.94 364 ILE B C 1
ATOM 5589 O O . ILE B 1 364 ? 4.402 -1.172 -15.742 1 92.94 364 ILE B O 1
ATOM 5593 N N . GLY B 1 365 ? 4.566 -3.037 -16.875 1 87.62 365 GLY B N 1
ATOM 5594 C CA . GLY B 1 365 ? 5.785 -2.648 -17.562 1 87.62 365 GLY B CA 1
ATOM 5595 C C . GLY B 1 365 ? 5.566 -1.546 -18.594 1 87.62 365 GLY B C 1
ATOM 5596 O O . GLY B 1 365 ? 6.527 -0.93 -19.062 1 87.62 365 GLY B O 1
ATOM 5597 N N . PHE B 1 366 ? 4.316 -1.327 -19.016 1 81.81 366 PHE B N 1
ATOM 5598 C CA . PHE B 1 366 ? 4.031 -0.31 -20.016 1 81.81 366 PHE B CA 1
ATOM 5599 C C . PHE B 1 366 ? 3.959 1.074 -19.375 1 81.81 366 PHE B C 1
ATOM 5601 O O . PHE B 1 366 ? 3.959 2.086 -20.078 1 81.81 366 PHE B O 1
ATOM 5608 N N . PHE B 1 367 ? 3.674 1.15 -18.172 1 73.31 367 PHE B N 1
ATOM 5609 C CA . PHE B 1 367 ? 3.625 2.449 -17.516 1 73.31 367 PHE B CA 1
ATOM 5610 C C . PHE B 1 367 ? 5.027 3.014 -17.328 1 73.31 367 PHE B C 1
ATOM 5612 O O . PHE B 1 367 ? 5.969 2.268 -17.031 1 73.31 367 PHE B O 1
ATOM 5619 N N . GLU B 1 368 ? 5.34 4.027 -18.438 1 57.09 368 GLU B N 1
ATOM 5620 C CA . GLU B 1 368 ? 6.645 4.684 -18.484 1 57.09 368 GLU B CA 1
ATOM 5621 C C . GLU B 1 368 ? 7.152 5.027 -17.094 1 57.09 368 GLU B C 1
ATOM 5623 O O . GLU B 1 368 ? 6.355 5.254 -16.172 1 57.09 368 GLU B O 1
ATOM 5628 N N . GLN B 1 369 ? 8.438 4.602 -16.906 1 52.5 369 GLN B N 1
ATOM 5629 C CA . GLN B 1 369 ? 9.305 5.18 -15.883 1 52.5 369 GLN B CA 1
ATOM 5630 C C . GLN B 1 369 ? 9.227 6.707 -15.891 1 52.5 369 GLN B C 1
ATOM 5632 O O . GLN B 1 369 ? 8.961 7.312 -16.938 1 52.5 369 GLN B O 1
ATOM 5637 N N . PRO B 1 370 ? 8.836 7.371 -14.812 1 44 370 PRO B N 1
ATOM 5638 C CA . PRO B 1 370 ? 8.906 8.828 -14.93 1 44 370 PRO B CA 1
ATOM 5639 C C . PRO B 1 370 ? 10.031 9.289 -15.859 1 44 370 PRO B C 1
ATOM 5641 O O . PRO B 1 370 ? 11.039 8.594 -16 1 44 370 PRO B O 1
ATOM 5644 N N . PRO B 1 371 ? 9.82 10.117 -16.891 1 37.44 371 PRO B N 1
ATOM 5645 C CA . PRO B 1 371 ? 11 10.758 -17.469 1 37.44 371 PRO B CA 1
ATOM 5646 C C . PRO B 1 371 ? 12.055 11.125 -16.422 1 37.44 371 PRO B C 1
ATOM 5648 O O . PRO B 1 371 ? 11.711 11.391 -15.273 1 37.44 371 PRO B O 1
ATOM 5651 N N . SER B 1 372 ? 13.344 10.398 -16.5 1 34.81 372 SER B N 1
ATOM 5652 C CA . SER B 1 372 ? 14.398 10.938 -15.641 1 34.81 372 SER B CA 1
ATOM 5653 C C . SER B 1 372 ? 14.156 12.414 -15.344 1 34.81 372 SER B C 1
ATOM 5655 O O . SER B 1 372 ? 14.406 12.875 -14.227 1 34.81 372 SER B O 1
ATOM 5657 N N . LYS B 1 373 ? 14.703 13.289 -16.312 1 27.55 373 LYS B N 1
ATOM 5658 C CA . LYS B 1 373 ? 14.859 14.734 -16.172 1 27.55 373 LYS B CA 1
ATOM 5659 C C . LYS B 1 373 ? 13.508 15.438 -16.156 1 27.55 373 LYS B C 1
ATOM 5661 O O . LYS B 1 373 ? 12.805 15.469 -17.172 1 27.55 373 LYS B O 1
ATOM 5666 N N . LEU B 1 374 ? 12.688 15.172 -15.367 1 25.31 374 LEU B N 1
ATOM 5667 C CA . LEU B 1 374 ? 11.648 16.203 -15.391 1 25.31 374 LEU B CA 1
ATOM 5668 C C . LEU B 1 374 ? 12.258 17.578 -15.578 1 25.31 374 LEU B C 1
ATOM 5670 O O . LEU B 1 374 ? 13.117 18 -14.797 1 25.31 374 LEU B O 1
ATOM 5674 N N . GLU B 1 375 ? 12.391 17.953 -16.812 1 25 375 GLU B N 1
ATOM 5675 C CA . GLU B 1 375 ? 12.586 19.391 -16.984 1 25 375 GLU B CA 1
ATOM 5676 C C . GLU B 1 375 ? 11.688 20.188 -16.031 1 25 375 GLU B C 1
ATOM 5678 O O . GLU B 1 375 ? 10.461 20.062 -16.078 1 25 375 GLU B O 1
ATOM 5683 N N . LEU B 1 376 ? 12.086 20.438 -14.805 1 20.08 376 LEU B N 1
ATOM 5684 C CA . LEU B 1 376 ? 11.602 21.703 -14.266 1 20.08 376 LEU B CA 1
ATOM 5685 C C . LEU B 1 376 ? 11.586 22.781 -15.336 1 20.08 376 LEU B C 1
ATOM 5687 O O . LEU B 1 376 ? 12.539 22.922 -16.109 1 20.08 376 LEU B O 1
#

InterPro domains:
  IPR000683 Gfo/Idh/MocA-like oxidoreductase, N-terminal [PF01408] (43-151)
  IPR036291 NAD(P)-binding domain superfamily [SSF51735] (29-184)
  IPR055170 GFO/IDH/MocA-like oxidoreductase domain [PF22725] (169-279)

Sequence (752 aa):
MLRLVHFLSLAVGLGAPCGPRDLDCWTQHVEAQLSRPCGRPVRLALVGAGSFARKAHLPSLRDASDCFAVGVVWSHTEVSARRLAADVPPAKALWGEEGWRALLSEDLELLDLVLPFGVQSSFVREALKAGFAVVSEKPIATTVAEAEELLSHGGRWYVAENWRFEPAFRVAAAAVHAGVLGEAGAVAFSAHSVSFMPPDVPYMQPGSWRMSETSNWMADVGVHFAAALRLVLGEDLRLVAAATQRLRPELRPFDTFAATLRTNASVGQWLFSLSLPKPGPKTVPGLSDLDLQISGPLGTLLVSRGSVQLLEASDARSVAKVENFSSRSVESALRAAARGVLGEEQAELAPHLALADLQLVEAIGFFEQPPSKLELMLRLVHFLSLAVGLGAPCGPRDLDCWTQHVEAQLSRPCGRPVRLALVGAGSFARKAHLPSLRDASDCFAVGVVWSHTEVSARRLAADVPPAKALWGEEGWRALLSEDLELLDLVLPFGVQSSFVREALKAGFAVVSEKPIATTVAEAEELLSHGGRWYVAENWRFEPAFRVAAAAVHAGVLGEAGAVAFSAHSVSFMPPDVPYMQPGSWRMSETSNWMADVGVHFAAALRLVLGEDLRLVAAATQRLRPELRPFDTFAATLRTNASVGQWLFSLSLPKPGPKTVPGLSDLDLQISGPLGTLLVSRGSVQLLEASDARSVAKVENFSSRSVESALRAAARGVLGEEQAELAPHLALADLQLVEAIGFFEQPPSKLEL

pLDDT: mean 89.16, std 15.03, range [20.0, 98.75]

Radius of gyration: 30.21 Å; Cα contacts (8 Å, |Δi|>4): 1669; chains: 2; bounding box: 54×98×62 Å